Protein AF-0000000078837381 (afdb_homodimer)

Foldseek 3Di:
DPDPVVLPPPQDPLQLLVLLLVLQVVVQPDPVSNLLSLLLSLLSSCLQRPALVPDALCSSQVSSVHHSVSSCVNAPGSLGSLLVNLVLVLCLLQPPDDPLLVDPQSQLLNLLQLLLNCQSRLRNLVNLVVCCVVPVVSSVVSVVSQLVSLLSSQVSRVHDSVCSVVVSVVSNCSSVPHSVVSNPCVSVVRSVVRPDPPRDPDDDDPHDNSVVPSSPD/DDPPVVLPDPQDPLQLLVLLLVLQVVVQPDPVSNLLSLLLSLLSSCLQVPALVPDALCSSQVSSVHHSVSSCVNAPGSLGSLLVSLVLVLCLLQPPDDPLLVDLQSQLLSLLQLLLNCQSRLRNLVNLVVCCVVPVVSSVVSVVSQLVSQLSSQVSRVHDSVCSVVVSVVSNCSSVPHSVVSNPCVSVVRSVVRPDPPRDPDDDPPRDNPVPPSSPD

Solvent-accessible surface area (backbone atoms only — not comparable to full-atom values): 23223 Å² total; per-residue (Å²): 129,82,75,81,64,80,70,63,70,75,70,59,93,71,21,57,34,57,52,48,40,62,42,39,66,74,64,37,77,50,70,67,45,35,54,49,39,35,39,36,32,27,41,34,44,43,21,53,72,62,23,51,79,71,53,50,63,58,57,25,15,50,68,45,73,45,52,58,68,59,42,56,75,76,31,88,48,63,52,54,46,48,47,67,44,44,53,59,48,49,44,66,74,51,40,94,77,50,75,34,44,73,42,78,44,15,57,28,40,42,33,60,53,44,30,40,49,35,19,56,32,24,36,56,62,55,35,46,60,65,26,47,74,67,36,42,69,60,33,51,50,51,51,50,47,48,38,51,42,34,25,50,39,26,48,54,54,74,42,69,43,87,48,13,66,56,53,40,16,30,60,59,10,34,38,77,36,55,42,71,62,24,55,56,61,42,21,59,50,50,29,64,48,67,41,58,89,80,59,72,85,54,77,78,68,78,71,69,77,57,75,70,64,65,59,70,116,128,84,74,85,61,82,72,63,69,75,70,60,91,70,21,57,34,58,52,48,40,62,42,38,66,74,64,37,78,50,70,67,45,36,53,49,39,37,38,36,32,26,40,34,43,44,22,54,74,62,22,51,79,72,53,49,62,57,56,24,16,50,68,46,74,44,50,57,68,58,44,56,75,75,31,89,48,62,53,52,46,48,47,67,43,43,54,59,50,50,44,66,73,52,38,94,76,49,74,32,44,74,42,80,43,16,59,29,41,41,32,60,54,43,30,42,48,37,20,56,30,25,36,57,61,54,35,46,59,66,26,48,74,67,35,42,67,59,33,50,50,51,51,51,47,49,39,49,42,34,24,51,39,27,48,56,54,72,42,67,43,86,47,12,65,55,55,41,14,30,59,56,11,35,40,76,36,54,42,70,61,24,55,55,60,41,21,58,53,49,29,64,49,68,42,58,90,80,59,73,84,53,77,78,71,80,69,68,78,57,76,70,67,64,58,72,116

pLDDT: mean 77.89, std 20.71, range [24.58, 97.62]

Nearest PDB structures (foldseek):
  5gpa-assembly1_A  TM=6.099E-01  e=4.101E-04  Halalkalibacterium halodurans C-125
  5cw8-assembly1_B  TM=5.786E-01  e=1.847E-03  Mycobacterium tuberculosis H37Rv
  2jk3-assembly1_B  TM=7.026E-01  e=8.693E-03  Bacillus cereus
  8fw3-assembly2_B  TM=7.272E-01  e=1.615E-02  Neisseria gonorrhoeae
  3bjb-assembly2_D  TM=6.372E-01  e=1.038E-02  Rhodococcus jostii RHA1

Secondary structure (DSSP, 8-state):
---SGGG-----TT-HHHHHHHHHHHH--SHHHHHHHHHHHHHHHHHHHH-GGG--HHHHHHHTT--HHHHHHH-SSHHHHHHHHHHHHHHHHS-SS-GGGGSSSHHHHHHHHHHHHHHHTHHHHHTHHHHHHHSHHHHHHHHHHHHHHHHHHHHHTTS-GGGHHHHHHHHHHGGGS-HHHHHSSHHHHHHHHTS-TT-----------TTTGGG--/-----TT-----TT-HHHHHHHHHHHH--SHHHHHHHHHHHHHHHHHHHH-GGG--HHHHHHHTT--HHHHHHH-SSHHHHHHHHHHHHHHHHS-SS-GGGGSSSHHHHHHHHHHHHHHHTHHHHHTHHHHHHHSHHHHHHHHHHHHHHHHHHHHHTTS-GGGHHHHHHHHHHGGGS-HHHHHSSHHHHHHHHTS-TT-----------TTTGGG--

Structure (mmCIF, N/CA/C/O backbone):
data_AF-0000000078837381-model_v1
#
loop_
_entity.id
_entity.type
_entity.pdbx_description
1 polymer 'Transcriptional regulator, TetR family'
#
loop_
_atom_site.group_PDB
_atom_site.id
_atom_site.type_symbol
_atom_site.label_atom_id
_atom_site.label_alt_id
_atom_site.label_comp_id
_atom_site.label_asym_id
_atom_site.label_entity_id
_atom_site.label_seq_id
_atom_site.pdbx_PDB_ins_code
_atom_site.Cartn_x
_atom_site.Cartn_y
_atom_site.Cartn_z
_atom_site.occupancy
_atom_site.B_iso_or_equiv
_atom_site.auth_seq_id
_atom_site.auth_comp_id
_atom_site.auth_asym_id
_atom_site.auth_atom_id
_atom_site.pdbx_PDB_model_num
ATOM 1 N N . MET A 1 1 ? -31.219 10.438 -9.891 1 25.27 1 MET A N 1
ATOM 2 C CA . MET A 1 1 ? -30.344 9.375 -9.383 1 25.27 1 MET A CA 1
ATOM 3 C C . MET A 1 1 ? -29.266 9.023 -10.398 1 25.27 1 MET A C 1
ATOM 5 O O . MET A 1 1 ? -29.562 8.586 -11.508 1 25.27 1 MET A O 1
ATOM 9 N N . PRO A 1 2 ? -28.109 9.719 -10.508 1 34.12 2 PRO A N 1
ATOM 10 C CA . PRO A 1 2 ? -27.281 9.578 -11.703 1 34.12 2 PRO A CA 1
ATOM 11 C C . PRO A 1 2 ? -26.766 8.156 -11.891 1 34.12 2 PRO A C 1
ATOM 13 O O . PRO A 1 2 ? -26.609 7.414 -10.914 1 34.12 2 PRO A O 1
ATOM 16 N N . PRO A 1 3 ? -27.047 7.547 -13.039 1 30.39 3 PRO A N 1
ATOM 17 C CA . PRO A 1 3 ? -26.703 6.164 -13.367 1 30.39 3 PRO A CA 1
ATOM 18 C C . PRO A 1 3 ? -25.234 5.848 -13.102 1 30.39 3 PRO A C 1
ATOM 20 O O . PRO A 1 3 ? -24.391 6.742 -13.148 1 30.39 3 PRO A O 1
ATOM 23 N N . ILE A 1 4 ? -24.953 4.84 -12.273 1 32.28 4 ILE A N 1
ATOM 24 C CA . ILE A 1 4 ? -23.719 4.125 -11.953 1 32.28 4 ILE A CA 1
ATOM 25 C C . ILE A 1 4 ? -22.938 3.844 -13.234 1 32.28 4 ILE A C 1
ATOM 27 O O . ILE A 1 4 ? -22.578 2.697 -13.516 1 32.28 4 ILE A O 1
ATOM 31 N N . ALA A 1 5 ? -23.297 4.441 -14.305 1 31.95 5 ALA A N 1
ATOM 32 C CA . ALA A 1 5 ? -22.688 4.188 -15.602 1 31.95 5 ALA A CA 1
ATOM 33 C C . ALA A 1 5 ? -21.172 4.434 -15.562 1 31.95 5 ALA A C 1
ATOM 35 O O . ALA A 1 5 ? -20.5 4.414 -16.594 1 31.95 5 ALA A O 1
ATOM 36 N N . ALA A 1 6 ? -20.75 5.184 -14.594 1 37.47 6 ALA A N 1
ATOM 37 C CA . ALA A 1 6 ? -19.359 5.613 -14.75 1 37.47 6 ALA A CA 1
ATOM 38 C C . ALA A 1 6 ? -18.406 4.43 -14.648 1 37.47 6 ALA A C 1
ATOM 40 O O . ALA A 1 6 ? -17.188 4.609 -14.625 1 37.47 6 ALA A O 1
ATOM 41 N N . ILE A 1 7 ? -18.969 3.232 -14.383 1 34.38 7 ILE A N 1
ATOM 42 C CA . ILE A 1 7 ? -18.203 2.037 -14.07 1 34.38 7 ILE A CA 1
ATOM 43 C C . ILE A 1 7 ? -17.547 1.49 -15.344 1 34.38 7 ILE A C 1
ATOM 45 O O . ILE A 1 7 ? -17.031 0.373 -15.352 1 34.38 7 ILE A O 1
ATOM 49 N N . ARG A 1 8 ? -17.797 2.152 -16.531 1 34.44 8 ARG A N 1
ATOM 50 C CA . ARG A 1 8 ? -17.578 1.336 -17.719 1 34.44 8 ARG A CA 1
ATOM 51 C C . ARG A 1 8 ? -16.109 1.314 -18.109 1 34.44 8 ARG A C 1
ATOM 53 O O . ARG A 1 8 ? -15.781 1.23 -19.297 1 34.44 8 ARG A O 1
ATOM 60 N N . ALA A 1 9 ? -15.305 1.876 -17.406 1 39.5 9 ALA A N 1
ATOM 61 C CA . ALA A 1 9 ? -14.07 1.735 -18.172 1 39.5 9 ALA A CA 1
ATOM 62 C C . ALA A 1 9 ? -13.617 0.28 -18.219 1 39.5 9 ALA A C 1
ATOM 64 O O . ALA A 1 9 ? -13.547 -0.387 -17.172 1 39.5 9 ALA A O 1
ATOM 65 N N . GLU A 1 10 ? -13.664 -0.4 -19.359 1 38.81 10 GLU A N 1
ATOM 66 C CA . GLU A 1 10 ? -13.242 -1.769 -19.625 1 38.81 10 GLU A CA 1
ATOM 67 C C . GLU A 1 10 ? -11.836 -2.029 -19.078 1 38.81 10 GLU A C 1
ATOM 69 O O . GLU A 1 10 ? -10.914 -1.25 -19.328 1 38.81 10 GLU A O 1
ATOM 74 N N . PRO A 1 11 ? -11.789 -2.756 -18.047 1 43.25 11 PRO A N 1
ATOM 75 C CA . PRO A 1 11 ? -10.477 -3.07 -17.469 1 43.25 11 PRO A CA 1
ATOM 76 C C . PRO A 1 11 ? -9.469 -3.547 -18.516 1 43.25 11 PRO A C 1
ATOM 78 O O . PRO A 1 11 ? -9.852 -4.168 -19.5 1 43.25 11 PRO A O 1
ATOM 81 N N . ARG A 1 12 ? -8.398 -3.023 -18.5 1 48.56 12 ARG A N 1
ATOM 82 C CA . ARG A 1 12 ? -7.332 -3.477 -19.391 1 48.56 12 ARG A CA 1
ATOM 83 C C . ARG A 1 12 ? -7.152 -4.988 -19.297 1 48.56 12 ARG A C 1
ATOM 85 O O . ARG A 1 12 ? -7.5 -5.602 -18.297 1 48.56 12 ARG A O 1
ATOM 92 N N . SER A 1 13 ? -6.844 -5.707 -20.484 1 45.62 13 SER A N 1
ATOM 93 C CA . SER A 1 13 ? -6.77 -7.133 -20.766 1 45.62 13 SER A CA 1
ATOM 94 C C . SER A 1 13 ? -6.062 -7.887 -19.641 1 45.62 13 SER A C 1
ATOM 96 O O . SER A 1 13 ? -6.406 -9.031 -19.344 1 45.62 13 SER A O 1
ATOM 98 N N . ALA A 1 14 ? -5.254 -7.23 -18.844 1 50.75 14 ALA A N 1
ATOM 99 C CA . ALA A 1 14 ? -4.449 -7.93 -17.859 1 50.75 14 ALA A CA 1
ATOM 100 C C . ALA A 1 14 ? -5.039 -7.762 -16.453 1 50.75 14 ALA A C 1
ATOM 102 O O . ALA A 1 14 ? -4.418 -8.156 -15.461 1 50.75 14 ALA A O 1
ATOM 103 N N . ALA A 1 15 ? -6.25 -7.395 -16.453 1 59.66 15 ALA A N 1
ATOM 104 C CA . ALA A 1 15 ? -6.898 -7.18 -15.164 1 59.66 15 ALA A CA 1
ATOM 105 C C . ALA A 1 15 ? -7.426 -8.492 -14.594 1 59.66 15 ALA A C 1
ATOM 107 O O . ALA A 1 15 ? -8.07 -9.273 -15.297 1 59.66 15 ALA A O 1
ATOM 108 N N . PHE A 1 16 ? -7.016 -8.906 -13.406 1 51.5 16 PHE A N 1
ATOM 109 C CA . PHE A 1 16 ? -7.316 -10.172 -12.742 1 51.5 16 PHE A CA 1
ATOM 110 C C . PHE A 1 16 ? -8.812 -10.453 -12.773 1 51.5 16 PHE A C 1
ATOM 112 O O . PHE A 1 16 ? -9.234 -11.586 -13 1 51.5 16 PHE A O 1
ATOM 119 N N . PRO A 1 17 ? -9.68 -9.477 -12.648 1 52.28 17 PRO A N 1
ATOM 120 C CA . PRO A 1 17 ? -11.102 -9.828 -12.688 1 52.28 17 PRO A CA 1
ATOM 121 C C . PRO A 1 17 ? -11.516 -10.477 -14.008 1 52.28 17 PRO A C 1
ATOM 123 O O . PRO A 1 17 ? -12.328 -11.398 -14.023 1 52.28 17 PRO A O 1
ATOM 126 N N . ARG A 1 18 ? -10.891 -10.016 -14.969 1 61 18 ARG A N 1
ATOM 127 C CA . ARG A 1 18 ? -11.211 -10.602 -16.266 1 61 18 ARG A CA 1
ATOM 128 C C . ARG A 1 18 ? -10.719 -12.047 -16.344 1 61 18 ARG A C 1
ATOM 130 O O . ARG A 1 18 ? -11.406 -12.906 -16.891 1 61 18 ARG A O 1
ATOM 137 N N . LEU A 1 19 ? -9.602 -12.289 -15.852 1 61.25 19 LEU A N 1
ATOM 138 C CA . LEU A 1 19 ? -9.055 -13.641 -15.828 1 61.25 19 LEU A CA 1
ATOM 139 C C . LEU A 1 19 ? -9.914 -14.562 -14.969 1 61.25 19 LEU A C 1
ATOM 141 O O . LEU A 1 19 ? -10.148 -15.719 -15.328 1 61.25 19 LEU A O 1
ATOM 145 N N . LEU A 1 20 ? -10.312 -14.055 -13.945 1 60.5 20 LEU A N 1
ATOM 146 C CA . LEU A 1 20 ? -11.172 -14.812 -13.055 1 60.5 20 LEU A CA 1
ATOM 147 C C . LEU A 1 20 ? -12.484 -15.18 -13.742 1 60.5 20 LEU A C 1
ATOM 149 O O . LEU A 1 20 ? -12.961 -16.312 -13.609 1 60.5 20 LEU A O 1
ATOM 153 N N . GLU A 1 21 ? -13.039 -14.258 -14.422 1 65.19 21 GLU A N 1
ATOM 154 C CA . GLU A 1 21 ? -14.289 -14.492 -15.141 1 65.19 21 GLU A CA 1
ATOM 155 C C . GLU A 1 21 ? -14.148 -15.625 -16.141 1 65.19 21 GLU A C 1
ATOM 157 O O . GLU A 1 21 ? -15.016 -16.5 -16.234 1 65.19 21 GLU A O 1
ATOM 162 N N . THR A 1 22 ? -13.078 -15.625 -16.875 1 62.47 22 THR A N 1
ATOM 163 C CA . THR A 1 22 ? -12.828 -16.641 -17.906 1 62.47 22 THR A CA 1
ATOM 164 C C . THR A 1 22 ? -12.68 -18.016 -17.266 1 62.47 22 THR A C 1
ATOM 166 O O . THR A 1 22 ? -13.195 -19.016 -17.797 1 62.47 22 THR A O 1
ATOM 169 N N . ARG A 1 23 ? -12.125 -18.094 -16.141 1 61.41 23 ARG A N 1
ATOM 170 C CA . ARG A 1 23 ? -11.875 -19.359 -15.453 1 61.41 23 ARG A CA 1
ATOM 171 C C . ARG A 1 23 ? -13.156 -19.922 -14.852 1 61.41 23 ARG A C 1
ATOM 173 O O . ARG A 1 23 ? -13.398 -21.125 -14.914 1 61.41 23 ARG A O 1
ATOM 180 N N . LEU A 1 24 ? -13.836 -19.094 -14.305 1 68.06 24 LEU A N 1
ATOM 181 C CA . LEU A 1 24 ? -15.023 -19.547 -13.578 1 68.06 24 LEU A CA 1
ATOM 182 C C . LEU A 1 24 ? -16.156 -19.859 -14.539 1 68.06 24 LEU A C 1
ATOM 184 O O . LEU A 1 24 ? -17.031 -20.688 -14.227 1 68.06 24 LEU A O 1
ATOM 188 N N . ALA A 1 25 ? -16.297 -19.141 -15.586 1 64.25 25 ALA A N 1
ATOM 189 C CA . ALA A 1 25 ? -17.328 -19.406 -16.594 1 64.25 25 ALA A CA 1
ATOM 190 C C . ALA A 1 25 ? -17.203 -20.828 -17.141 1 64.25 25 ALA A C 1
ATOM 192 O O . ALA A 1 25 ? -18.219 -21.484 -17.406 1 64.25 25 ALA A O 1
ATOM 193 N N . GLY A 1 26 ? -15.992 -21.312 -17.219 1 61.62 26 GLY A N 1
ATOM 194 C CA . GLY A 1 26 ? -15.797 -22.656 -17.734 1 61.62 26 GLY A CA 1
ATOM 195 C C . GLY A 1 26 ? -16.125 -23.734 -16.734 1 61.62 26 GLY A C 1
ATOM 196 O O . GLY A 1 26 ? -16.5 -24.844 -17.094 1 61.62 26 GLY A O 1
ATOM 197 N N . ARG A 1 27 ? -16.062 -23.5 -15.477 1 59.56 27 ARG A N 1
ATOM 198 C CA . ARG A 1 27 ? -16.188 -24.516 -14.445 1 59.56 27 ARG A CA 1
ATOM 199 C C . ARG A 1 27 ? -17.609 -24.547 -13.883 1 59.56 27 ARG A C 1
ATOM 201 O O . ARG A 1 27 ? -18.016 -25.547 -13.273 1 59.56 27 ARG A O 1
ATOM 208 N N . ALA A 1 28 ? -18.328 -23.5 -13.93 1 58.47 28 ALA A N 1
ATOM 209 C CA . ALA A 1 28 ? -19.594 -23.359 -13.195 1 58.47 28 ALA A CA 1
ATOM 210 C C . ALA A 1 28 ? -20.719 -24.125 -13.891 1 58.47 28 ALA A C 1
ATOM 212 O O . ALA A 1 28 ? -21.344 -23.594 -14.812 1 58.47 28 ALA A O 1
ATOM 213 N N . ARG A 1 29 ? -20.766 -25.484 -13.773 1 59.16 29 ARG A N 1
ATOM 214 C CA . ARG A 1 29 ? -21.828 -26.281 -14.383 1 59.16 29 ARG A CA 1
ATOM 215 C C . ARG A 1 29 ? -23.078 -26.281 -13.516 1 59.16 29 ARG A C 1
ATOM 217 O O . ARG A 1 29 ? -24.203 -26.281 -14.031 1 59.16 29 ARG A O 1
ATOM 224 N N . ARG A 1 30 ? -22.906 -26.438 -12.227 1 62.19 30 ARG A N 1
ATOM 225 C CA . ARG A 1 30 ? -24.094 -26.5 -11.367 1 62.19 30 ARG A CA 1
ATOM 226 C C . ARG A 1 30 ? -24.531 -25.094 -10.953 1 62.19 30 ARG A C 1
ATOM 228 O O . ARG A 1 30 ? -23.703 -24.188 -10.812 1 62.19 30 ARG A O 1
ATOM 235 N N . LYS A 1 31 ? -25.797 -24.844 -10.961 1 64.12 31 LYS A N 1
ATOM 236 C CA . LYS A 1 31 ? -26.422 -23.547 -10.688 1 64.12 31 LYS A CA 1
ATOM 237 C C . LYS A 1 31 ? -25.75 -22.844 -9.516 1 64.12 31 LYS A C 1
ATOM 239 O O . LYS A 1 31 ? -25.422 -21.656 -9.602 1 64.12 31 LYS A O 1
ATOM 244 N N . GLY A 1 32 ? -25.516 -23.562 -8.516 1 72.5 32 GLY A N 1
ATOM 245 C CA . GLY A 1 32 ? -24.875 -23 -7.332 1 72.5 32 GLY A CA 1
ATOM 246 C C . GLY A 1 32 ? -23.469 -22.516 -7.586 1 72.5 32 GLY A C 1
ATOM 247 O O . GLY A 1 32 ? -23.094 -21.422 -7.156 1 72.5 32 GLY A O 1
ATOM 248 N N . ARG A 1 33 ? -22.906 -23.281 -8.367 1 73.56 33 ARG A N 1
ATOM 249 C CA . ARG A 1 33 ? -21.516 -22.938 -8.672 1 73.56 33 ARG A CA 1
ATOM 250 C C . ARG A 1 33 ? -21.453 -21.703 -9.586 1 73.56 33 ARG A C 1
ATOM 252 O O . ARG A 1 33 ? -20.562 -20.859 -9.43 1 73.56 33 ARG A O 1
ATOM 259 N N . ARG A 1 34 ? -22.453 -21.641 -10.359 1 79.44 34 ARG A N 1
ATOM 260 C CA . ARG A 1 34 ? -22.531 -20.5 -11.273 1 79.44 34 ARG A CA 1
ATOM 261 C C . ARG A 1 34 ? -22.781 -19.203 -10.508 1 79.44 34 ARG A C 1
ATOM 263 O O . ARG A 1 34 ? -22.156 -18.172 -10.797 1 79.44 34 ARG A O 1
ATOM 270 N N . THR A 1 35 ? -23.672 -19.328 -9.508 1 85.56 35 THR A N 1
ATOM 271 C CA . THR A 1 35 ? -24.016 -18.156 -8.711 1 85.56 35 THR A CA 1
ATOM 272 C C . THR A 1 35 ? -22.828 -17.719 -7.859 1 85.56 35 THR A C 1
ATOM 274 O O . THR A 1 35 ? -22.531 -16.516 -7.789 1 85.56 35 THR A O 1
ATOM 277 N N . ARG A 1 36 ? -22.203 -18.703 -7.316 1 90 36 ARG A N 1
ATOM 278 C CA . ARG A 1 36 ? -21.016 -18.391 -6.52 1 90 36 ARG A CA 1
ATOM 279 C C . ARG A 1 36 ? -19.938 -17.734 -7.379 1 90 36 ARG A C 1
ATOM 281 O O . ARG A 1 36 ? -19.297 -16.766 -6.953 1 90 36 ARG A O 1
ATOM 288 N N . ALA A 1 37 ? -19.766 -18.25 -8.586 1 88.56 37 ALA A N 1
ATOM 289 C CA . ALA A 1 37 ? -18.781 -17.703 -9.516 1 88.56 37 ALA A CA 1
ATOM 290 C C . ALA A 1 37 ? -19.125 -16.281 -9.922 1 88.56 37 ALA A C 1
ATOM 292 O O . ALA A 1 37 ? -18.25 -15.43 -10.031 1 88.56 37 ALA A O 1
ATOM 293 N N . ALA A 1 38 ? -20.375 -16.047 -10.094 1 90 38 ALA A N 1
ATOM 294 C CA . ALA A 1 38 ? -20.844 -14.711 -10.469 1 90 38 ALA A CA 1
ATOM 295 C C . ALA A 1 38 ? -20.531 -13.703 -9.367 1 90 38 ALA A C 1
ATOM 297 O O . ALA A 1 38 ? -20.125 -12.57 -9.648 1 90 38 ALA A O 1
ATOM 298 N N . LEU A 1 39 ? -20.688 -14.125 -8.172 1 92.56 39 LEU A N 1
ATOM 299 C CA . LEU A 1 39 ? -20.391 -13.266 -7.035 1 92.56 39 LEU A CA 1
ATOM 300 C C . LEU A 1 39 ? -18.906 -12.992 -6.918 1 92.56 39 LEU A C 1
ATOM 302 O O . LEU A 1 39 ? -18.484 -11.859 -6.641 1 92.56 39 LEU A O 1
ATOM 306 N N . ARG A 1 40 ? -18.141 -13.977 -7.219 1 92.31 40 ARG A N 1
ATOM 307 C CA . ARG A 1 40 ? -16.688 -13.828 -7.168 1 92.31 40 ARG A CA 1
ATOM 308 C C . ARG A 1 40 ? -16.203 -12.867 -8.25 1 92.31 40 ARG A C 1
ATOM 310 O O . ARG A 1 40 ? -15.359 -12 -7.984 1 92.31 40 ARG A O 1
ATOM 317 N N . ILE A 1 41 ? -16.734 -12.992 -9.398 1 89.25 41 ILE A N 1
ATOM 318 C CA . ILE A 1 41 ? -16.359 -12.148 -10.516 1 89.25 41 ILE A CA 1
ATOM 319 C C . ILE A 1 41 ? -16.766 -10.703 -10.234 1 89.25 41 ILE A C 1
ATOM 321 O O . ILE A 1 41 ? -15.984 -9.773 -10.438 1 89.25 41 ILE A O 1
ATOM 325 N N . ALA A 1 42 ? -17.938 -10.531 -9.703 1 92.12 42 ALA A N 1
ATOM 326 C CA . ALA A 1 42 ? -18.422 -9.203 -9.336 1 92.12 42 ALA A CA 1
ATOM 327 C C . ALA A 1 42 ? -17.547 -8.57 -8.266 1 92.12 42 ALA A C 1
ATOM 329 O O . ALA A 1 42 ? -17.172 -7.398 -8.367 1 92.12 42 ALA A O 1
ATOM 330 N N . ALA A 1 43 ? -17.219 -9.375 -7.289 1 94.12 43 ALA A N 1
ATOM 331 C CA . ALA A 1 43 ? -16.344 -8.883 -6.215 1 94.12 43 ALA A CA 1
ATOM 332 C C . ALA A 1 43 ? -14.984 -8.477 -6.75 1 94.12 43 ALA A C 1
ATOM 334 O O . ALA A 1 43 ? -14.477 -7.402 -6.414 1 94.12 43 ALA A O 1
ATOM 335 N N . ALA A 1 44 ? -14.445 -9.32 -7.605 1 91.75 44 ALA A N 1
ATOM 336 C CA . ALA A 1 44 ? -13.141 -9.039 -8.203 1 91.75 44 ALA A CA 1
ATOM 337 C C . ALA A 1 44 ? -13.164 -7.727 -8.977 1 91.75 44 ALA A C 1
ATOM 339 O O . ALA A 1 44 ? -12.273 -6.891 -8.836 1 91.75 44 ALA A O 1
ATOM 340 N N . ARG A 1 45 ? -14.203 -7.508 -9.68 1 90.56 45 ARG A N 1
ATOM 341 C CA . ARG A 1 45 ? -14.344 -6.305 -10.492 1 90.56 45 ARG A CA 1
ATOM 342 C C . ARG A 1 45 ? -14.508 -5.07 -9.617 1 90.56 45 ARG A C 1
ATOM 344 O O . ARG A 1 45 ? -13.859 -4.047 -9.852 1 90.56 45 ARG A O 1
ATOM 351 N N . LEU A 1 46 ? -15.312 -5.18 -8.648 1 92.94 46 LEU A N 1
ATOM 352 C CA . LEU A 1 46 ? -15.602 -4.039 -7.785 1 92.94 46 LEU A CA 1
ATOM 353 C C . LEU A 1 46 ? -14.375 -3.674 -6.949 1 92.94 46 LEU A C 1
ATOM 355 O O . LEU A 1 46 ? -14.078 -2.492 -6.762 1 92.94 46 LEU A O 1
ATOM 359 N N . ILE A 1 47 ? -13.648 -4.68 -6.461 1 93.94 47 ILE A N 1
ATOM 360 C CA . ILE A 1 47 ? -12.43 -4.414 -5.691 1 93.94 47 ILE A CA 1
ATOM 361 C C . ILE A 1 47 ? -11.367 -3.799 -6.598 1 93.94 47 ILE A C 1
ATOM 363 O O . ILE A 1 47 ? -10.672 -2.863 -6.199 1 93.94 47 ILE A O 1
ATOM 367 N N . HIS A 1 48 ? -11.305 -4.301 -7.762 1 89.88 48 HIS A N 1
ATOM 368 C CA . HIS A 1 48 ? -10.367 -3.777 -8.742 1 89.88 48 HIS A CA 1
ATOM 369 C C . HIS A 1 48 ? -10.648 -2.311 -9.055 1 89.88 48 HIS A C 1
ATOM 371 O O . HIS A 1 48 ? -9.727 -1.507 -9.188 1 89.88 48 HIS A O 1
ATOM 377 N N . LEU A 1 49 ? -11.883 -1.946 -9.062 1 89.06 49 LEU A N 1
ATOM 378 C CA . LEU A 1 49 ? -12.289 -0.612 -9.484 1 89.06 49 LEU A CA 1
ATOM 379 C C . LEU A 1 49 ? -12.297 0.358 -8.312 1 89.06 49 LEU A C 1
ATOM 381 O O . LEU A 1 49 ? -11.867 1.507 -8.445 1 89.06 49 LEU A O 1
ATOM 385 N N . ASN A 1 50 ? -12.727 -0.157 -7.109 1 91.12 50 ASN A N 1
ATOM 386 C CA . ASN A 1 50 ? -13.047 0.785 -6.043 1 91.12 50 ASN A CA 1
ATOM 387 C C . ASN A 1 50 ? -12.148 0.58 -4.828 1 91.12 50 ASN A C 1
ATOM 389 O O . ASN A 1 50 ? -12.055 1.454 -3.963 1 91.12 50 ASN A O 1
ATOM 393 N N . GLY A 1 51 ? -11.5 -0.548 -4.785 1 93.62 51 GLY A N 1
ATOM 394 C CA . GLY A 1 51 ? -10.789 -0.903 -3.568 1 93.62 51 GLY A CA 1
ATOM 395 C C . GLY A 1 51 ? -11.648 -1.669 -2.578 1 93.62 51 GLY A C 1
ATOM 396 O O . GLY A 1 51 ? -12.859 -1.445 -2.494 1 93.62 51 GLY A O 1
ATOM 397 N N . TYR A 1 52 ? -11.078 -2.508 -1.779 1 95.56 52 TYR A N 1
ATOM 398 C CA . TYR A 1 52 ? -11.734 -3.451 -0.882 1 95.56 52 TYR A CA 1
ATOM 399 C C . TYR A 1 52 ? -12.648 -2.727 0.095 1 95.56 52 TYR A C 1
ATOM 401 O O . TYR A 1 52 ? -13.812 -3.111 0.269 1 95.56 52 TYR A O 1
ATOM 409 N N . ASP A 1 53 ? -12.141 -1.672 0.703 1 95.19 53 ASP A N 1
ATOM 410 C CA . ASP A 1 53 ? -12.891 -1.049 1.791 1 95.19 53 ASP A CA 1
ATOM 411 C C . ASP A 1 53 ? -14.102 -0.283 1.258 1 95.19 53 ASP A C 1
ATOM 413 O O . ASP A 1 53 ? -15.039 -0.003 2.002 1 95.19 53 ASP A O 1
ATOM 417 N N . ARG A 1 54 ? -14.164 -0.064 0.01 1 94.75 54 ARG A N 1
ATOM 418 C CA . ARG A 1 54 ? -15.25 0.724 -0.567 1 94.75 54 ARG A CA 1
ATOM 419 C C . ARG A 1 54 ? -16.297 -0.177 -1.207 1 94.75 54 ARG A C 1
ATOM 421 O O . ARG A 1 54 ? -17.266 0.309 -1.809 1 94.75 54 ARG A O 1
ATOM 428 N N . VAL A 1 55 ? -16.094 -1.404 -1.133 1 95.75 55 VAL A N 1
ATOM 429 C CA . VAL A 1 55 ? -17.016 -2.381 -1.688 1 95.75 55 VAL A CA 1
ATOM 430 C C . VAL A 1 55 ? -17.891 -2.951 -0.575 1 95.75 55 VAL A C 1
ATOM 432 O O . VAL A 1 55 ? -17.406 -3.244 0.519 1 95.75 55 VAL A O 1
ATOM 435 N N . HIS A 1 56 ? -19.172 -3.066 -0.861 1 96.38 56 HIS A N 1
ATOM 436 C CA . HIS A 1 56 ? -20.109 -3.639 0.096 1 96.38 56 HIS A CA 1
ATOM 437 C C . HIS A 1 56 ? -20.797 -4.879 -0.475 1 96.38 56 HIS A C 1
ATOM 439 O O . HIS A 1 56 ? -20.859 -5.051 -1.694 1 96.38 56 HIS A O 1
ATOM 445 N N . THR A 1 57 ? -21.281 -5.68 0.434 1 97.12 57 THR A N 1
ATOM 446 C CA . THR A 1 57 ? -21.891 -6.938 0.024 1 97.12 57 THR A CA 1
ATOM 447 C C . THR A 1 57 ? -23.125 -6.684 -0.848 1 97.12 57 THR A C 1
ATOM 449 O O . THR A 1 57 ? -23.375 -7.422 -1.805 1 97.12 57 THR A O 1
ATOM 452 N N . ALA A 1 58 ? -23.812 -5.637 -0.569 1 96.38 58 ALA A N 1
ATOM 453 C CA . ALA A 1 58 ? -24.984 -5.297 -1.367 1 96.38 58 ALA A CA 1
ATOM 454 C C . ALA A 1 58 ? -24.594 -4.945 -2.799 1 96.38 58 ALA A C 1
ATOM 456 O O . ALA A 1 58 ? -25.266 -5.352 -3.752 1 96.38 58 ALA A O 1
ATOM 457 N N . ASP A 1 59 ? -23.484 -4.23 -2.984 1 95.56 59 ASP A N 1
ATOM 458 C CA . ASP A 1 59 ? -22.984 -3.855 -4.301 1 95.56 59 ASP A CA 1
ATOM 459 C C . ASP A 1 59 ? -22.562 -5.09 -5.098 1 95.56 59 ASP A C 1
ATOM 461 O O . ASP A 1 59 ? -22.797 -5.16 -6.309 1 95.56 59 ASP A O 1
ATOM 465 N N . ILE A 1 60 ? -21.938 -6.012 -4.438 1 96.25 60 ILE A N 1
ATOM 466 C CA . ILE A 1 60 ? -21.469 -7.234 -5.082 1 96.25 60 ILE A CA 1
ATOM 467 C C . ILE A 1 60 ? -22.656 -8.039 -5.598 1 96.25 60 ILE A C 1
ATOM 469 O O . ILE A 1 60 ? -22.672 -8.477 -6.75 1 96.25 60 ILE A O 1
ATOM 473 N N . ALA A 1 61 ? -23.656 -8.18 -4.727 1 96.56 61 ALA A N 1
ATOM 474 C CA . ALA A 1 61 ? -24.875 -8.906 -5.109 1 96.56 61 ALA A CA 1
ATOM 475 C C . ALA A 1 61 ? -25.547 -8.266 -6.316 1 96.56 61 ALA A C 1
ATOM 477 O O . ALA A 1 61 ? -25.859 -8.945 -7.293 1 96.56 61 ALA A O 1
ATOM 478 N N . ASP A 1 62 ? -25.672 -6.996 -6.25 1 96.69 62 ASP A N 1
ATOM 479 C CA . ASP A 1 62 ? -26.312 -6.246 -7.324 1 96.69 62 ASP A CA 1
ATOM 480 C C . ASP A 1 62 ? -25.562 -6.402 -8.641 1 96.69 62 ASP A C 1
ATOM 482 O O . ASP A 1 62 ? -26.156 -6.66 -9.68 1 96.69 62 ASP A O 1
ATOM 486 N N . ALA A 1 63 ? -24.297 -6.312 -8.602 1 93.25 63 ALA A N 1
ATOM 487 C CA . ALA A 1 63 ? -23.453 -6.43 -9.789 1 93.25 63 ALA A CA 1
ATOM 488 C C . ALA A 1 63 ? -23.531 -7.836 -10.383 1 93.25 63 ALA A C 1
ATOM 490 O O . ALA A 1 63 ? -23.328 -8.023 -11.586 1 93.25 63 ALA A O 1
ATOM 491 N N . ALA A 1 64 ? -23.766 -8.789 -9.531 1 93.12 64 ALA A N 1
ATOM 492 C CA . ALA A 1 64 ? -23.891 -10.18 -9.969 1 93.12 64 ALA A CA 1
ATOM 493 C C . ALA A 1 64 ? -25.312 -10.484 -10.43 1 93.12 64 ALA A C 1
ATOM 495 O O . ALA A 1 64 ? -25.594 -11.594 -10.891 1 93.12 64 ALA A O 1
ATOM 496 N N . GLY A 1 65 ? -26.25 -9.5 -10.227 1 94.88 65 GLY A N 1
ATOM 497 C CA . GLY A 1 65 ? -27.641 -9.695 -10.594 1 94.88 65 GLY A CA 1
ATOM 498 C C . GLY A 1 65 ? -28.406 -10.539 -9.594 1 94.88 65 GLY A C 1
ATOM 499 O O . GLY A 1 65 ? -29.297 -11.297 -9.969 1 94.88 65 GLY A O 1
ATOM 500 N N . LEU A 1 66 ? -27.984 -10.484 -8.398 1 94 66 LEU A N 1
ATOM 501 C CA . LEU A 1 66 ? -28.594 -11.297 -7.348 1 94 66 LEU A CA 1
ATOM 502 C C . LEU A 1 66 ? -29.109 -10.422 -6.215 1 94 66 LEU A C 1
ATOM 504 O O . LEU A 1 66 ? -28.781 -9.234 -6.137 1 94 66 LEU A O 1
ATOM 508 N N . SER A 1 67 ? -29.906 -11.055 -5.312 1 92.75 67 SER A N 1
ATOM 509 C CA . SER A 1 67 ? -30.359 -10.375 -4.105 1 92.75 67 SER A CA 1
ATOM 510 C C . SER A 1 67 ? -29.281 -10.383 -3.027 1 92.75 67 SER A C 1
ATO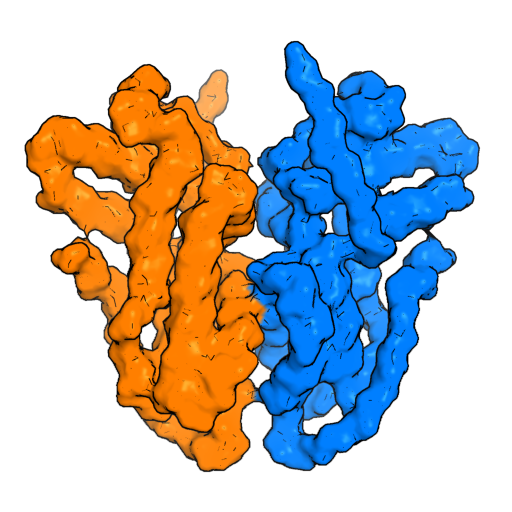M 512 O O . SER A 1 67 ? -28.359 -11.203 -3.066 1 92.75 67 SER A O 1
ATOM 514 N N . LYS A 1 68 ? -29.375 -9.469 -2.086 1 93.56 68 LYS A N 1
ATOM 515 C CA . LYS A 1 68 ? -28.484 -9.445 -0.938 1 93.56 68 LYS A CA 1
ATOM 516 C C . LYS A 1 68 ? -28.547 -10.75 -0.149 1 93.56 68 LYS A C 1
ATOM 518 O O . LYS A 1 68 ? -27.531 -11.242 0.337 1 93.56 68 LYS A O 1
ATOM 523 N N . ALA A 1 69 ? -29.781 -11.242 -0.042 1 93 69 ALA A N 1
ATOM 524 C CA . ALA A 1 69 ? -29.969 -12.5 0.682 1 93 69 ALA A CA 1
ATOM 525 C C . ALA A 1 69 ? -29.234 -13.641 0.003 1 93 69 ALA A C 1
ATOM 527 O O . ALA A 1 69 ? -28.641 -14.492 0.674 1 93 69 ALA A O 1
ATOM 528 N N . ALA A 1 70 ? -29.266 -13.695 -1.26 1 92.88 70 ALA A N 1
ATOM 529 C CA . ALA A 1 70 ? -28.578 -14.727 -2.031 1 92.88 70 ALA A CA 1
ATOM 530 C C . ALA A 1 70 ? -27.062 -14.703 -1.761 1 92.88 70 ALA A C 1
ATOM 532 O O . ALA A 1 70 ? -26.422 -15.75 -1.732 1 92.88 70 ALA A O 1
ATOM 533 N N . PHE A 1 71 ? -26.516 -13.469 -1.594 1 95.88 71 PHE A N 1
ATOM 534 C CA . PHE A 1 71 ? -25.094 -13.344 -1.263 1 95.88 71 PHE A CA 1
ATOM 535 C C . PHE A 1 71 ? -24.75 -14.188 -0.04 1 95.88 71 PHE A C 1
ATOM 537 O O . PHE A 1 71 ? -23.766 -14.914 -0.042 1 95.88 71 PHE A O 1
ATOM 544 N N . TYR A 1 72 ? -25.562 -14.148 0.912 1 95.19 72 TYR A N 1
ATOM 545 C CA . TYR A 1 72 ? -25.234 -14.719 2.215 1 95.19 72 TYR A CA 1
ATOM 546 C C . TYR A 1 72 ? -25.484 -16.219 2.223 1 95.19 72 TYR A C 1
ATOM 548 O O . TYR A 1 7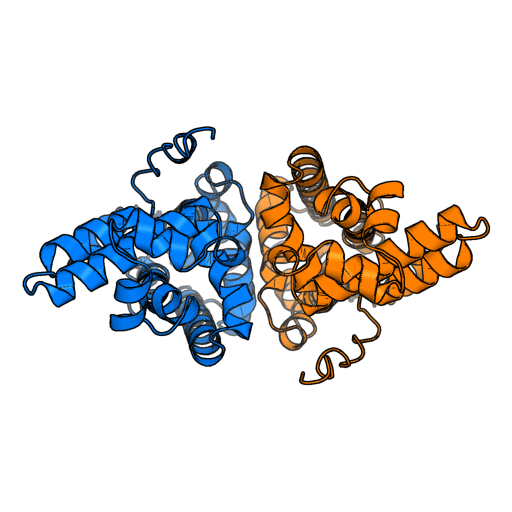2 ? -25.094 -16.922 3.16 1 95.19 72 TYR A O 1
ATOM 556 N N . VAL A 1 73 ? -26.109 -16.719 1.196 1 94.44 73 VAL A N 1
ATOM 557 C CA . VAL A 1 73 ? -26.219 -18.172 1 1 94.44 73 VAL A CA 1
ATOM 558 C C . VAL A 1 73 ? -24.828 -18.734 0.675 1 94.44 73 VAL A C 1
ATOM 560 O O . VAL A 1 73 ? -24.5 -19.844 1.105 1 94.44 73 VAL A O 1
ATOM 563 N N . TYR A 1 74 ? -24.047 -17.953 -0.011 1 94.06 74 TYR A N 1
ATOM 564 C CA . TYR A 1 74 ? -22.812 -18.469 -0.561 1 94.06 74 TYR A CA 1
ATOM 565 C C . TYR A 1 74 ? -21.594 -17.938 0.204 1 94.06 74 TYR A C 1
ATOM 567 O O . TYR A 1 74 ? -20.562 -18.594 0.268 1 94.06 74 TYR A O 1
ATOM 575 N N . PHE A 1 75 ? -21.75 -16.734 0.769 1 96.75 75 PHE A N 1
ATOM 576 C CA . PHE A 1 75 ? -20.641 -16.109 1.49 1 96.75 75 PHE A CA 1
ATOM 577 C C . PHE A 1 75 ? -21.109 -15.531 2.816 1 96.75 75 PHE A C 1
ATOM 579 O O . PHE A 1 75 ? -22.219 -14.984 2.9 1 96.75 75 PHE A O 1
ATOM 586 N N . ARG A 1 76 ? -20.219 -15.547 3.754 1 96.5 76 ARG A N 1
ATOM 587 C CA . ARG A 1 76 ? -20.547 -15.117 5.105 1 96.5 76 ARG A CA 1
ATOM 588 C C . ARG A 1 76 ? -20.484 -13.602 5.23 1 96.5 76 ARG A C 1
ATOM 590 O O . ARG A 1 76 ? -21.234 -12.992 5.988 1 96.5 76 ARG A O 1
ATOM 597 N N . ASP A 1 77 ? -19.453 -13.008 4.578 1 96.25 77 ASP A N 1
ATOM 598 C CA . ASP A 1 77 ? -19.203 -11.57 4.668 1 96.25 77 ASP A CA 1
ATOM 599 C C . ASP A 1 77 ? -18.297 -11.094 3.545 1 96.25 77 ASP A C 1
ATOM 601 O O . ASP A 1 77 ? -17.953 -11.867 2.65 1 96.25 77 ASP A O 1
ATOM 605 N N . LYS A 1 78 ? -17.984 -9.961 3.559 1 96.62 78 LYS A N 1
ATOM 606 C CA . LYS A 1 78 ? -17.141 -9.336 2.541 1 96.62 78 LYS A CA 1
ATOM 607 C C . LYS A 1 78 ? -15.75 -9.969 2.504 1 96.62 78 LYS A C 1
ATOM 609 O O . LYS A 1 78 ? -15.188 -10.172 1.429 1 96.62 78 LYS A O 1
ATOM 614 N N . ALA A 1 79 ? -15.227 -10.273 3.654 1 97.62 79 ALA A N 1
ATOM 615 C CA . ALA A 1 79 ? -13.891 -10.867 3.73 1 97.62 79 ALA A CA 1
ATOM 616 C C . ALA A 1 79 ? -13.875 -12.258 3.092 1 97.62 79 ALA A C 1
ATOM 618 O O . ALA A 1 79 ? -12.922 -12.617 2.395 1 97.62 79 ALA A O 1
ATOM 619 N N . ASP A 1 80 ? -14.906 -12.93 3.289 1 97.44 80 ASP A N 1
ATOM 620 C CA . ASP A 1 80 ? -14.992 -14.297 2.766 1 97.44 80 ASP A CA 1
ATOM 621 C C . ASP A 1 80 ? -14.938 -14.297 1.239 1 97.44 80 ASP A C 1
ATOM 623 O O . ASP A 1 80 ? -14.188 -15.07 0.643 1 97.44 80 ASP A O 1
ATOM 627 N N . VAL A 1 81 ? -15.695 -13.484 0.588 1 96.38 81 VAL A N 1
ATOM 628 C CA . VAL A 1 81 ? -15.688 -13.438 -0.87 1 96.38 81 VAL A CA 1
ATOM 629 C C . VAL A 1 81 ? -14.367 -12.844 -1.358 1 96.38 81 VAL A C 1
ATOM 631 O O . VAL A 1 81 ? -13.828 -13.273 -2.379 1 96.38 81 VAL A O 1
ATOM 634 N N . ALA A 1 82 ? -13.82 -11.875 -0.673 1 97.25 82 ALA A N 1
ATOM 635 C CA . ALA A 1 82 ? -12.531 -11.289 -1.048 1 97.25 82 ALA A CA 1
ATOM 636 C C . ALA A 1 82 ? -11.422 -12.328 -1.005 1 97.25 82 ALA A C 1
ATOM 638 O O . ALA A 1 82 ? -10.586 -12.391 -1.91 1 97.25 82 ALA A O 1
ATOM 639 N N . VAL A 1 83 ? -11.445 -13.102 0.036 1 97.12 83 VAL A N 1
ATOM 640 C CA . VAL A 1 83 ? -10.461 -14.164 0.176 1 97.12 83 VAL A CA 1
ATOM 641 C C . VAL A 1 83 ? -10.57 -15.125 -1.006 1 97.12 83 VAL A C 1
ATOM 643 O O . VAL A 1 83 ? -9.555 -15.539 -1.576 1 97.12 83 VAL A O 1
ATOM 646 N N . SER A 1 84 ? -11.789 -15.414 -1.357 1 94.69 84 SER A N 1
ATOM 647 C CA . SER A 1 84 ? -12.031 -16.328 -2.461 1 94.69 84 SER A CA 1
ATOM 648 C C . SER A 1 84 ? -11.5 -15.773 -3.777 1 94.69 84 SER A C 1
ATOM 650 O O . SER A 1 84 ? -11.102 -16.531 -4.664 1 94.69 84 SER A O 1
ATOM 652 N N . VAL A 1 85 ? -11.43 -14.484 -3.955 1 92.62 85 VAL A N 1
ATOM 653 C CA . VAL A 1 85 ? -10.93 -13.797 -5.141 1 92.62 85 VAL A CA 1
ATOM 654 C C . VAL A 1 85 ? -9.406 -13.703 -5.082 1 92.62 85 VAL A C 1
ATOM 656 O O . VAL A 1 85 ? -8.727 -13.977 -6.07 1 92.62 85 VAL A O 1
ATOM 659 N N . LEU A 1 86 ? -8.898 -13.422 -3.898 1 95.06 86 LEU A N 1
ATOM 660 C CA . LEU A 1 86 ? -7.488 -13.062 -3.775 1 95.06 86 LEU A CA 1
ATOM 661 C C . LEU A 1 86 ? -6.613 -14.305 -3.697 1 95.06 86 LEU A C 1
ATOM 663 O O . LEU A 1 86 ? -5.449 -14.281 -4.102 1 95.06 86 LEU A O 1
ATOM 667 N N . ARG A 1 87 ? -7.164 -15.344 -3.189 1 92.31 87 ARG A N 1
ATOM 668 C CA . ARG A 1 87 ? -6.379 -16.562 -3.041 1 92.31 87 ARG A CA 1
ATOM 669 C C . ARG A 1 87 ? -5.789 -17 -4.375 1 92.31 87 ARG A C 1
ATOM 671 O O . ARG A 1 87 ? -4.57 -17.141 -4.504 1 92.31 87 ARG A O 1
ATOM 678 N N . PRO A 1 88 ? -6.656 -17.125 -5.383 1 88.44 88 PRO A N 1
ATOM 679 C CA . PRO A 1 88 ? -6.074 -17.5 -6.676 1 88.44 88 PRO A CA 1
ATOM 680 C C . PRO A 1 88 ? -5.211 -16.391 -7.277 1 88.44 88 PRO A C 1
ATOM 682 O O . PRO A 1 88 ? -4.238 -16.688 -7.98 1 88.44 88 PRO A O 1
ATOM 685 N N . PHE A 1 89 ? -5.492 -15.164 -7.066 1 88.12 89 PHE A N 1
ATOM 686 C CA . PHE A 1 89 ? -4.707 -14.047 -7.59 1 88.12 89 PHE A CA 1
ATOM 687 C C . PHE A 1 89 ? -3.277 -14.102 -7.066 1 88.12 89 PHE A C 1
ATOM 689 O O . PHE A 1 89 ? -2.324 -13.992 -7.84 1 88.12 89 PHE A O 1
ATOM 696 N N . VAL A 1 90 ? -3.137 -14.305 -5.754 1 91.31 90 VAL A N 1
ATOM 697 C CA . VAL A 1 90 ? -1.821 -14.352 -5.121 1 91.31 90 VAL A CA 1
ATOM 698 C C . VAL A 1 90 ? -1.054 -15.57 -5.625 1 91.31 90 VAL A C 1
ATOM 700 O O . VAL A 1 90 ? 0.158 -15.508 -5.844 1 91.31 90 VAL A O 1
ATOM 703 N N . ALA A 1 91 ? -1.747 -16.625 -5.852 1 88.19 91 ALA A N 1
ATOM 704 C CA . ALA A 1 91 ? -1.117 -17.844 -6.359 1 88.19 91 ALA A CA 1
ATOM 705 C C . ALA A 1 91 ? -0.574 -17.641 -7.77 1 88.19 91 ALA A C 1
ATOM 707 O O . ALA A 1 91 ? 0.459 -18.203 -8.133 1 88.19 91 ALA A O 1
ATOM 708 N N . VAL A 1 92 ? -1.271 -16.781 -8.508 1 83.25 92 VAL A N 1
ATOM 709 C CA . VAL A 1 92 ? -0.842 -16.469 -9.867 1 83.25 92 VAL A CA 1
ATOM 710 C C . VAL A 1 92 ? 0.336 -15.5 -9.828 1 83.25 92 VAL A C 1
ATOM 712 O O . VAL A 1 92 ? 1.296 -15.648 -10.594 1 83.25 92 VAL A O 1
ATOM 715 N N . ALA A 1 93 ? 0.225 -14.57 -9.023 1 87.81 93 ALA A N 1
ATOM 716 C CA . ALA A 1 93 ? 1.271 -13.555 -8.938 1 87.81 93 ALA A CA 1
ATOM 717 C C . ALA A 1 93 ? 2.564 -14.148 -8.383 1 87.81 93 ALA A C 1
ATOM 719 O O . ALA A 1 93 ? 3.656 -13.805 -8.844 1 87.81 93 ALA A O 1
ATOM 720 N N . PHE A 1 94 ? 2.436 -15.055 -7.43 1 91.75 94 PHE A N 1
ATOM 721 C CA . PHE A 1 94 ? 3.578 -15.68 -6.77 1 91.75 94 PHE A CA 1
ATOM 722 C C . PHE A 1 94 ? 3.455 -17.203 -6.793 1 91.75 94 PHE A C 1
ATOM 724 O O . PHE A 1 94 ? 3.248 -17.828 -5.754 1 91.75 94 PHE A O 1
ATOM 731 N N . PRO A 1 95 ? 3.717 -17.734 -7.918 1 87.44 95 PRO A N 1
ATOM 732 C CA . PRO A 1 95 ? 3.543 -19.172 -8.078 1 87.44 95 PRO A CA 1
ATOM 733 C C . PRO A 1 95 ? 4.621 -19.984 -7.355 1 87.44 95 PRO A C 1
ATOM 735 O O . PRO A 1 95 ? 5.754 -19.516 -7.219 1 87.44 95 PRO A O 1
ATOM 738 N N . ALA A 1 96 ? 4.273 -21.109 -6.895 1 81 96 ALA A N 1
ATOM 739 C CA . ALA A 1 96 ? 5.207 -22.016 -6.207 1 81 96 ALA A CA 1
ATOM 740 C C . ALA A 1 96 ? 6.355 -22.406 -7.125 1 81 96 ALA A C 1
ATOM 742 O O . ALA A 1 96 ? 7.504 -22.5 -6.684 1 81 96 ALA A O 1
ATOM 743 N N . ARG A 1 97 ? 6.031 -22.672 -8.344 1 78.06 97 ARG A N 1
ATOM 744 C CA . ARG A 1 97 ? 7.027 -22.969 -9.367 1 78.06 97 ARG A CA 1
ATOM 745 C C . ARG A 1 97 ? 7.074 -21.875 -10.422 1 78.06 97 ARG A C 1
ATOM 747 O O . ARG A 1 97 ? 6.074 -21.609 -11.094 1 78.06 97 ARG A O 1
ATOM 754 N N . SER A 1 98 ? 8.188 -21.219 -10.461 1 81.25 98 SER A N 1
ATOM 755 C CA . SER A 1 98 ? 8.266 -20.062 -11.367 1 81.25 98 SER A CA 1
ATOM 756 C C . SER A 1 98 ? 9.352 -20.281 -12.422 1 81.25 98 SER A C 1
ATOM 758 O O . SER A 1 98 ? 10.531 -20.375 -12.094 1 81.25 98 SER A O 1
ATOM 760 N N . PRO A 1 99 ? 8.891 -20.328 -13.609 1 80.06 99 PRO A N 1
ATOM 761 C CA . PRO A 1 99 ? 9.891 -20.469 -14.672 1 80.06 99 PRO A CA 1
ATOM 762 C C . PRO A 1 99 ? 10.984 -19.391 -14.578 1 80.06 99 PRO A C 1
ATOM 764 O O . PRO A 1 99 ? 12.102 -19.609 -15.055 1 80.06 99 PRO A O 1
ATOM 767 N N . CYS A 1 100 ? 10.617 -18.328 -13.992 1 83.81 100 CYS A N 1
ATOM 768 C CA . CYS A 1 100 ? 11.586 -17.234 -13.891 1 83.81 100 CYS A CA 1
ATOM 769 C C . CYS A 1 100 ? 12.797 -17.656 -13.062 1 83.81 100 CYS A C 1
ATOM 771 O O . CYS A 1 100 ? 13.867 -17.062 -13.172 1 83.81 100 CYS A O 1
ATOM 773 N N . PHE A 1 101 ? 12.664 -18.672 -12.219 1 87.06 101 PHE A N 1
ATOM 774 C CA . PHE A 1 101 ? 13.742 -19.109 -11.352 1 87.06 101 PHE A CA 1
ATOM 775 C C . PHE A 1 101 ? 14.852 -19.766 -12.156 1 87.06 101 PHE A C 1
ATOM 777 O O . PHE A 1 101 ? 15.992 -19.875 -11.695 1 87.06 101 PHE A O 1
ATOM 784 N N . GLU A 1 102 ? 14.492 -20.188 -13.336 1 86.12 102 GLU A N 1
ATOM 785 C CA . GLU A 1 102 ? 15.445 -20.906 -14.172 1 86.12 102 GLU A CA 1
ATOM 786 C C . GLU A 1 102 ? 16.031 -20 -15.25 1 86.12 102 GLU A C 1
ATOM 788 O O . GLU A 1 102 ? 16.906 -20.422 -16.016 1 86.12 102 GLU A O 1
ATOM 793 N N . ALA A 1 103 ? 15.648 -18.766 -15.25 1 85.88 103 ALA A N 1
ATOM 794 C CA . ALA A 1 103 ? 16.141 -17.812 -16.234 1 85.88 103 ALA A CA 1
ATOM 795 C C . ALA A 1 103 ? 17.594 -17.438 -15.969 1 85.88 103 ALA A C 1
ATOM 797 O O . ALA A 1 103 ? 18.094 -17.656 -14.867 1 85.88 103 ALA A O 1
ATOM 798 N N . VAL A 1 104 ? 18.281 -16.906 -16.969 1 84 104 VAL A N 1
ATOM 799 C CA . VAL A 1 104 ? 19.641 -16.422 -16.844 1 84 104 VAL A CA 1
ATOM 800 C C . VAL A 1 104 ? 19.719 -15.344 -15.766 1 84 104 VAL A C 1
ATOM 802 O O . VAL A 1 104 ? 20.641 -15.328 -14.945 1 84 104 VAL A O 1
ATOM 805 N N . ASP A 1 105 ? 18.75 -14.469 -15.781 1 86.94 105 ASP A N 1
ATOM 806 C CA . ASP A 1 105 ? 18.547 -13.445 -14.758 1 86.94 105 ASP A CA 1
ATOM 807 C C . ASP A 1 105 ? 17.172 -13.578 -14.109 1 86.94 105 ASP A C 1
ATOM 809 O O . ASP A 1 105 ? 16.203 -12.945 -14.555 1 86.94 105 ASP A O 1
ATOM 813 N N . PRO A 1 106 ? 17.156 -14.383 -13.047 1 89.19 106 PRO A N 1
ATOM 814 C CA . PRO A 1 106 ? 15.867 -14.672 -12.422 1 89.19 106 PRO A CA 1
ATOM 815 C C . PRO A 1 106 ? 15.156 -13.414 -11.93 1 89.19 106 PRO A C 1
ATOM 817 O O . PRO A 1 106 ? 13.93 -13.305 -12.062 1 89.19 106 PRO A O 1
ATOM 820 N N . VAL A 1 107 ? 15.906 -12.484 -11.438 1 89.12 107 VAL A N 1
ATOM 821 C CA . VAL A 1 107 ? 15.305 -11.273 -10.883 1 89.12 107 VAL A CA 1
ATOM 822 C C . VAL A 1 107 ? 14.688 -10.438 -12 1 89.12 107 VAL A C 1
ATOM 8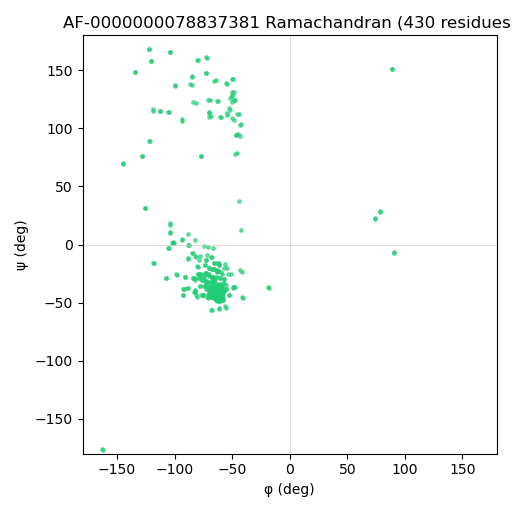24 O O . VAL A 1 107 ? 13.547 -9.992 -11.891 1 89.12 107 VAL A O 1
ATOM 827 N N . ARG A 1 108 ? 15.367 -10.273 -13.086 1 87.12 108 ARG A N 1
ATOM 828 C CA . ARG A 1 108 ? 14.852 -9.523 -14.234 1 87.12 108 ARG A CA 1
ATOM 829 C C . ARG A 1 108 ? 13.586 -10.18 -14.781 1 87.12 108 ARG A C 1
ATOM 831 O O . ARG A 1 108 ? 12.586 -9.508 -15.039 1 87.12 108 ARG A O 1
ATOM 838 N N . SER A 1 109 ? 13.703 -11.453 -14.953 1 87.75 109 SER A N 1
ATOM 839 C CA . SER A 1 109 ? 12.586 -12.203 -15.516 1 87.75 109 SER A CA 1
ATOM 840 C C . SER A 1 109 ? 11.359 -12.125 -14.609 1 87.75 109 SER A C 1
ATOM 842 O O . SER A 1 109 ? 10.242 -11.945 -15.086 1 87.75 109 SER A O 1
ATOM 844 N N . ALA A 1 110 ? 11.586 -12.266 -13.328 1 90.44 110 ALA A N 1
ATOM 845 C CA . ALA A 1 110 ? 10.5 -12.195 -12.359 1 90.44 110 ALA A CA 1
ATOM 846 C C . ALA A 1 110 ? 9.812 -10.836 -12.398 1 90.44 110 ALA A C 1
ATOM 848 O O . ALA A 1 110 ? 8.586 -10.75 -12.445 1 90.44 110 ALA A O 1
ATOM 849 N N . PHE A 1 111 ? 10.539 -9.758 -12.461 1 89.19 111 PHE A N 1
ATOM 850 C CA . PHE A 1 111 ? 9.969 -8.422 -12.375 1 89.19 111 PHE A CA 1
ATOM 851 C C . PHE A 1 111 ? 9.375 -8.008 -13.719 1 89.19 111 PHE A C 1
ATOM 853 O O . PHE A 1 111 ? 8.469 -7.172 -13.773 1 89.19 111 PHE A O 1
ATOM 860 N N . ALA A 1 112 ? 9.859 -8.578 -14.797 1 85.69 112 ALA A N 1
ATOM 861 C CA . ALA A 1 112 ? 9.227 -8.352 -16.094 1 85.69 112 ALA A CA 1
ATOM 862 C C . ALA A 1 112 ? 7.777 -8.828 -16.094 1 85.69 112 ALA A C 1
ATOM 864 O O . ALA A 1 112 ? 6.922 -8.242 -16.766 1 85.69 112 ALA A O 1
ATOM 865 N N . ARG A 1 113 ? 7.543 -9.805 -15.289 1 84.19 113 ARG A N 1
ATOM 866 C CA . ARG A 1 113 ? 6.199 -10.359 -15.172 1 84.19 113 ARG A CA 1
ATOM 867 C C . ARG A 1 113 ? 5.418 -9.688 -14.047 1 84.19 113 ARG A C 1
ATOM 869 O O . ARG A 1 113 ? 4.254 -9.32 -14.227 1 84.19 113 ARG A O 1
ATOM 876 N N . LEU A 1 114 ? 6.059 -9.5 -12.93 1 87.75 114 LEU A N 1
ATOM 877 C CA . LEU A 1 114 ? 5.391 -9.055 -11.711 1 87.75 114 LEU A CA 1
ATOM 878 C C . LEU A 1 114 ? 4.992 -7.586 -11.82 1 87.75 114 LEU A C 1
ATOM 880 O O . LEU A 1 114 ? 3.918 -7.195 -11.352 1 87.75 114 LEU A O 1
ATOM 884 N N . ALA A 1 115 ? 5.836 -6.781 -12.422 1 84.62 115 ALA A N 1
ATOM 885 C CA . ALA A 1 115 ? 5.629 -5.332 -12.414 1 84.62 115 ALA A CA 1
ATOM 886 C C . ALA A 1 115 ? 4.32 -4.965 -13.109 1 84.62 115 ALA A C 1
ATOM 888 O O . ALA A 1 115 ? 3.453 -4.324 -12.516 1 84.62 115 ALA A O 1
ATOM 889 N N . PRO A 1 116 ? 4.086 -5.383 -14.359 1 81.81 116 PRO A N 1
ATOM 890 C CA . PRO A 1 116 ? 2.805 -5.062 -14.984 1 81.81 116 PRO A CA 1
ATOM 891 C C . PRO A 1 116 ? 1.617 -5.707 -14.273 1 81.81 116 PRO A C 1
ATOM 893 O O . PRO A 1 116 ? 0.534 -5.117 -14.219 1 81.81 116 PRO A O 1
ATOM 896 N N . LEU A 1 117 ? 1.777 -6.891 -13.742 1 82.94 117 LEU A N 1
ATOM 897 C CA . LEU A 1 117 ? 0.703 -7.586 -13.039 1 82.94 117 LEU A CA 1
ATOM 898 C C . LEU A 1 117 ? 0.245 -6.789 -11.82 1 82.94 117 LEU A C 1
ATOM 900 O O . LEU A 1 117 ? -0.955 -6.594 -11.617 1 82.94 117 LEU A O 1
ATOM 904 N N . ILE A 1 118 ? 1.237 -6.379 -11.07 1 85.25 118 ILE A N 1
ATOM 905 C CA . ILE A 1 118 ? 0.929 -5.609 -9.875 1 85.25 118 ILE A CA 1
ATOM 906 C C . ILE A 1 118 ? 0.354 -4.25 -10.258 1 85.25 118 ILE A C 1
ATOM 908 O O . ILE A 1 118 ? -0.641 -3.803 -9.688 1 85.25 118 ILE A O 1
ATOM 912 N N . GLY A 1 119 ? 0.958 -3.607 -11.195 1 81.88 119 GLY A N 1
ATOM 913 C CA . GLY A 1 119 ? 0.477 -2.312 -11.648 1 81.88 119 GLY A CA 1
ATOM 914 C C . GLY A 1 119 ? -0.96 -2.346 -12.133 1 81.88 119 GLY A C 1
ATOM 915 O O . GLY A 1 119 ? -1.755 -1.466 -11.797 1 81.88 119 GLY A O 1
ATOM 916 N N . GLU A 1 120 ? -1.356 -3.371 -12.844 1 79.81 120 GLU A N 1
ATOM 917 C CA . GLU A 1 120 ? -2.682 -3.494 -13.445 1 79.81 120 GLU A CA 1
ATOM 918 C C . GLU A 1 120 ? -3.713 -3.953 -12.414 1 79.81 120 GLU A C 1
ATOM 920 O O . GLU A 1 120 ? -4.918 -3.836 -12.641 1 79.81 120 GLU A O 1
ATOM 925 N N . ASN A 1 121 ? -3.242 -4.504 -11.359 1 85.81 121 ASN A N 1
ATOM 926 C CA . ASN A 1 121 ? -4.129 -5.051 -10.336 1 85.81 121 ASN A CA 1
ATOM 927 C C . ASN A 1 121 ? -3.812 -4.477 -8.953 1 85.81 121 ASN A C 1
ATOM 929 O O . ASN A 1 121 ? -3.9 -5.18 -7.949 1 85.81 121 ASN A O 1
ATOM 933 N N . ARG A 1 122 ? -3.369 -3.285 -8.914 1 86.88 122 ARG A N 1
ATOM 934 C CA . ARG A 1 122 ? -2.826 -2.666 -7.707 1 86.88 122 ARG A CA 1
ATOM 935 C C . ARG A 1 122 ? -3.832 -2.727 -6.559 1 86.88 122 ARG A C 1
ATOM 937 O O . ARG A 1 122 ? -3.459 -2.99 -5.414 1 86.88 122 ARG A O 1
ATOM 944 N N . ARG A 1 123 ? -5.102 -2.541 -6.836 1 88.62 123 ARG A N 1
ATOM 945 C CA . ARG A 1 123 ? -6.094 -2.473 -5.77 1 88.62 123 ARG A CA 1
ATOM 946 C C . ARG A 1 123 ? -6.383 -3.857 -5.199 1 88.62 123 ARG A C 1
ATOM 948 O O . ARG A 1 123 ? -6.758 -3.988 -4.031 1 88.62 123 ARG A O 1
ATOM 955 N N . LEU A 1 124 ? -6.188 -4.895 -6.031 1 90.56 124 LEU A N 1
ATOM 956 C CA . LEU A 1 124 ? -6.293 -6.25 -5.508 1 90.56 124 LEU A CA 1
ATOM 957 C C . LEU A 1 124 ? -5.141 -6.559 -4.559 1 90.56 124 LEU A C 1
ATOM 959 O O . LEU A 1 124 ? -5.348 -7.141 -3.492 1 90.56 124 LEU A O 1
ATOM 963 N N . ILE A 1 125 ? -3.984 -6.094 -4.926 1 89.25 125 ILE A N 1
ATOM 964 C CA . ILE A 1 125 ? -2.824 -6.277 -4.059 1 89.25 125 ILE A CA 1
ATOM 965 C C . ILE A 1 125 ? -3.008 -5.473 -2.773 1 89.25 125 ILE A C 1
ATOM 967 O O . ILE A 1 125 ? -2.766 -5.984 -1.677 1 89.25 125 ILE A O 1
ATOM 971 N N . GLN A 1 126 ? -3.486 -4.328 -2.869 1 90 126 GLN A N 1
ATOM 972 C CA . GLN A 1 126 ? -3.668 -3.438 -1.727 1 90 126 GLN A CA 1
ATOM 973 C C . GLN A 1 126 ? -4.738 -3.971 -0.778 1 90 126 GLN A C 1
ATOM 975 O O . GLN A 1 126 ? -4.75 -3.633 0.407 1 90 126 GLN A O 1
ATOM 980 N N . ALA A 1 127 ? -5.586 -4.812 -1.26 1 93.19 127 ALA A N 1
ATOM 981 C CA . ALA A 1 127 ? -6.656 -5.387 -0.446 1 93.19 127 ALA A CA 1
ATOM 982 C C . ALA A 1 127 ? -6.09 -6.273 0.657 1 93.19 127 ALA A C 1
ATOM 984 O O . ALA A 1 127 ? -6.781 -6.578 1.633 1 93.19 127 ALA A O 1
ATOM 985 N N . LEU A 1 128 ? -4.859 -6.637 0.525 1 91.62 128 LEU A N 1
ATOM 986 C CA . LEU A 1 128 ? -4.238 -7.484 1.537 1 91.62 128 LEU A CA 1
ATOM 987 C C . LEU A 1 128 ? -4.086 -6.73 2.855 1 91.62 128 LEU A C 1
ATOM 989 O O . LEU A 1 128 ? -4.105 -7.34 3.928 1 91.62 128 LEU A O 1
ATOM 993 N N . GLU A 1 129 ? -3.973 -5.449 2.775 1 89.5 129 GLU A N 1
ATOM 994 C CA . GLU A 1 129 ? -3.756 -4.668 3.99 1 89.5 129 GLU A CA 1
ATOM 995 C C . GLU A 1 129 ? -4.988 -4.695 4.891 1 89.5 129 GLU A C 1
ATOM 997 O O . GLU A 1 129 ? -4.914 -5.129 6.039 1 89.5 129 GLU A O 1
ATOM 1002 N N . PRO A 1 130 ? -6.191 -4.281 4.41 1 92.94 130 PRO A N 1
ATOM 1003 C CA . PRO A 1 130 ? -7.367 -4.367 5.277 1 92.94 130 PRO A CA 1
ATOM 1004 C C . PRO A 1 130 ? -7.711 -5.801 5.664 1 92.94 130 PRO A C 1
ATOM 1006 O O . PRO A 1 130 ? -8.336 -6.031 6.707 1 92.94 130 PRO A O 1
ATOM 1009 N N . LEU A 1 131 ? -7.297 -6.762 4.918 1 95 131 LEU A N 1
ATOM 1010 C CA . LEU A 1 131 ? -7.586 -8.156 5.223 1 95 131 LEU A CA 1
ATOM 1011 C C . LEU A 1 131 ? -6.738 -8.641 6.398 1 95 131 LEU A C 1
ATOM 1013 O O . LEU A 1 131 ? -7.027 -9.688 6.984 1 95 131 LEU A O 1
ATOM 1017 N N . ARG A 1 132 ? -5.676 -7.891 6.68 1 92.31 132 ARG A N 1
ATOM 1018 C CA . ARG A 1 132 ? -4.945 -8.195 7.906 1 92.31 132 ARG A CA 1
ATOM 1019 C C . ARG A 1 132 ? -5.863 -8.125 9.125 1 92.31 132 ARG A C 1
ATOM 1021 O O . ARG A 1 132 ? -5.668 -8.852 10.102 1 92.31 132 ARG A O 1
ATOM 1028 N N . ASP A 1 133 ? -6.875 -7.277 9.055 1 93.56 133 ASP A N 1
ATOM 1029 C CA . ASP A 1 133 ? -7.844 -7.133 10.133 1 93.56 133 ASP A CA 1
ATOM 1030 C C . ASP A 1 133 ? -9.047 -8.055 9.922 1 93.56 133 ASP A C 1
ATOM 1032 O O . ASP A 1 133 ? -9.508 -8.703 10.859 1 93.56 133 ASP A O 1
ATOM 1036 N N . ASP A 1 134 ? -9.492 -8.211 8.719 1 96.62 134 ASP A N 1
ATOM 1037 C CA . ASP A 1 134 ? -10.773 -8.859 8.445 1 96.62 134 ASP A CA 1
ATOM 1038 C C . ASP A 1 134 ? -10.602 -10.359 8.242 1 96.62 134 ASP A C 1
ATOM 1040 O O . ASP A 1 134 ? -11.547 -11.125 8.398 1 96.62 134 ASP A O 1
ATOM 1044 N N . ALA A 1 135 ? -9.453 -10.742 7.793 1 97.31 135 ALA A N 1
ATOM 1045 C CA . ALA A 1 135 ? -9.094 -12.141 7.574 1 97.31 135 ALA A CA 1
ATOM 1046 C C . ALA A 1 135 ? -7.621 -12.391 7.887 1 97.31 135 ALA A C 1
ATOM 1048 O O . ALA A 1 135 ? -6.844 -12.75 7 1 97.31 135 ALA A O 1
ATOM 1049 N N . PRO A 1 136 ? -7.238 -12.328 9.203 1 95.94 136 PRO A N 1
ATOM 1050 C CA . PRO A 1 136 ? -5.828 -12.305 9.602 1 95.94 136 PRO A CA 1
ATOM 1051 C C . PRO A 1 136 ? -5.09 -13.586 9.211 1 95.94 136 PRO A C 1
ATOM 1053 O O . PRO A 1 136 ? -3.916 -13.539 8.828 1 95.94 136 PRO A O 1
ATOM 1056 N N . ASP A 1 137 ? -5.73 -14.688 9.25 1 96.88 137 ASP A N 1
ATOM 1057 C CA . ASP A 1 137 ? -5.082 -15.945 8.891 1 96.88 137 ASP A CA 1
ATOM 1058 C C . ASP A 1 137 ? -4.73 -15.977 7.41 1 96.88 137 ASP A C 1
ATOM 1060 O O . ASP A 1 137 ? -3.629 -16.391 7.039 1 96.88 137 ASP A O 1
ATOM 1064 N N . PHE A 1 138 ? -5.676 -15.531 6.633 1 96.94 138 PHE A N 1
ATOM 1065 C CA . PHE A 1 138 ? -5.434 -15.492 5.195 1 96.94 138 PHE A CA 1
ATOM 1066 C C . PHE A 1 138 ? -4.312 -14.516 4.859 1 96.94 138 PHE A C 1
ATOM 1068 O O . PHE A 1 138 ? -3.408 -14.844 4.09 1 96.94 138 PHE A O 1
ATOM 1075 N N . ALA A 1 139 ? -4.391 -13.359 5.453 1 94.75 139 ALA A N 1
ATOM 1076 C CA . ALA A 1 139 ? -3.373 -12.336 5.207 1 94.75 139 ALA A CA 1
ATOM 1077 C C . ALA A 1 139 ? -1.986 -12.844 5.594 1 94.75 139 ALA A C 1
ATOM 1079 O O . ALA A 1 139 ? -1.021 -12.656 4.852 1 94.75 139 ALA A O 1
ATOM 1080 N N . ALA A 1 140 ? -1.907 -13.523 6.711 1 93.69 140 ALA A N 1
ATOM 1081 C CA . ALA A 1 140 ? -0.635 -14.07 7.18 1 93.69 140 ALA A CA 1
ATOM 1082 C C . ALA A 1 140 ? -0.098 -15.117 6.211 1 93.69 140 ALA A C 1
ATOM 1084 O O . ALA A 1 140 ? 1.104 -15.164 5.938 1 93.69 140 ALA A O 1
ATOM 1085 N N . ARG A 1 141 ? -0.954 -15.883 5.695 1 95.31 141 ARG A N 1
ATOM 1086 C CA . ARG A 1 141 ? -0.552 -16.906 4.742 1 95.31 141 ARG A CA 1
ATOM 1087 C C . ARG A 1 141 ? -0.06 -16.281 3.441 1 95.31 141 ARG A C 1
ATOM 1089 O O . ARG A 1 141 ? 0.907 -16.766 2.844 1 95.31 141 ARG A O 1
ATOM 1096 N N . CYS A 1 142 ? -0.75 -15.281 2.982 1 94.5 142 CYS A N 1
ATOM 1097 C CA . CYS A 1 142 ? -0.331 -14.586 1.774 1 94.5 142 CYS A CA 1
ATOM 1098 C C . CYS A 1 142 ? 1.043 -13.953 1.961 1 94.5 142 CYS A C 1
ATOM 1100 O O . CYS A 1 142 ? 1.908 -14.07 1.091 1 94.5 142 CYS A O 1
ATOM 1102 N N . GLU A 1 143 ? 1.238 -13.359 3.082 1 91.25 143 GLU A N 1
ATOM 1103 C CA . GLU A 1 143 ? 2.523 -12.734 3.381 1 91.25 143 GLU A CA 1
ATOM 1104 C C . GLU A 1 143 ? 3.646 -13.766 3.402 1 91.25 143 GLU A C 1
ATOM 1106 O O . GLU A 1 143 ? 4.727 -13.523 2.859 1 91.25 143 GL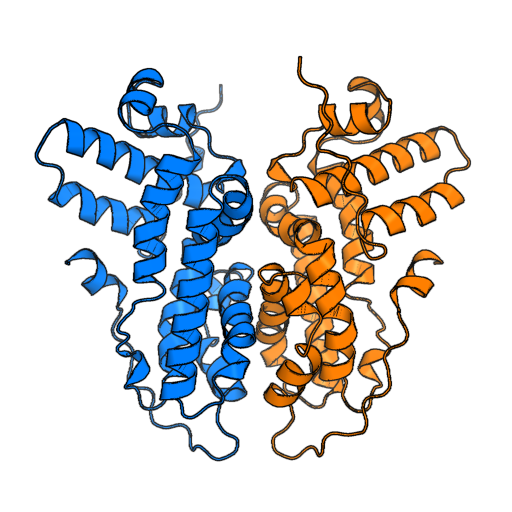U A O 1
ATOM 1111 N N . ALA A 1 144 ? 3.348 -14.875 4.027 1 93.56 144 ALA A N 1
ATOM 1112 C CA . ALA A 1 144 ? 4.332 -15.945 4.086 1 93.56 144 ALA A CA 1
ATOM 1113 C C . ALA A 1 144 ? 4.66 -16.469 2.691 1 93.56 144 ALA A C 1
ATOM 1115 O O . ALA A 1 144 ? 5.824 -16.734 2.377 1 93.56 144 ALA A O 1
ATOM 1116 N N . ARG A 1 145 ? 3.693 -16.594 1.876 1 94.62 145 ARG A N 1
ATOM 1117 C CA . ARG A 1 145 ? 3.887 -17.062 0.508 1 94.62 145 ARG A CA 1
ATOM 1118 C C . ARG A 1 145 ? 4.738 -16.078 -0.294 1 94.62 145 ARG A C 1
ATOM 1120 O O . ARG A 1 145 ? 5.645 -16.484 -1.021 1 94.62 145 ARG A O 1
ATOM 1127 N N . ILE A 1 146 ? 4.414 -14.836 -0.19 1 94 146 ILE A N 1
ATOM 1128 C CA . ILE A 1 146 ? 5.137 -13.789 -0.905 1 94 146 ILE A CA 1
ATOM 1129 C C . ILE A 1 146 ? 6.605 -13.797 -0.477 1 94 146 ILE A C 1
ATOM 1131 O O . ILE A 1 146 ? 7.504 -13.758 -1.319 1 94 146 ILE A O 1
ATOM 1135 N N . LEU A 1 147 ? 6.801 -13.938 0.813 1 92.44 147 LEU A N 1
ATOM 1136 C CA . LEU A 1 147 ? 8.164 -13.953 1.337 1 92.44 147 LEU A CA 1
ATOM 1137 C C . LEU A 1 147 ? 8.922 -15.172 0.833 1 92.44 147 LEU A C 1
ATOM 1139 O O . LEU A 1 147 ? 10.055 -15.047 0.351 1 92.44 147 LEU A O 1
ATOM 1143 N N . ARG A 1 148 ? 8.32 -16.297 0.896 1 94.75 148 ARG A N 1
ATOM 1144 C CA . ARG A 1 148 ? 8.961 -17.531 0.467 1 94.75 148 ARG A CA 1
ATOM 1145 C C . ARG A 1 148 ? 9.281 -17.5 -1.022 1 94.75 148 ARG A C 1
ATOM 1147 O O . ARG A 1 148 ? 10.328 -17.984 -1.446 1 94.75 148 ARG A O 1
ATOM 1154 N N . TRP A 1 149 ? 8.398 -16.953 -1.764 1 95.25 149 TRP A N 1
ATOM 1155 C CA . TRP A 1 149 ? 8.617 -16.844 -3.201 1 95.25 149 TRP A CA 1
ATOM 1156 C C . TRP A 1 149 ? 9.836 -15.977 -3.5 1 95.25 149 TRP A C 1
ATOM 1158 O O . TRP A 1 149 ? 10.672 -16.344 -4.328 1 95.25 149 TRP A O 1
ATOM 1168 N N . HIS A 1 150 ? 9.961 -14.891 -2.836 1 94 150 HIS A N 1
ATOM 1169 C CA . HIS A 1 150 ? 11.094 -14 -3.064 1 94 150 HIS A CA 1
ATOM 1170 C C . HIS A 1 150 ? 12.391 -14.609 -2.535 1 94 150 HIS A C 1
ATOM 1172 O O . HIS A 1 150 ? 13.469 -14.359 -3.08 1 94 150 HIS A O 1
ATOM 1178 N N . GLU A 1 151 ? 12.32 -15.414 -1.421 1 94.06 151 GLU A N 1
ATOM 1179 C CA . GLU A 1 151 ? 13.477 -16.172 -0.962 1 94.06 151 GLU A CA 1
ATOM 1180 C C . GLU A 1 151 ? 13.969 -17.141 -2.039 1 94.06 151 GLU A C 1
ATOM 1182 O O . GLU A 1 151 ? 15.172 -17.219 -2.303 1 94.06 151 GLU A O 1
ATOM 1187 N N . GLY A 1 152 ? 13 -17.844 -2.602 1 94.06 152 GLY A N 1
ATOM 1188 C CA . GLY A 1 152 ? 13.336 -18.734 -3.697 1 94.06 152 GLY A CA 1
ATOM 1189 C C . GLY A 1 152 ? 13.93 -18.016 -4.895 1 94.06 152 GLY A C 1
ATOM 1190 O O . GLY A 1 152 ? 14.883 -18.5 -5.504 1 94.06 152 GLY A O 1
ATOM 1191 N N . LEU A 1 153 ? 13.398 -16.859 -5.227 1 93 153 LEU A N 1
ATOM 1192 C CA . LEU A 1 153 ? 13.883 -16.062 -6.34 1 93 153 LEU A CA 1
ATOM 1193 C C . LEU A 1 153 ? 15.336 -15.641 -6.121 1 93 153 LEU A C 1
ATOM 1195 O O . LEU A 1 153 ? 16.172 -15.812 -7.008 1 93 153 LEU A O 1
ATOM 1199 N N . LEU A 1 154 ? 15.617 -15.164 -4.941 1 90.81 154 LEU A N 1
ATOM 1200 C CA . LEU A 1 154 ? 16.969 -14.711 -4.629 1 90.81 154 LEU A CA 1
ATOM 1201 C C . LEU A 1 154 ? 17.938 -15.883 -4.621 1 90.81 154 LEU A C 1
ATOM 1203 O O . LEU A 1 154 ? 19.047 -15.773 -5.148 1 90.81 154 LEU A O 1
ATOM 1207 N N . SER A 1 155 ? 17.531 -17 -4.055 1 92.12 155 SER A N 1
ATOM 1208 C CA . SER A 1 155 ? 18.375 -18.188 -4.039 1 92.12 155 SER A CA 1
ATOM 1209 C C . SER A 1 155 ? 18.703 -18.641 -5.457 1 92.12 155 SER A C 1
ATOM 1211 O O . SER A 1 155 ? 19.859 -18.984 -5.75 1 92.12 155 SER A O 1
ATOM 1213 N N . SER A 1 156 ? 17.75 -18.594 -6.309 1 89.62 156 SER A N 1
ATOM 1214 C CA . SER A 1 156 ? 17.938 -19.016 -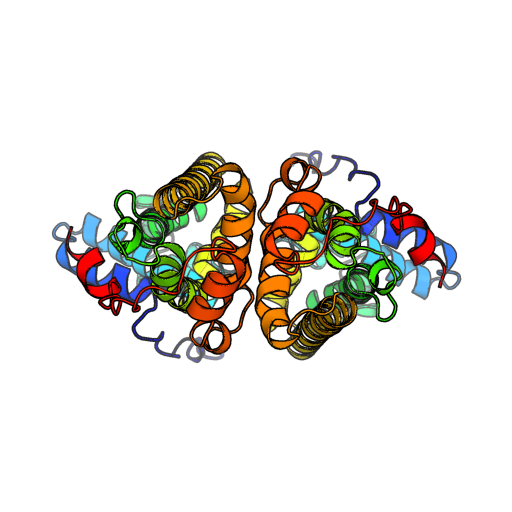7.691 1 89.62 156 SER A CA 1
ATOM 1215 C C . SER A 1 156 ? 18.875 -18.062 -8.43 1 89.62 156 SER A C 1
ATOM 1217 O O . SER A 1 156 ? 19.562 -18.453 -9.375 1 89.62 156 SER A O 1
ATOM 1219 N N . ALA A 1 157 ? 18.875 -16.812 -7.988 1 87.94 157 ALA A N 1
ATOM 1220 C CA . ALA A 1 157 ? 19.719 -15.797 -8.609 1 87.94 157 ALA A CA 1
ATOM 1221 C C . ALA A 1 157 ? 21.109 -15.766 -7.973 1 87.94 157 ALA A C 1
ATOM 1223 O O . ALA A 1 157 ? 21.953 -14.961 -8.359 1 87.94 157 ALA A O 1
ATOM 1224 N N . GLY A 1 158 ? 21.391 -16.609 -6.98 1 88 158 GLY A N 1
ATOM 1225 C CA . GLY A 1 158 ? 22.672 -16.641 -6.281 1 88 158 GLY A CA 1
ATOM 1226 C C . GLY A 1 158 ? 22.859 -15.469 -5.328 1 88 158 GLY A C 1
ATOM 1227 O O . GLY A 1 158 ? 23.984 -15.07 -5.035 1 88 158 GLY A O 1
ATOM 1228 N N . LEU A 1 159 ? 21.75 -14.938 -4.957 1 86.75 159 LEU A N 1
ATOM 1229 C CA . LEU A 1 159 ? 21.781 -13.805 -4.039 1 86.75 159 LEU A CA 1
ATOM 1230 C C . LEU A 1 159 ? 21.391 -14.242 -2.629 1 86.75 159 LEU A C 1
ATOM 1232 O O . LEU A 1 159 ? 20.891 -15.352 -2.436 1 86.75 159 LEU A O 1
ATOM 1236 N N . ASP A 1 160 ? 21.656 -13.375 -1.643 1 87.94 160 ASP A N 1
ATOM 1237 C CA . ASP A 1 160 ? 21.375 -13.672 -0.238 1 87.94 160 ASP A CA 1
ATOM 1238 C C . ASP A 1 160 ? 19.875 -13.703 0.037 1 87.94 160 ASP A C 1
ATOM 1240 O O . ASP A 1 160 ? 19.203 -12.672 -0.057 1 87.94 160 ASP A O 1
ATOM 1244 N N . PRO A 1 161 ? 19.344 -14.859 0.367 1 90.94 161 PRO A N 1
ATOM 1245 C CA . PRO A 1 161 ? 17.906 -14.977 0.606 1 90.94 161 PRO A CA 1
ATOM 1246 C C . PRO A 1 161 ? 17.438 -14.109 1.773 1 90.94 161 PRO A C 1
ATOM 1248 O O . PRO A 1 161 ? 16.234 -13.859 1.917 1 90.94 161 PRO A O 1
ATOM 1251 N N . ARG A 1 162 ? 18.328 -13.633 2.6 1 86.75 162 ARG A N 1
ATOM 1252 C CA . ARG A 1 162 ? 17.969 -12.797 3.734 1 86.75 162 ARG A CA 1
ATOM 1253 C C . ARG A 1 162 ? 17.453 -11.438 3.266 1 86.75 162 ARG A C 1
ATOM 1255 O O . ARG A 1 162 ? 16.844 -10.695 4.043 1 86.75 162 ARG A O 1
ATOM 1262 N N . LEU A 1 163 ? 17.594 -11.141 2.018 1 87.81 163 LEU A N 1
ATOM 1263 C CA . LEU A 1 163 ? 17.156 -9.867 1.457 1 87.81 163 LEU A CA 1
ATOM 1264 C C . LEU A 1 163 ? 15.742 -9.984 0.889 1 87.81 163 LEU A C 1
ATOM 1266 O O . LEU A 1 163 ? 15.195 -9.008 0.37 1 87.81 163 LEU A O 1
ATOM 1270 N N . ALA A 1 164 ? 15.141 -11.133 1.071 1 90.81 164 ALA A N 1
ATOM 1271 C CA . ALA A 1 164 ? 13.836 -11.406 0.481 1 90.81 164 ALA A CA 1
ATOM 1272 C C . ALA A 1 164 ? 12.789 -10.414 0.979 1 90.81 164 ALA A C 1
ATOM 1274 O O . ALA A 1 164 ? 11.961 -9.93 0.201 1 90.81 164 ALA A O 1
ATOM 1275 N N . PRO A 1 165 ? 12.828 -10.047 2.279 1 88.5 165 PRO A N 1
ATOM 1276 C CA . PRO A 1 165 ? 11.836 -9.07 2.729 1 88.5 165 PRO A CA 1
ATOM 1277 C C . PRO A 1 165 ? 11.953 -7.73 2.002 1 88.5 165 PRO A C 1
ATOM 1279 O O . PRO A 1 165 ? 10.938 -7.09 1.712 1 88.5 165 PRO A O 1
ATOM 1282 N N . LEU A 1 166 ? 13.109 -7.363 1.697 1 87.5 166 LEU A N 1
ATOM 1283 C CA . LEU A 1 166 ? 13.32 -6.105 0.991 1 87.5 166 LEU A CA 1
ATOM 1284 C C . LEU A 1 166 ? 12.852 -6.203 -0.455 1 87.5 166 LEU A C 1
ATOM 1286 O O . LEU A 1 166 ? 12.211 -5.277 -0.968 1 87.5 166 LEU A O 1
ATOM 1290 N N . LEU A 1 167 ? 13.203 -7.266 -1.102 1 90.56 167 LEU A N 1
ATOM 1291 C CA . LEU A 1 167 ? 12.758 -7.453 -2.479 1 90.56 167 LEU A CA 1
ATOM 1292 C C . LEU A 1 167 ? 11.234 -7.555 -2.549 1 90.56 167 LEU A C 1
ATOM 1294 O O . LEU A 1 167 ? 10.617 -7.035 -3.48 1 90.56 167 LEU A O 1
ATOM 1298 N N . ALA A 1 168 ? 10.695 -8.242 -1.564 1 91.56 168 ALA A N 1
ATOM 1299 C CA . ALA A 1 168 ? 9.242 -8.32 -1.479 1 91.56 168 ALA A CA 1
ATOM 1300 C C . ALA A 1 168 ? 8.625 -6.934 -1.312 1 91.56 168 ALA A C 1
ATOM 1302 O O . ALA A 1 168 ? 7.633 -6.605 -1.965 1 91.56 168 ALA A O 1
ATOM 1303 N N . ALA A 1 169 ? 9.234 -6.121 -0.465 1 88.38 169 ALA A N 1
ATOM 1304 C CA . ALA A 1 169 ? 8.773 -4.75 -0.278 1 88.38 169 ALA A CA 1
ATOM 1305 C C . ALA A 1 169 ? 8.844 -3.961 -1.583 1 88.38 169 ALA A C 1
ATOM 1307 O O . ALA A 1 169 ? 7.934 -3.189 -1.902 1 88.38 169 ALA A O 1
ATOM 1308 N N . THR A 1 170 ? 9.906 -4.156 -2.299 1 87.94 170 THR A N 1
ATOM 1309 C CA . THR A 1 170 ? 10.047 -3.508 -3.598 1 87.94 170 THR A CA 1
ATOM 1310 C C . THR A 1 170 ? 8.914 -3.916 -4.535 1 87.94 170 THR A C 1
ATOM 1312 O O . THR A 1 170 ? 8.305 -3.064 -5.18 1 87.94 170 THR A O 1
ATOM 1315 N N . SER A 1 171 ? 8.625 -5.199 -4.574 1 89.62 171 SER A N 1
ATOM 1316 C CA . SER A 1 171 ? 7.559 -5.715 -5.426 1 89.62 171 SER A CA 1
ATOM 1317 C C . SER A 1 171 ? 6.211 -5.109 -5.047 1 89.62 171 SER A C 1
ATOM 1319 O O . SER A 1 171 ? 5.473 -4.637 -5.914 1 89.62 171 SER A O 1
ATOM 1321 N N . LEU A 1 172 ? 5.969 -5.098 -3.781 1 89.31 172 LEU A N 1
ATOM 1322 C CA . LEU A 1 172 ? 4.676 -4.621 -3.301 1 89.31 172 LEU A CA 1
ATOM 1323 C C . LEU A 1 172 ? 4.57 -3.105 -3.447 1 89.31 172 LEU A C 1
ATOM 1325 O O . LEU A 1 172 ? 3.479 -2.576 -3.682 1 89.31 172 LEU A O 1
ATOM 1329 N N . GLY A 1 173 ? 5.688 -2.453 -3.299 1 88.69 173 GLY A N 1
ATOM 1330 C CA . GLY A 1 173 ? 5.715 -1.01 -3.473 1 88.69 173 GLY A CA 1
ATOM 1331 C C . GLY A 1 173 ? 5.418 -0.574 -4.895 1 88.69 173 GLY A C 1
ATOM 1332 O O . GLY A 1 173 ? 5.035 0.573 -5.133 1 88.69 173 GLY A O 1
ATOM 1333 N N . LEU A 1 174 ? 5.602 -1.505 -5.832 1 84.19 174 LEU A N 1
ATOM 1334 C CA . LEU A 1 174 ? 5.293 -1.197 -7.223 1 84.19 174 LEU A CA 1
ATOM 1335 C C . LEU A 1 174 ? 3.809 -0.891 -7.395 1 84.19 174 LEU A C 1
ATOM 1337 O O . LEU A 1 174 ? 3.412 -0.249 -8.367 1 84.19 174 LEU A O 1
ATOM 1341 N N . ALA A 1 175 ? 3.004 -1.386 -6.492 1 78.38 175 ALA A N 1
ATOM 1342 C CA . ALA A 1 175 ? 1.568 -1.112 -6.527 1 78.38 175 ALA A CA 1
ATOM 1343 C C . ALA A 1 175 ? 1.292 0.382 -6.387 1 78.38 175 ALA A C 1
ATOM 1345 O O . ALA A 1 175 ? 0.207 0.854 -6.738 1 78.38 175 ALA A O 1
ATOM 1346 N N . TRP A 1 176 ? 2.264 1.125 -5.91 1 79.75 176 TRP A N 1
ATOM 1347 C CA . TRP A 1 176 ? 2.096 2.559 -5.699 1 79.75 176 TRP A CA 1
ATOM 1348 C C . TRP A 1 176 ? 2.463 3.34 -6.957 1 79.75 176 TRP A C 1
ATOM 1350 O O . TRP A 1 176 ? 2.166 4.531 -7.062 1 79.75 176 TRP A O 1
ATOM 1360 N N . ARG A 1 177 ? 3.074 2.609 -7.852 1 73.69 177 ARG A N 1
ATOM 1361 C CA . ARG A 1 177 ? 3.451 3.246 -9.109 1 73.69 177 ARG A CA 1
ATOM 1362 C C . ARG A 1 177 ? 2.289 3.232 -10.102 1 73.69 177 ARG A C 1
ATOM 1364 O O . ARG A 1 177 ? 1.441 2.34 -10.055 1 73.69 177 ARG A O 1
ATOM 1371 N N . SER A 1 178 ? 2.266 4.34 -10.852 1 67 178 SER A N 1
ATOM 1372 C CA . SER A 1 178 ? 1.314 4.289 -11.961 1 67 178 SER A CA 1
ATOM 1373 C C . SER A 1 178 ? 1.561 3.07 -12.844 1 67 178 SER A C 1
ATOM 1375 O O . SER A 1 178 ? 2.705 2.656 -13.031 1 67 178 SER A O 1
ATOM 1377 N N . PRO A 1 179 ? 0.448 2.445 -13.258 1 60.91 179 PRO A N 1
ATOM 1378 C CA . PRO A 1 179 ? 0.6 1.253 -14.094 1 60.91 179 PRO A CA 1
ATOM 1379 C C . PRO A 1 179 ? 1.576 1.462 -15.25 1 60.91 179 PRO A C 1
ATOM 1381 O O . PRO A 1 179 ? 2.361 0.566 -15.562 1 60.91 179 PRO A O 1
ATOM 1384 N N . ASP A 1 180 ? 1.567 2.555 -15.766 1 60.16 180 ASP A N 1
ATOM 1385 C CA . ASP A 1 180 ? 2.451 2.834 -16.891 1 60.16 180 ASP A CA 1
ATOM 1386 C C . ASP A 1 180 ? 3.912 2.879 -16.453 1 60.16 180 ASP A C 1
ATOM 1388 O O . ASP A 1 180 ? 4.797 2.381 -17.156 1 60.16 180 ASP A O 1
ATOM 1392 N N . ALA A 1 181 ? 4.09 3.441 -15.375 1 60.69 181 ALA A N 1
ATOM 1393 C CA . ALA A 1 181 ? 5.441 3.57 -14.844 1 60.69 181 ALA A CA 1
ATOM 1394 C C . ALA A 1 181 ? 5.984 2.219 -14.391 1 60.69 181 ALA A C 1
ATOM 1396 O O . ALA A 1 181 ? 7.195 1.981 -14.438 1 60.69 181 ALA A O 1
ATOM 1397 N N . ALA A 1 182 ? 5.086 1.366 -14.031 1 59.25 182 ALA A N 1
ATOM 1398 C CA . ALA A 1 182 ? 5.504 0.053 -13.547 1 59.25 182 ALA A CA 1
ATOM 1399 C C . ALA A 1 182 ? 5.934 -0.847 -14.703 1 59.25 182 ALA A C 1
ATOM 1401 O O . ALA A 1 182 ? 6.824 -1.683 -14.547 1 59.25 182 ALA A O 1
ATOM 1402 N N . ALA A 1 183 ? 5.336 -0.662 -15.875 1 59.66 183 ALA A N 1
ATOM 1403 C CA . ALA A 1 183 ? 5.551 -1.562 -17 1 59.66 183 ALA A CA 1
ATOM 1404 C C . ALA A 1 183 ? 6.879 -1.267 -17.688 1 59.66 183 ALA A C 1
ATOM 1406 O O . ALA A 1 183 ? 7.574 -2.186 -18.125 1 59.66 183 ALA A O 1
ATOM 1407 N N . GLY A 1 184 ? 7.23 -0.075 -17.594 1 64.81 184 GLY A N 1
ATOM 1408 C CA . GLY A 1 184 ? 8.398 0.214 -18.422 1 64.81 184 GLY A CA 1
ATOM 1409 C C . GLY A 1 184 ? 9.672 0.342 -17.609 1 64.81 184 GLY A C 1
ATOM 1410 O O . GLY A 1 184 ? 9.711 1.06 -16.594 1 64.81 184 GLY A O 1
ATOM 1411 N N . GLY A 1 185 ? 10.594 -0.574 -17.797 1 77.69 185 GLY A N 1
ATOM 1412 C CA . GLY A 1 185 ? 11.969 -0.397 -17.359 1 77.69 185 GLY A CA 1
ATOM 1413 C C . GLY A 1 185 ? 12.219 -0.904 -15.945 1 77.69 185 GLY A C 1
ATOM 1414 O O . GLY A 1 185 ? 13.359 -0.947 -15.484 1 77.69 185 GLY A O 1
ATOM 1415 N N . VAL A 1 186 ? 11.109 -1.31 -15.25 1 82.12 186 VAL A N 1
ATOM 1416 C CA . VAL A 1 186 ? 11.258 -1.706 -13.852 1 82.12 186 VAL A CA 1
ATOM 1417 C C . VAL A 1 186 ? 12.109 -2.971 -13.758 1 82.12 186 VAL A C 1
ATOM 1419 O O . VAL A 1 186 ? 12.969 -3.086 -12.883 1 82.12 186 VAL A O 1
ATOM 1422 N N . ALA A 1 187 ? 11.797 -3.855 -14.703 1 83 187 ALA A N 1
ATOM 1423 C CA . ALA A 1 187 ? 12.539 -5.113 -14.68 1 83 187 ALA A CA 1
ATOM 1424 C C . ALA A 1 187 ? 14.039 -4.871 -14.844 1 83 187 ALA A C 1
ATOM 1426 O O . ALA A 1 187 ? 14.844 -5.469 -14.125 1 83 187 ALA A O 1
ATOM 1427 N N . GLU A 1 188 ? 14.352 -3.998 -15.719 1 81.38 188 GLU A N 1
ATOM 1428 C CA . GLU A 1 188 ? 15.758 -3.664 -15.938 1 81.38 188 GLU A CA 1
ATOM 1429 C C . GLU A 1 188 ? 16.344 -2.943 -14.734 1 81.38 188 GLU A C 1
ATOM 1431 O O . GLU A 1 188 ? 17.5 -3.199 -14.352 1 81.38 188 GLU A O 1
ATOM 1436 N N . GLU A 1 189 ? 15.602 -2.08 -14.172 1 82.25 189 GLU A N 1
ATOM 1437 C CA . GLU A 1 189 ? 16.062 -1.311 -13.016 1 82.25 189 GLU A CA 1
ATOM 1438 C C . GLU A 1 189 ? 16.328 -2.217 -11.82 1 82.25 189 GLU A C 1
ATOM 1440 O O . GLU A 1 189 ? 17.375 -2.107 -11.172 1 82.25 189 GLU A O 1
ATOM 1445 N N . VAL A 1 190 ? 15.453 -3.109 -11.586 1 82.69 190 VAL A N 1
ATOM 1446 C CA . VAL A 1 190 ? 15.602 -4 -10.438 1 82.69 190 VAL A CA 1
ATOM 1447 C C . VAL A 1 190 ? 16.781 -4.945 -10.672 1 82.69 190 VAL A C 1
ATOM 1449 O O . VAL A 1 190 ? 17.562 -5.195 -9.758 1 82.69 190 VAL A O 1
ATOM 1452 N N . SER A 1 191 ? 16.844 -5.418 -11.906 1 79.38 191 SER A N 1
ATOM 1453 C CA . SER A 1 191 ? 17.953 -6.309 -12.234 1 79.38 191 SER A CA 1
ATOM 1454 C C . SER A 1 191 ? 19.297 -5.625 -12.016 1 79.38 191 SER A C 1
ATOM 1456 O O . SER A 1 191 ? 20.234 -6.238 -11.508 1 79.38 191 SER A O 1
ATOM 1458 N N . ARG A 1 192 ? 19.391 -4.43 -12.422 1 75.25 192 ARG A N 1
ATOM 1459 C CA . ARG A 1 192 ? 20.625 -3.676 -12.266 1 75.25 192 ARG A CA 1
ATOM 1460 C C . ARG A 1 192 ? 20.984 -3.521 -10.789 1 75.25 192 ARG A C 1
ATOM 1462 O O . ARG A 1 192 ? 22.156 -3.604 -10.422 1 75.25 192 ARG A O 1
ATOM 1469 N N . LEU A 1 193 ? 20.062 -3.324 -10.008 1 76.31 193 LEU A N 1
ATOM 1470 C CA . LEU A 1 193 ? 20.266 -3.098 -8.578 1 76.31 193 LEU A CA 1
ATOM 1471 C C . LEU A 1 193 ? 20.625 -4.398 -7.871 1 76.31 193 LEU A C 1
ATOM 1473 O O . LEU A 1 193 ? 21.438 -4.398 -6.945 1 76.31 193 LEU A O 1
ATOM 1477 N N . TRP A 1 194 ? 20.016 -5.426 -8.359 1 74.25 194 TRP A N 1
ATOM 1478 C CA . TRP A 1 194 ? 20.156 -6.68 -7.629 1 74.25 194 TRP A CA 1
ATOM 1479 C C . TRP A 1 194 ? 21.141 -7.617 -8.336 1 74.25 194 TRP A C 1
ATOM 1481 O O . TRP A 1 194 ? 21.156 -8.82 -8.07 1 74.25 194 TRP A O 1
ATOM 1491 N N . ARG A 1 195 ? 21.828 -7.043 -9.312 1 63.66 195 ARG A N 1
ATOM 1492 C CA . ARG A 1 195 ? 22.844 -7.855 -9.984 1 63.66 195 ARG A CA 1
ATOM 1493 C C . ARG A 1 195 ? 24.031 -8.102 -9.07 1 63.66 195 ARG A C 1
ATOM 1495 O O . ARG A 1 195 ? 24.5 -7.184 -8.391 1 63.66 195 ARG A O 1
ATOM 1502 N N . PRO A 1 196 ? 24.328 -9.398 -8.898 1 52.34 196 PRO A N 1
ATOM 1503 C CA . PRO A 1 196 ? 25.578 -9.617 -8.164 1 52.34 196 PRO A CA 1
ATOM 1504 C C . PRO A 1 196 ? 26.75 -8.859 -8.766 1 52.34 196 PRO A C 1
ATOM 1506 O O . PRO A 1 196 ? 26.797 -8.625 -9.977 1 52.34 196 PRO A O 1
ATOM 1509 N N . ALA A 1 197 ? 27.484 -7.809 -8.031 1 50.66 197 ALA A N 1
ATOM 1510 C CA . ALA A 1 197 ? 28.625 -6.996 -8.469 1 50.66 197 ALA A CA 1
ATOM 1511 C C . ALA A 1 197 ? 29.328 -7.645 -9.656 1 50.66 197 ALA A C 1
ATOM 1513 O O . ALA A 1 197 ? 29.812 -6.949 -10.555 1 50.66 197 ALA A O 1
ATOM 1514 N N . GLY A 1 198 ? 29.453 -8.922 -9.742 1 47.5 198 GLY A N 1
ATOM 1515 C CA . GLY A 1 198 ? 30.281 -9.594 -10.719 1 47.5 198 GLY A CA 1
ATOM 1516 C C . GLY A 1 198 ? 29.5 -10.25 -11.828 1 47.5 198 GLY A C 1
ATOM 1517 O O . GLY A 1 198 ? 30.062 -10.898 -12.711 1 47.5 198 GLY A O 1
ATOM 1518 N N . ALA A 1 199 ? 28.234 -10.242 -11.828 1 48.41 199 ALA A N 1
ATOM 1519 C CA . ALA A 1 199 ? 27.547 -11.109 -12.781 1 48.41 199 ALA A CA 1
ATOM 1520 C C . ALA A 1 199 ? 27.219 -10.352 -14.07 1 48.41 199 ALA A C 1
ATOM 1522 O O . ALA A 1 199 ? 26.719 -9.219 -14.023 1 48.41 199 ALA A O 1
ATOM 1523 N N . ALA A 1 200 ? 27.859 -10.578 -15.195 1 45.66 200 ALA A N 1
ATOM 1524 C CA . ALA A 1 200 ? 27.594 -10.086 -16.547 1 45.66 200 ALA A CA 1
ATOM 1525 C C . ALA A 1 200 ? 26.125 -10.266 -16.906 1 45.66 200 ALA A C 1
ATOM 1527 O O . ALA A 1 200 ? 25.5 -11.258 -16.531 1 45.66 200 ALA A O 1
ATOM 1528 N N . PRO A 1 201 ? 25.375 -9.211 -17.297 1 43.56 201 PRO A N 1
ATOM 1529 C CA . PRO A 1 201 ? 23.969 -9.328 -17.688 1 43.56 201 PRO A CA 1
ATOM 1530 C C . PRO A 1 201 ? 23.734 -10.484 -18.656 1 43.56 201 PRO A C 1
ATOM 1532 O O . PRO A 1 201 ? 24.438 -10.625 -19.656 1 43.56 201 PRO A O 1
ATOM 1535 N N . ARG A 1 202 ? 23.391 -11.617 -18.266 1 41.59 202 ARG A N 1
ATOM 1536 C CA . ARG A 1 202 ? 23.078 -12.633 -19.25 1 41.59 202 ARG A CA 1
ATOM 1537 C C . ARG A 1 202 ? 21.859 -12.227 -20.078 1 41.59 202 ARG A C 1
ATOM 1539 O O . ARG A 1 202 ? 21.016 -11.469 -19.609 1 41.59 202 ARG A O 1
ATOM 1546 N N . GLN A 1 203 ? 21.781 -12.477 -21.375 1 37.12 203 GLN A N 1
ATOM 1547 C CA . GLN A 1 203 ? 20.781 -12.195 -22.391 1 37.12 203 GLN A CA 1
ATOM 1548 C C . GLN A 1 203 ? 19.375 -12.531 -21.891 1 37.12 203 GLN A C 1
ATOM 1550 O O . GLN A 1 203 ? 19.156 -13.594 -21.312 1 37.12 203 GLN A O 1
ATOM 1555 N N . ALA A 1 204 ? 18.531 -11.578 -21.688 1 38.41 204 ALA A N 1
ATOM 1556 C CA . ALA A 1 204 ? 17.141 -11.57 -21.266 1 38.41 204 ALA A CA 1
ATOM 1557 C C . ALA A 1 204 ? 16.328 -12.625 -22.016 1 38.41 204 ALA A C 1
ATOM 1559 O O . ALA A 1 204 ? 16.312 -12.656 -23.25 1 38.41 204 ALA A O 1
ATOM 1560 N N . VAL A 1 205 ? 16.094 -13.781 -21.578 1 33.44 205 VAL A N 1
ATOM 1561 C CA . VAL A 1 205 ? 15.078 -14.617 -22.188 1 33.44 205 VAL A CA 1
ATOM 1562 C C . VAL A 1 205 ? 13.711 -13.938 -22.078 1 33.44 205 VAL A C 1
ATOM 1564 O O . VAL A 1 205 ? 13.344 -13.438 -21.016 1 33.44 205 VAL A O 1
ATOM 1567 N N . ARG A 1 206 ? 13.109 -13.453 -23.109 1 36.78 206 ARG A N 1
ATOM 1568 C CA . ARG A 1 206 ? 11.773 -12.875 -23.219 1 36.78 206 ARG A CA 1
ATOM 1569 C C . ARG A 1 206 ? 10.75 -13.703 -22.453 1 36.78 206 ARG A C 1
ATOM 1571 O O . ARG A 1 206 ? 10.672 -14.922 -22.625 1 36.78 206 ARG A O 1
ATOM 1578 N N . ALA A 1 207 ? 10.367 -13.273 -21.344 1 38.22 207 ALA A N 1
ATOM 1579 C CA . ALA A 1 207 ? 9.305 -13.922 -20.578 1 38.22 207 ALA A CA 1
ATOM 1580 C C . ALA A 1 207 ? 8.039 -14.07 -21.422 1 38.22 207 ALA A C 1
ATOM 1582 O O . ALA A 1 207 ? 7.613 -13.125 -22.094 1 38.22 207 ALA A O 1
ATOM 1583 N N . ALA A 1 208 ? 7.59 -15.18 -21.781 1 36.94 208 ALA A N 1
ATOM 1584 C CA . ALA A 1 208 ? 6.289 -15.453 -22.375 1 36.94 208 ALA A CA 1
ATOM 1585 C C . ALA A 1 208 ? 5.164 -14.836 -21.562 1 36.94 208 ALA A C 1
ATOM 1587 O O . ALA A 1 208 ? 5.246 -14.781 -20.328 1 36.94 208 ALA A O 1
ATOM 1588 N N . PRO A 1 209 ? 4.324 -14.109 -22.156 1 36.5 209 PRO A N 1
ATOM 1589 C CA . PRO A 1 209 ? 3.18 -13.523 -21.453 1 36.5 209 PRO A CA 1
ATOM 1590 C C . PRO A 1 209 ? 2.457 -14.531 -20.562 1 36.5 209 PRO A C 1
ATOM 1592 O O . PRO A 1 209 ? 1.982 -15.562 -21.062 1 36.5 209 PRO A O 1
ATOM 1595 N N . VAL A 1 210 ? 2.93 -14.82 -19.469 1 36.81 210 VAL A N 1
ATOM 1596 C CA . VAL A 1 210 ? 2.496 -15.852 -18.531 1 36.81 210 VAL A CA 1
ATOM 1597 C C . VAL A 1 210 ? 1.018 -15.664 -18.203 1 36.81 210 VAL A C 1
ATOM 1599 O O . VAL A 1 210 ? 0.401 -16.531 -17.578 1 36.81 210 VAL A O 1
ATOM 1602 N N . LEU A 1 211 ? 0.474 -14.555 -18.406 1 36.03 211 LEU A N 1
ATOM 1603 C CA . LEU A 1 211 ? -0.901 -14.5 -17.922 1 36.03 211 LEU A CA 1
ATOM 1604 C C . LEU A 1 211 ? -1.757 -15.57 -18.594 1 36.03 211 LEU A C 1
ATOM 1606 O O . LEU A 1 211 ? -2.76 -16.016 -18.031 1 36.03 211 LEU A O 1
ATOM 1610 N N . VAL A 1 212 ? -1.341 -16.016 -19.828 1 32.75 212 VAL A N 1
ATOM 1611 C CA . VAL A 1 212 ? -2.232 -16.891 -20.578 1 32.75 212 VAL A CA 1
ATOM 1612 C C . VAL A 1 212 ? -2.293 -18.266 -19.891 1 32.75 212 VAL A C 1
ATOM 1614 O O . VAL A 1 212 ? -3.34 -18.906 -19.875 1 32.75 212 VAL A O 1
ATOM 1617 N N . SER A 1 213 ? -1.197 -18.812 -19.438 1 35.16 213 SER A N 1
ATOM 1618 C CA . SER A 1 213 ? -1.223 -20.203 -18.984 1 35.16 213 SER A CA 1
ATOM 1619 C C . SER A 1 213 ? -1.956 -20.344 -17.656 1 35.16 213 SER A C 1
ATOM 1621 O O . SER A 1 213 ? -2.166 -21.453 -17.172 1 35.16 213 SER A O 1
ATOM 1623 N N . LEU A 1 214 ? -2.027 -19.438 -16.938 1 35.5 214 LEU A N 1
ATOM 1624 C CA . LEU A 1 214 ? -2.393 -19.547 -15.523 1 35.5 214 LEU A CA 1
ATOM 1625 C C . LEU A 1 214 ? -3.865 -19.906 -15.375 1 35.5 214 LEU A C 1
ATOM 1627 O O . LEU A 1 214 ? -4.301 -20.312 -14.289 1 35.5 214 LEU A O 1
ATOM 1631 N N . VAL A 1 215 ? -4.711 -19.594 -16.328 1 31.84 215 VAL A N 1
ATOM 1632 C CA . VAL A 1 215 ? -6.133 -19.875 -16.156 1 31.84 215 VAL A CA 1
ATOM 1633 C C . VAL A 1 215 ? -6.402 -21.359 -16.422 1 31.84 215 VAL A C 1
ATOM 1635 O O . VAL A 1 215 ? -7.539 -21.828 -16.312 1 31.84 215 VAL A O 1
ATOM 1638 N N . GLY A 1 216 ? -5.492 -22.109 -17 1 27.59 216 GLY A N 1
ATOM 1639 C CA . GLY A 1 216 ? -5.91 -23.453 -17.375 1 27.59 216 GLY A CA 1
ATOM 1640 C C . GLY A 1 216 ? -5.848 -24.438 -16.219 1 27.59 216 GLY A C 1
ATOM 1641 O O . GLY A 1 216 ? -6.398 -25.547 -16.312 1 27.59 216 GLY A O 1
ATOM 1642 N N . ALA A 1 217 ? -4.984 -24.359 -15.227 1 30.53 217 ALA A N 1
ATOM 1643 C CA . ALA A 1 217 ? -5.016 -25.531 -14.359 1 30.53 217 ALA A CA 1
ATOM 1644 C C . ALA A 1 217 ? -6.047 -25.359 -13.25 1 30.53 217 ALA A C 1
ATOM 1646 O O . ALA A 1 217 ? -6.285 -24.234 -12.773 1 30.53 217 ALA A O 1
ATOM 1647 N N . MET B 1 1 ? -24.828 -2.455 24.031 1 24.58 1 MET B N 1
ATOM 1648 C CA . MET B 1 1 ? -24.016 -1.684 23.078 1 24.58 1 MET B CA 1
ATOM 1649 C C . MET B 1 1 ? -22.547 -1.753 23.453 1 24.58 1 MET B C 1
ATOM 1651 O O . MET B 1 1 ? -22.156 -1.333 24.547 1 24.58 1 MET B O 1
ATOM 1655 N N . PRO B 1 2 ? -21.719 -2.746 23 1 31.55 2 PRO B N 1
ATOM 1656 C CA . PRO B 1 2 ? -20.422 -2.973 23.625 1 31.55 2 PRO B CA 1
ATOM 1657 C C . PRO B 1 2 ? -19.484 -1.777 23.484 1 31.55 2 PRO B C 1
ATOM 1659 O O . PRO B 1 2 ? -19.594 -1.008 22.531 1 31.55 2 PRO B O 1
ATOM 1662 N N . PRO B 1 3 ? -19 -1.272 24.578 1 30.88 3 PRO B N 1
ATOM 1663 C CA . PRO B 1 3 ? -18.125 -0.095 24.641 1 30.88 3 PRO B CA 1
ATOM 1664 C C . PRO B 1 3 ? -16.922 -0.213 23.703 1 30.88 3 PRO B C 1
ATOM 1666 O O . PRO B 1 3 ? -16.484 -1.323 23.391 1 30.88 3 PRO B O 1
ATOM 1669 N N . ILE B 1 4 ? -16.766 0.788 22.859 1 33.5 4 ILE B N 1
ATOM 1670 C CA . ILE B 1 4 ? -15.648 1.049 21.953 1 33.5 4 ILE B CA 1
ATOM 1671 C C . ILE B 1 4 ? -14.328 0.826 22.688 1 33.5 4 ILE B C 1
ATOM 1673 O O . ILE B 1 4 ? -13.734 1.77 23.234 1 33.5 4 ILE B O 1
ATOM 1677 N N . ALA B 1 5 ? -14.195 -0.079 23.516 1 32.31 5 ALA B N 1
ATOM 1678 C CA . ALA B 1 5 ? -13.023 -0.361 24.344 1 32.31 5 ALA B CA 1
ATOM 1679 C C . ALA B 1 5 ? -11.773 -0.539 23.484 1 32.31 5 ALA B C 1
ATOM 1681 O O . ALA B 1 5 ? -10.656 -0.512 24 1 32.31 5 ALA B O 1
ATOM 1682 N N . ALA B 1 6 ? -11.992 -1.108 22.328 1 35 6 ALA B N 1
ATOM 1683 C CA . ALA B 1 6 ? -10.805 -1.675 21.688 1 35 6 ALA B CA 1
ATOM 1684 C C . ALA B 1 6 ? -9.875 -0.576 21.188 1 35 6 ALA B C 1
ATOM 1686 O O . ALA B 1 6 ? -8.883 -0.855 20.5 1 35 6 ALA B O 1
ATOM 1687 N N . ILE B 1 7 ? -10.266 0.645 21.359 1 34.81 7 ILE B N 1
ATOM 1688 C CA . ILE B 1 7 ? -9.523 1.773 20.812 1 34.81 7 ILE B CA 1
ATOM 1689 C C . ILE B 1 7 ? -8.227 1.972 21.594 1 34.81 7 ILE B C 1
ATOM 1691 O O . ILE B 1 7 ? -7.477 2.912 21.328 1 34.81 7 ILE B O 1
ATOM 1695 N N . ARG B 1 8 ? -8.047 1.273 22.719 1 34.16 8 ARG B N 1
ATOM 1696 C CA . ARG B 1 8 ? -7.094 1.914 23.609 1 34.16 8 ARG B CA 1
ATOM 1697 C C . ARG B 1 8 ? -5.668 1.469 23.312 1 34.16 8 ARG B C 1
ATOM 1699 O O . ARG B 1 8 ? -4.84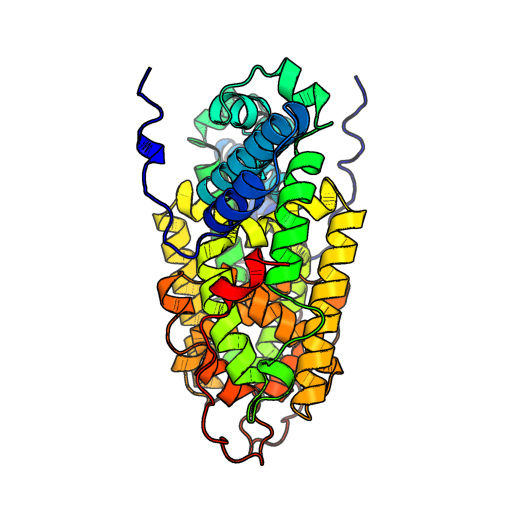8 1.32 24.219 1 34.16 8 ARG B O 1
ATOM 1706 N N . ALA B 1 9 ? -5.441 0.814 22.328 1 38.03 9 ALA B N 1
ATOM 1707 C CA . ALA B 1 9 ? -4.008 0.55 22.406 1 38.03 9 ALA B CA 1
ATOM 1708 C C . ALA B 1 9 ? -3.199 1.819 22.156 1 38.03 9 ALA B C 1
ATOM 1710 O O . ALA B 1 9 ? -3.434 2.525 21.172 1 38.03 9 ALA B O 1
ATOM 1711 N N . GLU B 1 10 ? -2.537 2.395 23.156 1 37.25 10 GLU B N 1
ATOM 1712 C CA . GLU B 1 10 ? -1.695 3.588 23.109 1 37.25 10 GLU B CA 1
ATOM 1713 C C . GLU B 1 10 ? -0.665 3.496 21.984 1 37.25 10 GLU B C 1
ATOM 1715 O O . GLU B 1 10 ? 0.041 2.492 21.859 1 37.25 10 GLU B O 1
ATOM 1720 N N . PRO B 1 11 ? -0.871 4.281 20.984 1 42.62 11 PRO B N 1
ATOM 1721 C CA . PRO B 1 11 ? 0.081 4.246 19.875 1 42.62 11 PRO B CA 1
ATOM 1722 C C . PRO B 1 11 ? 1.532 4.371 20.344 1 42.62 11 PRO B C 1
ATOM 1724 O O . PRO B 1 11 ? 1.809 5.012 21.359 1 42.62 11 PRO B O 1
ATOM 1727 N N . ARG B 1 12 ? 2.303 3.562 19.906 1 48.44 12 ARG B N 1
ATOM 1728 C CA . ARG B 1 12 ? 3.734 3.646 20.172 1 48.44 12 ARG B CA 1
ATOM 1729 C C . ARG B 1 12 ? 4.262 5.047 19.891 1 48.44 12 ARG B C 1
ATOM 1731 O O . ARG B 1 12 ? 3.666 5.801 19.125 1 48.44 12 ARG B O 1
ATOM 1738 N N . SER B 1 13 ? 5.242 5.598 20.719 1 45.06 13 SER B N 1
ATOM 1739 C CA . SER B 1 13 ? 5.832 6.93 20.844 1 45.06 13 SER B CA 1
ATOM 1740 C C . SER B 1 13 ? 6.094 7.539 19.469 1 45.06 13 SER B C 1
ATOM 1742 O O . SER B 1 13 ? 5.969 8.75 19.281 1 45.06 13 SER B O 1
ATOM 1744 N N . ALA B 1 14 ? 6.238 6.809 18.438 1 50.66 14 ALA B N 1
ATOM 1745 C CA . ALA B 1 14 ? 6.641 7.336 17.125 1 50.66 14 ALA B CA 1
ATOM 1746 C C . ALA B 1 14 ? 5.453 7.414 16.172 1 50.66 14 ALA B C 1
ATOM 1748 O O . ALA B 1 14 ? 5.621 7.672 14.984 1 50.66 14 ALA B O 1
ATOM 1749 N N . ALA B 1 15 ? 4.312 7.352 16.766 1 58.16 15 ALA B N 1
ATOM 1750 C CA . ALA B 1 15 ? 3.102 7.402 15.961 1 58.16 15 ALA B CA 1
ATOM 1751 C C . ALA B 1 15 ? 2.74 8.836 15.602 1 58.16 15 ALA B C 1
ATOM 1753 O O . ALA B 1 15 ? 2.746 9.719 16.469 1 58.16 15 ALA B O 1
ATOM 1754 N N . PHE B 1 16 ? 2.631 9.188 14.367 1 49.56 16 PHE B N 1
ATOM 1755 C CA . PHE B 1 16 ? 2.395 10.523 13.836 1 49.56 16 PHE B CA 1
ATOM 1756 C C . PHE B 1 16 ? 1.223 11.195 14.547 1 49.56 16 PHE B C 1
ATOM 1758 O O . PHE B 1 16 ? 1.28 12.383 14.867 1 49.56 16 PHE B O 1
ATOM 1765 N N . PRO B 1 17 ? 0.178 10.492 14.898 1 50.84 17 PRO B N 1
ATOM 1766 C CA . PRO B 1 17 ? -0.905 11.211 15.578 1 50.84 17 PRO B CA 1
ATOM 1767 C C . PRO B 1 17 ? -0.457 11.852 16.891 1 50.84 17 PRO B C 1
ATOM 1769 O O . PRO B 1 17 ? -0.894 12.961 17.219 1 50.84 17 PRO B O 1
ATOM 1772 N N . ARG B 1 18 ? 0.379 11.172 17.484 1 60.53 18 ARG B N 1
ATOM 1773 C CA . ARG B 1 18 ? 0.872 11.734 18.734 1 60.53 18 ARG B CA 1
ATOM 1774 C C . ARG B 1 18 ? 1.712 12.984 18.484 1 60.53 18 ARG B C 1
ATOM 1776 O O . ARG B 1 18 ? 1.618 13.961 19.234 1 60.53 18 ARG B O 1
ATOM 1783 N N . LEU B 1 19 ? 2.488 12.961 17.5 1 60.5 19 LEU B N 1
ATOM 1784 C CA . LEU B 1 19 ? 3.297 14.117 17.141 1 60.5 19 LEU B CA 1
ATOM 1785 C C . LEU B 1 19 ? 2.412 15.289 16.719 1 60.5 19 LEU B C 1
ATOM 1787 O O . LEU B 1 19 ? 2.688 16.438 17.078 1 60.5 19 LEU B O 1
ATOM 1791 N N . LEU B 1 20 ? 1.469 14.977 16.031 1 59.69 20 LEU B N 1
ATOM 1792 C CA . LEU B 1 20 ? 0.526 16 15.602 1 59.69 20 LEU B CA 1
ATOM 1793 C C . LEU B 1 20 ? -0.16 16.656 16.797 1 59.69 20 LEU B C 1
ATOM 1795 O O . LEU B 1 20 ? -0.325 17.875 16.828 1 59.69 20 LEU B O 1
ATOM 1799 N N . GLU B 1 21 ? -0.568 15.867 17.719 1 64.12 21 GLU B N 1
ATOM 1800 C CA . GLU B 1 21 ? -1.232 16.375 18.906 1 64.12 21 GLU B CA 1
ATOM 1801 C C . GLU B 1 21 ? -0.343 17.359 19.656 1 64.12 21 GLU B C 1
ATOM 1803 O O . GLU B 1 21 ? -0.804 18.422 20.078 1 64.12 21 GLU B O 1
ATOM 1808 N N . THR B 1 22 ? 0.899 17.016 19.828 1 61.31 22 THR B N 1
ATOM 1809 C CA . THR B 1 22 ? 1.85 17.859 20.547 1 61.31 22 THR B CA 1
ATOM 1810 C C . THR B 1 22 ? 2.049 19.188 19.812 1 61.31 22 THR B C 1
ATOM 1812 O O . THR B 1 22 ? 2.123 20.234 20.453 1 61.31 22 THR B O 1
ATOM 1815 N N . ARG B 1 23 ? 2.014 19.203 18.562 1 60.62 23 ARG B N 1
ATOM 1816 C CA . ARG B 1 23 ? 2.244 20.391 17.75 1 60.62 23 ARG B CA 1
ATOM 1817 C C . ARG B 1 23 ? 1.029 21.312 17.781 1 60.62 23 ARG B C 1
ATOM 1819 O O . ARG B 1 23 ? 1.171 22.531 17.859 1 60.62 23 ARG B O 1
ATOM 1826 N N . LEU B 1 24 ? -0.018 20.734 17.672 1 66.75 24 LEU B N 1
ATOM 1827 C CA . LEU B 1 24 ? -1.239 21.516 17.547 1 66.75 24 LEU B CA 1
ATOM 1828 C C . LEU B 1 24 ? -1.67 22.062 18.906 1 66.75 24 LEU B C 1
ATOM 1830 O O . LEU B 1 24 ? -2.32 23.109 18.984 1 66.75 24 LEU B O 1
ATOM 1834 N N . ALA B 1 25 ? -1.473 21.328 19.953 1 63.59 25 ALA B N 1
ATOM 1835 C CA . ALA B 1 25 ? -1.806 21.781 21.297 1 63.59 25 ALA B CA 1
ATOM 1836 C C . ALA B 1 25 ? -1.069 23.078 21.625 1 63.59 25 ALA B C 1
ATOM 1838 O O . ALA B 1 25 ? -1.621 23.969 22.297 1 63.59 25 ALA B O 1
ATOM 1839 N N . GLY B 1 26 ? 0.113 23.219 21.109 1 60.72 26 GLY B N 1
ATOM 1840 C CA . GLY B 1 26 ? 0.878 24.422 21.375 1 60.72 26 GLY B CA 1
ATOM 1841 C C . GLY B 1 26 ? 0.417 25.609 20.562 1 60.72 26 GLY B C 1
ATOM 1842 O O . GLY B 1 26 ? 0.576 26.766 20.984 1 60.72 26 GLY B O 1
ATOM 1843 N N . ARG B 1 27 ? -0.182 25.453 19.453 1 58.81 27 ARG B N 1
ATOM 1844 C CA . ARG B 1 27 ? -0.501 26.547 18.547 1 58.81 27 ARG B CA 1
ATOM 1845 C C . ARG B 1 27 ? -1.952 26.984 18.703 1 58.81 27 ARG B C 1
ATOM 1847 O O . ARG B 1 27 ? -2.316 28.094 18.312 1 58.81 27 ARG B O 1
ATOM 1854 N N . ALA B 1 28 ? -2.83 26.172 19.141 1 58.44 28 ALA B N 1
ATOM 1855 C CA . ALA B 1 28 ? -4.27 26.438 19.094 1 58.44 28 ALA B CA 1
ATOM 1856 C C . ALA B 1 28 ? -4.691 27.406 20.188 1 58.44 28 ALA B C 1
ATOM 1858 O O . ALA B 1 28 ? -4.926 27 21.328 1 58.44 28 ALA B O 1
ATOM 1859 N N . ARG B 1 29 ? -4.418 28.734 20.047 1 58.56 29 ARG B N 1
ATOM 1860 C CA . ARG B 1 29 ? -4.82 29.734 21.031 1 58.56 29 ARG B CA 1
ATOM 1861 C C . ARG B 1 29 ? -6.285 30.109 20.844 1 58.56 29 ARG B C 1
ATOM 1863 O O . ARG B 1 29 ? -6.988 30.375 21.828 1 58.56 29 ARG B O 1
ATOM 1870 N N . ARG B 1 30 ? -6.715 30.328 19.625 1 61.94 30 ARG B N 1
ATOM 1871 C CA . ARG B 1 30 ? -8.094 30.75 19.406 1 61.94 30 ARG B CA 1
ATOM 1872 C C . ARG B 1 30 ? -9.031 29.547 19.344 1 61.94 30 ARG B C 1
ATOM 1874 O O . ARG B 1 30 ? -8.633 28.484 18.875 1 61.94 30 ARG B O 1
ATOM 1881 N N . LYS B 1 31 ? -10.148 29.641 19.953 1 63.62 31 LYS B N 1
ATOM 1882 C CA . LYS B 1 31 ? -11.148 28.578 20.078 1 63.62 31 LYS B CA 1
ATOM 1883 C C . LYS B 1 31 ? -11.305 27.797 18.781 1 63.62 31 LYS B C 1
ATOM 1885 O O . LYS B 1 31 ? -11.297 26.562 18.781 1 63.62 31 LYS B O 1
ATOM 1890 N N . GLY B 1 32 ? -11.398 28.5 17.734 1 72.56 32 GLY B N 1
ATOM 1891 C CA . GLY B 1 32 ? -11.562 27.875 16.438 1 72.56 32 GLY B CA 1
ATOM 1892 C C . GLY B 1 32 ? -10.375 27.016 16.031 1 72.56 32 GLY B C 1
ATOM 1893 O O . GLY B 1 32 ? -10.547 25.906 15.547 1 72.56 32 GLY B O 1
ATOM 1894 N N . ARG B 1 33 ? -9.328 27.547 16.406 1 74.5 33 ARG B N 1
ATOM 1895 C CA . ARG B 1 33 ? -8.109 26.828 16.047 1 74.5 33 ARG B CA 1
ATOM 1896 C C . ARG B 1 33 ? -7.945 25.578 16.906 1 74.5 33 ARG B C 1
ATOM 1898 O O . ARG B 1 33 ? -7.492 24.547 16.422 1 74.5 33 ARG B O 1
ATOM 1905 N N . ARG B 1 34 ? -8.445 25.719 18.062 1 80 34 ARG B N 1
ATOM 1906 C CA . ARG B 1 34 ? -8.375 24.578 18.969 1 80 34 ARG B CA 1
ATOM 1907 C C . ARG B 1 34 ? -9.289 23.453 18.516 1 80 34 ARG B C 1
ATOM 1909 O O . ARG B 1 34 ? -8.906 22.281 18.531 1 80 34 ARG B O 1
ATOM 1916 N N . THR B 1 35 ? -10.469 23.891 18.031 1 85.75 35 THR B N 1
ATOM 1917 C CA . THR B 1 35 ? -11.445 22.906 17.578 1 85.75 35 THR B CA 1
ATOM 1918 C C . THR B 1 35 ? -10.961 22.219 16.297 1 85.75 35 THR B C 1
ATOM 1920 O O . THR B 1 35 ? -11.047 21 16.188 1 85.75 35 THR B O 1
ATOM 1923 N N . ARG B 1 36 ? -10.422 23.016 15.453 1 90.12 36 ARG B N 1
ATOM 1924 C CA . ARG B 1 36 ? -9.883 22.453 14.219 1 90.12 36 ARG B CA 1
ATOM 1925 C C . ARG B 1 36 ? -8.742 21.484 14.508 1 90.12 36 ARG B C 1
ATOM 1927 O O . ARG B 1 36 ? -8.648 20.422 13.898 1 90.12 36 ARG B O 1
ATOM 1934 N N . ALA B 1 37 ? -7.902 21.875 15.469 1 88.69 37 ALA B N 1
ATOM 1935 C CA . ALA B 1 37 ? -6.773 21.031 15.859 1 88.69 37 ALA B CA 1
ATOM 1936 C C . ALA B 1 37 ? -7.254 19.719 16.484 1 88.69 37 ALA B C 1
ATOM 1938 O O . ALA B 1 37 ? -6.688 18.656 16.219 1 88.69 37 ALA B O 1
ATOM 1939 N N . ALA B 1 38 ? -8.289 19.812 17.234 1 90 38 ALA B N 1
ATOM 1940 C CA . ALA B 1 38 ? -8.852 18.625 17.875 1 90 38 ALA B CA 1
ATOM 1941 C C . ALA B 1 38 ? -9.383 17.641 16.828 1 90 38 ALA B C 1
ATOM 1943 O O . ALA B 1 38 ? -9.195 16.438 16.953 1 90 38 ALA B O 1
ATOM 1944 N N . LEU B 1 39 ? -9.945 18.188 15.82 1 92.62 39 LEU B N 1
ATOM 1945 C CA . LEU B 1 39 ? -10.469 17.344 14.734 1 92.62 39 LEU B CA 1
ATOM 1946 C C . LEU B 1 39 ? -9.328 16.703 13.953 1 92.62 39 LEU B C 1
ATOM 1948 O O . LEU B 1 39 ? -9.414 15.523 13.594 1 92.62 39 LEU B O 1
ATOM 1952 N N . ARG B 1 40 ? -8.297 17.422 13.789 1 92.38 40 ARG B N 1
ATOM 1953 C CA . ARG B 1 40 ? -7.133 16.906 13.078 1 92.38 40 ARG B CA 1
ATOM 1954 C C . ARG B 1 40 ? -6.477 15.773 13.867 1 92.38 40 ARG B C 1
ATOM 1956 O O . ARG B 1 40 ? -6.121 14.734 13.305 1 92.38 40 ARG B O 1
ATOM 1963 N N . ILE B 1 41 ? -6.355 15.961 15.125 1 89.25 41 ILE B N 1
ATOM 1964 C CA . ILE B 1 41 ? -5.734 14.969 15.992 1 89.25 41 ILE B CA 1
ATOM 1965 C C . ILE B 1 41 ? -6.598 13.711 16.031 1 89.25 41 ILE B C 1
ATOM 1967 O O . ILE B 1 41 ? -6.086 12.594 15.906 1 89.25 41 ILE B O 1
ATOM 1971 N N . ALA B 1 42 ? -7.871 13.898 16.125 1 92.31 42 ALA B N 1
ATOM 1972 C CA . ALA B 1 42 ? -8.805 12.773 16.125 1 92.31 42 ALA B CA 1
ATOM 1973 C C . ALA B 1 42 ? -8.727 12 14.805 1 92.31 42 ALA B C 1
ATOM 1975 O O . ALA B 1 42 ? -8.68 10.773 14.805 1 92.31 42 ALA B O 1
ATOM 1976 N N . ALA B 1 43 ? -8.695 12.75 13.734 1 94.19 43 ALA B N 1
ATOM 1977 C CA . ALA B 1 43 ? -8.602 12.125 12.414 1 94.19 43 ALA B CA 1
ATOM 1978 C C . ALA B 1 43 ? -7.305 11.328 12.281 1 94.19 43 ALA B C 1
ATOM 1980 O O . ALA B 1 43 ? -7.316 10.188 11.82 1 94.19 43 ALA B O 1
ATOM 1981 N N . ALA B 1 44 ? -6.23 11.938 12.727 1 91.94 44 ALA B N 1
ATOM 1982 C CA . ALA B 1 44 ? -4.926 11.281 12.664 1 91.94 44 ALA B CA 1
ATOM 1983 C C . ALA B 1 44 ? -4.934 9.969 13.445 1 91.94 44 ALA B C 1
ATOM 1985 O O . ALA B 1 44 ? -4.469 8.938 12.953 1 91.94 44 ALA B O 1
ATOM 1986 N N . ARG B 1 45 ? -5.523 10 14.57 1 90.62 45 ARG B N 1
ATOM 1987 C CA . ARG B 1 45 ? -5.586 8.82 15.43 1 90.62 45 ARG B CA 1
ATOM 1988 C C . ARG B 1 45 ? -6.457 7.734 14.812 1 90.62 45 ARG B C 1
ATOM 1990 O O . ARG B 1 45 ? -6.07 6.566 14.789 1 90.62 45 ARG B O 1
ATOM 1997 N N . LEU B 1 46 ? -7.566 8.133 14.336 1 93.06 46 LEU B N 1
ATOM 1998 C CA . LEU B 1 46 ? -8.508 7.164 13.789 1 93.06 46 LEU B CA 1
ATOM 1999 C C . LEU B 1 46 ? -7.969 6.547 12.5 1 93.06 46 LEU B C 1
ATOM 2001 O O . LEU B 1 46 ? -8.117 5.34 12.281 1 93.06 46 LEU B O 1
ATOM 2005 N N . ILE B 1 47 ? -7.316 7.34 11.664 1 94 47 ILE B N 1
ATOM 2006 C CA . ILE B 1 47 ? -6.723 6.816 10.438 1 94 47 ILE B CA 1
ATOM 2007 C C . ILE B 1 47 ? -5.566 5.879 10.781 1 94 47 ILE B C 1
ATOM 2009 O O . ILE B 1 47 ? -5.414 4.82 10.164 1 94 47 ILE B O 1
ATOM 2013 N N . HIS B 1 48 ? -4.836 6.27 11.742 1 90.06 48 HIS B N 1
ATOM 2014 C CA . HIS B 1 48 ? -3.723 5.449 12.195 1 90.06 48 HIS B CA 1
ATOM 2015 C C . HIS B 1 48 ? -4.207 4.094 12.703 1 90.06 48 HIS B C 1
ATOM 2017 O O . HIS B 1 48 ? -3.578 3.066 12.438 1 90.06 48 HIS B O 1
ATOM 2023 N N . LEU B 1 49 ? -5.332 4.082 13.32 1 89.12 49 LEU B N 1
ATOM 2024 C CA . LEU B 1 49 ? -5.824 2.875 13.977 1 89.12 49 LEU B CA 1
ATOM 2025 C C . LEU B 1 49 ? -6.633 2.02 13.008 1 89.12 49 LEU B C 1
ATOM 2027 O O . LEU B 1 49 ? -6.508 0.793 13.008 1 89.12 49 LEU B O 1
ATOM 2031 N N . ASN B 1 50 ? -7.422 2.709 12.117 1 91.25 50 ASN B N 1
ATOM 2032 C CA . ASN B 1 50 ? -8.438 1.958 11.391 1 91.25 50 ASN B CA 1
ATOM 2033 C C . ASN B 1 50 ? -8.195 1.999 9.883 1 91.25 50 ASN B C 1
ATOM 2035 O O . ASN B 1 50 ? -8.75 1.191 9.141 1 91.25 50 ASN B O 1
ATOM 2039 N N . GLY B 1 51 ? -7.375 2.904 9.477 1 93.69 51 GLY B N 1
ATOM 2040 C CA . GLY B 1 51 ? -7.25 3.139 8.047 1 93.69 51 GLY B CA 1
ATOM 2041 C C . GLY B 1 51 ? -8.234 4.168 7.523 1 93.69 51 GLY B C 1
ATOM 2042 O O . GLY B 1 51 ? -9.359 4.27 8.023 1 93.69 51 GLY B O 1
ATOM 2043 N N . TYR B 1 52 ? -7.91 4.883 6.488 1 95.69 52 TYR B N 1
ATOM 2044 C CA . TYR B 1 52 ? -8.633 6.023 5.941 1 95.69 52 TYR B CA 1
ATOM 2045 C C . TYR B 1 52 ? -10.055 5.633 5.559 1 95.69 52 TYR B C 1
ATOM 2047 O O . TYR B 1 52 ? -11.016 6.32 5.918 1 95.69 52 TYR B O 1
ATOM 2055 N N . ASP B 1 53 ? -10.195 4.523 4.855 1 95.25 53 ASP B N 1
ATOM 2056 C CA . ASP B 1 53 ? -11.5 4.191 4.285 1 95.25 53 ASP B CA 1
ATOM 2057 C C . ASP B 1 53 ? -12.477 3.736 5.371 1 95.25 53 ASP B C 1
ATOM 2059 O O . ASP B 1 53 ? -13.688 3.768 5.172 1 95.25 53 ASP B O 1
ATOM 2063 N N . ARG B 1 54 ? -12 3.461 6.52 1 94.81 54 ARG B N 1
ATOM 2064 C CA . ARG B 1 54 ? -12.859 2.951 7.586 1 94.81 54 ARG B CA 1
ATOM 2065 C C . ARG B 1 54 ? -13.203 4.055 8.586 1 94.81 54 ARG B C 1
ATOM 2067 O O . ARG B 1 54 ? -13.859 3.797 9.594 1 94.81 54 ARG B O 1
ATOM 2074 N N . VAL B 1 55 ? -12.727 5.18 8.328 1 95.88 55 VAL B N 1
ATOM 2075 C CA . VAL B 1 55 ? -13 6.328 9.188 1 95.88 55 VAL B CA 1
ATOM 2076 C C . VAL B 1 55 ? -14.102 7.184 8.578 1 95.88 55 VAL B C 1
ATOM 2078 O O . VAL B 1 55 ? -14.125 7.406 7.363 1 95.88 55 VAL B O 1
ATOM 2081 N N . HIS B 1 56 ? -15.023 7.633 9.414 1 96.38 56 HIS B N 1
ATOM 2082 C CA . HIS B 1 56 ? -16.109 8.5 8.969 1 96.38 56 HIS B CA 1
ATOM 2083 C C . HIS B 1 56 ? -16.094 9.836 9.711 1 96.38 56 HIS B C 1
ATOM 2085 O O . HIS B 1 56 ? -15.531 9.93 10.805 1 96.38 56 HIS B O 1
ATOM 2091 N N . THR B 1 57 ? -16.703 10.781 9.078 1 97.19 57 THR B N 1
ATOM 2092 C CA . THR B 1 57 ? -16.703 12.125 9.641 1 97.19 57 THR B CA 1
ATOM 2093 C C . THR B 1 57 ? -17.391 12.148 11 1 97.19 57 THR B C 1
ATOM 2095 O O . THR B 1 57 ? -16.969 12.867 11.906 1 97.19 57 THR B O 1
ATOM 2098 N N . ALA B 1 58 ? -18.391 11.344 11.148 1 96.44 58 ALA B N 1
ATOM 2099 C CA . ALA B 1 58 ? -19.109 11.281 12.422 1 96.44 58 ALA B CA 1
ATOM 2100 C C . ALA B 1 58 ? -18.203 10.742 13.523 1 96.44 58 ALA B C 1
ATOM 2102 O O . ALA B 1 58 ? -18.203 11.25 14.648 1 96.44 58 ALA B O 1
ATOM 2103 N N . ASP B 1 59 ? -17.359 9.742 13.211 1 95.5 59 ASP B N 1
ATOM 2104 C CA . ASP B 1 59 ? -16.422 9.164 14.164 1 95.5 59 ASP B CA 1
ATOM 2105 C C . ASP B 1 59 ? -15.375 10.18 14.594 1 95.5 59 ASP B C 1
ATOM 2107 O O . ASP B 1 59 ? -14.984 10.234 15.758 1 95.5 59 ASP B O 1
ATOM 2111 N N . ILE B 1 60 ? -14.906 10.945 13.656 1 96.31 60 ILE B N 1
ATOM 2112 C CA . ILE B 1 60 ? -13.891 11.953 13.922 1 96.31 60 ILE B CA 1
ATOM 2113 C C . ILE B 1 60 ? -14.445 13.008 14.883 1 96.31 60 ILE B C 1
ATOM 2115 O O . ILE B 1 60 ? -13.797 13.359 15.867 1 96.31 60 ILE B O 1
ATOM 2119 N N . ALA B 1 61 ? -15.656 13.477 14.562 1 96.56 61 ALA B N 1
ATOM 2120 C CA . ALA B 1 61 ? -16.297 14.477 15.414 1 96.56 61 ALA B CA 1
ATOM 2121 C C . ALA B 1 61 ? -16.484 13.953 16.828 1 96.56 61 ALA B C 1
ATOM 2123 O O . ALA B 1 61 ? -16.109 14.625 17.797 1 96.56 61 ALA B O 1
ATOM 2124 N N . ASP B 1 62 ? -16.953 12.758 16.922 1 96.75 62 ASP B N 1
ATOM 2125 C CA . ASP B 1 62 ? -17.188 12.141 18.219 1 96.75 62 ASP B CA 1
ATOM 2126 C C . ASP B 1 62 ? -15.898 12.008 19.016 1 96.75 62 ASP B C 1
ATOM 2128 O O . ASP B 1 62 ? -15.852 12.344 20.203 1 96.75 62 ASP B O 1
ATOM 2132 N N . ALA B 1 63 ? -14.875 11.586 18.406 1 93.38 63 ALA B N 1
ATOM 2133 C CA . ALA B 1 63 ? -13.578 11.391 19.047 1 93.38 63 ALA B CA 1
ATOM 2134 C C . ALA B 1 63 ? -13 12.727 19.516 1 93.38 63 ALA B C 1
ATOM 2136 O O . ALA B 1 63 ? -12.227 12.773 20.469 1 93.38 63 ALA B O 1
ATOM 2137 N N . ALA B 1 64 ? -13.328 13.758 18.812 1 93.31 64 ALA B N 1
ATOM 2138 C CA . ALA B 1 64 ? -12.867 15.102 19.156 1 93.31 64 ALA B CA 1
ATOM 2139 C C . ALA B 1 64 ? -13.773 15.734 20.203 1 93.31 64 ALA B C 1
ATOM 2141 O O . ALA B 1 64 ? -13.516 16.859 20.656 1 93.31 64 ALA B O 1
ATOM 2142 N N . GLY B 1 65 ? -14.922 15.047 20.531 1 94.94 65 GLY B N 1
ATOM 2143 C CA . GLY B 1 65 ? -15.867 15.586 21.484 1 94.94 65 GLY B CA 1
ATOM 2144 C C . GLY B 1 65 ? -16.766 16.672 20.906 1 94.94 65 GLY B C 1
ATOM 2145 O O . GLY B 1 65 ? -17.156 17.609 21.609 1 94.94 65 GLY B O 1
ATOM 2146 N N . LEU B 1 66 ? -16.969 16.578 19.672 1 94 66 LEU B N 1
ATOM 2147 C CA . LEU B 1 66 ? -17.766 17.594 18.969 1 94 66 LEU B CA 1
ATOM 2148 C C . LEU B 1 66 ? -18.969 16.953 18.266 1 94 66 LEU B C 1
ATOM 2150 O O . LEU B 1 66 ? -19.031 15.734 18.125 1 94 66 LEU B O 1
ATOM 2154 N N . SER B 1 67 ? -19.891 17.844 17.812 1 92.69 67 SER B N 1
ATOM 2155 C CA . SER B 1 67 ? -21.016 17.391 17 1 92.69 67 SER B CA 1
ATOM 2156 C C . SER B 1 67 ? -20.594 17.172 15.555 1 92.69 67 SER B C 1
ATOM 2158 O O . SER B 1 67 ? -19.594 17.719 15.109 1 92.69 67 SER B O 1
ATOM 2160 N N . LYS B 1 68 ? -21.359 16.375 14.805 1 93.56 68 LYS B N 1
ATOM 2161 C CA . LYS B 1 68 ? -21.141 16.188 13.375 1 93.56 68 LYS B CA 1
ATOM 2162 C C . LYS B 1 68 ? -21.234 17.516 12.625 1 93.56 68 LYS B C 1
ATOM 2164 O O . LYS B 1 68 ? -20.469 17.766 11.688 1 93.56 68 LYS B O 1
ATOM 2169 N N . ALA B 1 69 ? -22.188 18.328 13.078 1 93 69 ALA B N 1
ATOM 2170 C CA . ALA B 1 69 ? -22.359 19.641 12.445 1 93 69 ALA B CA 1
ATOM 2171 C C . ALA B 1 69 ? -21.109 20.5 12.625 1 93 69 ALA B C 1
ATOM 2173 O O . ALA B 1 69 ? -20.703 21.203 11.695 1 93 69 ALA B O 1
ATOM 2174 N N . ALA B 1 70 ? -20.531 20.484 13.742 1 92.75 70 ALA B N 1
ATOM 2175 C CA . ALA B 1 70 ? -19.328 21.25 14.039 1 92.75 70 ALA B CA 1
ATOM 2176 C C . ALA B 1 70 ? -18.188 20.844 13.102 1 92.75 70 ALA B C 1
ATOM 2178 O O . ALA B 1 70 ? -17.375 21.688 12.711 1 92.75 70 ALA B O 1
ATOM 2179 N N . PHE B 1 71 ? -18.125 19.516 12.789 1 96.06 71 PHE B N 1
ATOM 2180 C CA . PHE B 1 71 ? -17.109 19.047 11.844 1 96.06 71 PHE B CA 1
ATOM 2181 C C . PHE B 1 71 ? -17.172 19.859 10.555 1 96.06 71 PHE B C 1
ATOM 2183 O O . PHE B 1 71 ? -16.125 20.297 10.047 1 96.06 71 PHE B O 1
ATOM 2190 N N . TYR B 1 72 ? -18.297 20.094 10.086 1 95.12 72 TYR B N 1
ATOM 2191 C CA . TYR B 1 72 ? -18.484 20.656 8.75 1 95.12 72 TYR B CA 1
ATOM 2192 C C . TYR B 1 72 ? -18.297 22.156 8.766 1 95.12 72 TYR B C 1
ATOM 2194 O O . TYR B 1 72 ? -18.234 22.797 7.703 1 95.12 72 TYR B O 1
ATOM 2202 N N . VAL B 1 73 ? -18.219 22.75 9.922 1 94.44 73 VAL B N 1
ATOM 2203 C CA . VAL B 1 73 ? -17.828 24.141 10.047 1 94.44 73 VAL B CA 1
ATOM 2204 C C . VAL B 1 73 ? -16.375 24.312 9.656 1 94.44 73 VAL B C 1
ATOM 2206 O O . VAL B 1 73 ? -15.992 25.328 9.055 1 94.44 73 VAL B O 1
ATOM 2209 N N . TYR B 1 74 ? -15.594 23.297 9.945 1 94 74 TYR B N 1
ATOM 2210 C CA . TYR B 1 74 ? -14.148 23.438 9.812 1 94 74 TYR B CA 1
ATOM 2211 C C . TYR B 1 74 ? -13.633 22.656 8.617 1 94 74 TYR B C 1
ATOM 2213 O O . TYR B 1 74 ? -12.609 23.016 8.023 1 94 74 TYR B O 1
ATOM 2221 N N . PHE B 1 75 ? -14.344 21.562 8.266 1 96.75 75 PHE B N 1
ATOM 2222 C CA . PHE B 1 75 ? -13.906 20.719 7.152 1 96.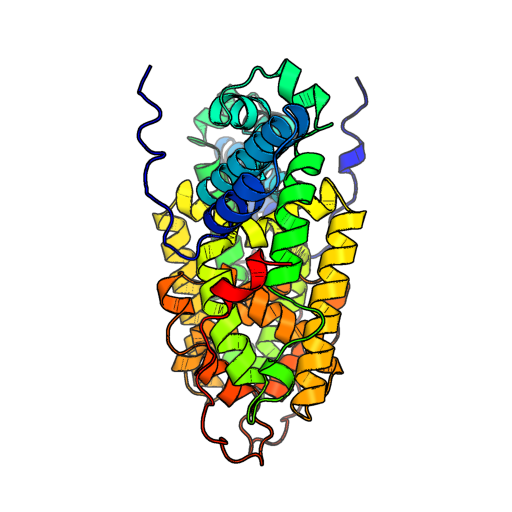75 75 PHE B CA 1
ATOM 2223 C C . PHE B 1 75 ? -15.078 20.375 6.242 1 96.75 75 PHE B C 1
ATOM 2225 O O . PHE B 1 75 ? -16.203 20.156 6.715 1 96.75 75 PHE B O 1
ATOM 2232 N N . ARG B 1 76 ? -14.758 20.219 4.988 1 96.44 76 ARG B N 1
ATOM 2233 C CA . ARG B 1 76 ? -15.781 19.984 3.979 1 96.44 76 ARG B CA 1
ATOM 2234 C C . ARG B 1 76 ? -16.172 18.516 3.934 1 96.44 76 ARG B C 1
ATOM 2236 O O . ARG B 1 76 ? -17.328 18.188 3.656 1 96.44 76 ARG B O 1
ATOM 2243 N N . ASP B 1 77 ? -15.172 17.625 4.078 1 96.19 77 ASP B N 1
ATOM 2244 C CA . ASP B 1 77 ? -15.391 16.188 3.984 1 96.19 77 ASP B CA 1
ATOM 2245 C C . ASP B 1 77 ? -14.219 15.414 4.582 1 96.19 77 ASP B C 1
ATOM 2247 O O . ASP B 1 77 ? -13.305 16.016 5.156 1 96.19 77 ASP B O 1
ATOM 2251 N N . LYS B 1 78 ? -14.25 14.242 4.496 1 96.75 78 LYS B N 1
ATOM 2252 C CA . LYS B 1 78 ? -13.227 13.352 5.047 1 96.75 78 LYS B CA 1
ATOM 2253 C C . LYS B 1 78 ? -11.875 13.594 4.387 1 96.75 78 LYS B C 1
ATOM 2255 O O . LYS B 1 78 ? -10.844 13.57 5.055 1 96.75 78 LYS B O 1
ATOM 2260 N N . ALA B 1 79 ? -11.891 13.82 3.104 1 97.62 79 ALA B N 1
ATOM 2261 C CA . ALA B 1 79 ? -10.648 14.047 2.373 1 97.62 79 ALA B CA 1
ATOM 2262 C C . ALA B 1 79 ? -9.969 15.328 2.836 1 97.62 79 ALA B C 1
ATOM 2264 O O . ALA B 1 79 ? -8.742 15.375 2.982 1 97.62 79 ALA B O 1
ATOM 2265 N N . ASP B 1 80 ? -10.75 16.266 3.104 1 97.44 80 ASP B N 1
ATOM 2266 C CA . ASP B 1 80 ? -10.219 17.562 3.512 1 97.44 80 ASP B CA 1
ATOM 2267 C C . ASP B 1 80 ? -9.461 17.453 4.832 1 97.44 80 ASP B C 1
ATOM 2269 O O . ASP B 1 80 ? -8.344 17.953 4.957 1 97.44 80 ASP B O 1
ATOM 2273 N N . VAL B 1 81 ? -10 16.828 5.82 1 96.44 81 VAL B N 1
ATOM 2274 C CA . VAL B 1 81 ? -9.328 16.688 7.105 1 96.44 81 VAL B CA 1
ATOM 2275 C C . VAL B 1 81 ? -8.148 15.727 6.961 1 96.44 81 VAL B C 1
ATOM 2277 O O . VAL B 1 81 ? -7.094 15.93 7.574 1 96.44 81 VAL B O 1
ATOM 2280 N N . ALA B 1 82 ? -8.258 14.688 6.16 1 97.38 82 ALA B N 1
ATOM 2281 C CA . ALA B 1 82 ? -7.152 13.758 5.93 1 97.38 82 ALA B CA 1
ATOM 2282 C C . ALA B 1 82 ? -5.957 14.469 5.305 1 97.38 82 ALA B C 1
ATOM 2284 O O . ALA B 1 82 ? -4.812 14.242 5.707 1 97.38 82 ALA B O 1
ATOM 2285 N N . VAL B 1 83 ? -6.277 15.289 4.344 1 97.12 83 VAL B N 1
ATOM 2286 C CA . VAL B 1 83 ? -5.23 16.062 3.688 1 97.12 83 VAL B CA 1
ATOM 2287 C C . VAL B 1 83 ? -4.516 16.938 4.715 1 97.12 83 VAL B C 1
ATOM 2289 O O . VAL B 1 83 ? -3.283 17.031 4.715 1 97.12 83 VAL B O 1
ATOM 2292 N N . SER B 1 84 ? -5.301 17.5 5.578 1 94.81 84 SER B N 1
ATOM 2293 C CA . SER B 1 84 ? -4.742 18.391 6.598 1 94.81 84 SER B CA 1
ATOM 2294 C C . SER B 1 84 ? -3.828 17.609 7.547 1 94.81 84 SER B C 1
ATOM 2296 O O . SER B 1 84 ? -2.875 18.172 8.094 1 94.81 84 SER B O 1
ATOM 2298 N N . VAL B 1 85 ? -4.023 16.344 7.766 1 92.88 85 VAL B N 1
ATOM 2299 C CA . VAL B 1 85 ? -3.227 15.469 8.617 1 92.88 85 VAL B CA 1
ATOM 2300 C C . VAL B 1 85 ? -1.996 14.984 7.859 1 92.88 85 VAL B C 1
ATOM 2302 O O . VAL B 1 85 ? -0.883 15 8.391 1 92.88 85 VAL B O 1
ATOM 2305 N N . LEU B 1 86 ? -2.193 14.664 6.594 1 95.12 86 LEU B N 1
ATOM 2306 C CA . LEU B 1 86 ? -1.159 13.953 5.852 1 95.12 86 LEU B CA 1
ATOM 2307 C C . LEU B 1 86 ? -0.127 14.93 5.289 1 95.12 86 LEU B C 1
ATOM 2309 O O . LEU B 1 86 ? 1.035 14.562 5.098 1 95.12 86 LEU B O 1
ATOM 2313 N N . ARG B 1 87 ? -0.557 16.109 5.035 1 92.25 87 ARG B N 1
ATOM 2314 C CA . ARG B 1 87 ? 0.357 17.094 4.457 1 92.25 87 ARG B CA 1
ATOM 2315 C C . ARG B 1 87 ? 1.599 17.25 5.324 1 92.25 87 ARG B C 1
ATOM 2317 O O . ARG B 1 87 ? 2.723 17.062 4.855 1 92.25 87 ARG B O 1
ATOM 2324 N N . PRO B 1 88 ? 1.387 17.547 6.613 1 88.56 88 PRO B N 1
ATOM 2325 C CA . PRO B 1 88 ? 2.58 17.656 7.453 1 88.56 88 PRO B CA 1
ATOM 2326 C C . PRO B 1 88 ? 3.295 16.328 7.652 1 88.56 88 PRO B C 1
ATOM 2328 O O . PRO B 1 88 ? 4.52 16.297 7.793 1 88.56 88 PRO B O 1
ATOM 2331 N N . PHE B 1 89 ? 2.637 15.227 7.676 1 88.31 89 PHE B N 1
ATOM 2332 C CA . PHE B 1 89 ? 3.246 13.914 7.84 1 88.31 89 PHE B CA 1
ATOM 2333 C C . PHE B 1 89 ? 4.219 13.617 6.707 1 88.31 89 PHE B C 1
ATOM 2335 O O . PHE B 1 89 ? 5.359 13.211 6.945 1 88.31 89 PHE B O 1
ATOM 2342 N N . VAL B 1 90 ? 3.762 13.859 5.473 1 91.5 90 VAL B N 1
ATOM 2343 C CA . VAL B 1 90 ? 4.59 13.602 4.297 1 91.5 90 VAL B CA 1
ATOM 2344 C C . VAL B 1 90 ? 5.793 14.539 4.297 1 91.5 90 VAL B C 1
ATOM 2346 O O . VAL B 1 90 ? 6.898 14.141 3.928 1 91.5 90 VAL B O 1
ATOM 2349 N N . ALA B 1 91 ? 5.594 15.719 4.754 1 88.44 91 ALA B N 1
ATOM 2350 C CA . ALA B 1 91 ? 6.688 16.688 4.828 1 88.44 91 ALA B CA 1
ATOM 2351 C C . ALA B 1 91 ? 7.75 16.234 5.828 1 88.44 91 ALA B C 1
ATOM 2353 O O . ALA B 1 91 ? 8.938 16.484 5.629 1 88.44 91 ALA B O 1
ATOM 2354 N N . VAL B 1 92 ? 7.289 15.578 6.867 1 83.75 92 VAL B N 1
ATOM 2355 C CA . VAL B 1 92 ? 8.203 15.07 7.887 1 83.75 92 VAL B CA 1
ATOM 2356 C C . VAL B 1 92 ? 8.922 13.828 7.363 1 83.75 92 VAL B C 1
ATOM 2358 O O . VAL B 1 92 ? 10.133 13.664 7.574 1 83.75 92 VAL B O 1
ATOM 2361 N N . ALA B 1 93 ? 8.211 13.008 6.766 1 88.12 93 ALA B N 1
ATOM 2362 C CA . ALA B 1 93 ? 8.781 11.758 6.266 1 88.12 93 ALA B CA 1
ATOM 2363 C C . ALA B 1 93 ? 9.773 12.023 5.137 1 88.12 93 ALA B C 1
ATOM 2365 O O . ALA B 1 93 ? 10.812 11.367 5.051 1 88.12 93 ALA B O 1
ATOM 2366 N N . PHE B 1 94 ? 9.438 13 4.297 1 92 94 PHE B N 1
ATOM 2367 C CA . PHE B 1 94 ? 10.258 13.336 3.139 1 92 94 PHE B CA 1
ATOM 2368 C C . PHE B 1 94 ? 10.57 14.828 3.113 1 92 94 PHE B C 1
ATOM 2370 O O . PHE B 1 94 ? 10.078 15.555 2.244 1 92 94 PHE B O 1
ATOM 2377 N N . PRO B 1 95 ? 11.461 15.211 3.943 1 88.06 95 PRO B N 1
ATOM 2378 C CA . PRO B 1 95 ? 11.773 16.641 4.062 1 88.06 95 PRO B CA 1
ATOM 2379 C C . PRO B 1 95 ? 12.562 17.172 2.867 1 88.06 95 PRO B C 1
ATOM 2381 O O . PRO B 1 95 ? 13.336 16.422 2.256 1 88.06 95 PRO B O 1
ATOM 2384 N N . ALA B 1 96 ? 12.344 18.375 2.543 1 81.5 96 ALA B N 1
ATOM 2385 C CA . ALA B 1 96 ? 13.047 19.031 1.439 1 81.5 96 ALA B CA 1
ATOM 2386 C C . ALA B 1 96 ? 14.555 19.047 1.681 1 81.5 96 ALA B C 1
ATOM 2388 O O . ALA B 1 96 ? 15.336 18.844 0.752 1 81.5 96 ALA B O 1
ATOM 2389 N N . ARG B 1 97 ? 14.922 19.312 2.877 1 78.38 97 ARG B N 1
ATOM 2390 C CA . ARG B 1 97 ? 16.328 19.266 3.293 1 78.38 97 ARG B CA 1
ATOM 2391 C C . ARG B 1 97 ? 16.562 18.125 4.277 1 78.38 97 ARG B C 1
ATOM 2393 O O . ARG B 1 97 ? 15.969 18.094 5.355 1 78.38 97 ARG B O 1
ATOM 2400 N N . SER B 1 98 ? 17.344 17.188 3.838 1 81.69 98 SER B N 1
ATOM 2401 C CA . SER B 1 98 ? 17.531 16 4.68 1 81.69 98 SER B CA 1
ATOM 2402 C C . SER B 1 98 ? 18.984 15.844 5.086 1 81.69 98 SER B C 1
ATOM 2404 O O . SER B 1 98 ? 19.859 15.656 4.234 1 81.69 98 SER B O 1
ATOM 2406 N N . PRO B 1 99 ? 19.188 15.961 6.348 1 80.69 99 PRO B N 1
ATOM 2407 C CA . PRO B 1 99 ? 20.562 15.742 6.801 1 80.69 99 PRO B CA 1
ATOM 2408 C C . PRO B 1 99 ? 21.156 14.438 6.289 1 80.69 99 PRO B C 1
ATOM 2410 O O . PRO B 1 99 ? 22.375 14.312 6.164 1 80.69 99 PRO B O 1
ATOM 2413 N N . CYS B 1 100 ? 20.297 13.531 6.012 1 84.19 100 CYS B N 1
ATOM 2414 C CA . CYS B 1 100 ? 20.766 12.242 5.543 1 84.19 100 CYS B CA 1
ATOM 2415 C C . CYS B 1 100 ? 21.516 12.375 4.219 1 84.19 100 CYS B C 1
ATOM 2417 O O . CYS B 1 100 ? 22.312 11.508 3.857 1 84.19 100 CYS B O 1
ATOM 2419 N N . PHE B 1 101 ? 21.266 13.438 3.479 1 87.31 101 PHE B N 1
ATOM 2420 C CA . PHE B 1 101 ? 21.875 13.625 2.172 1 87.31 101 PHE B CA 1
ATOM 2421 C C . PHE B 1 101 ? 23.359 13.922 2.318 1 87.31 101 PHE B C 1
ATOM 2423 O O . PHE B 1 101 ? 24.141 13.75 1.367 1 87.31 101 PHE B O 1
ATOM 2430 N N . GLU B 1 102 ? 23.734 14.352 3.486 1 86.44 102 GLU B N 1
ATOM 2431 C CA . GLU B 1 102 ? 25.109 14.742 3.727 1 86.44 102 GLU B CA 1
ATOM 2432 C C . GLU B 1 102 ? 25.875 13.633 4.461 1 86.44 102 GLU B C 1
ATOM 2434 O O . GLU B 1 102 ? 27.078 13.758 4.699 1 86.44 102 GLU B O 1
ATOM 2439 N N . ALA B 1 103 ? 25.219 12.547 4.73 1 86.44 103 ALA B N 1
ATOM 2440 C CA . ALA B 1 103 ? 25.844 11.438 5.441 1 86.44 103 ALA B CA 1
ATOM 2441 C C . ALA B 1 103 ? 26.844 10.703 4.543 1 86.44 103 ALA B C 1
ATOM 2443 O O . ALA B 1 103 ? 26.812 10.852 3.32 1 86.44 103 ALA B O 1
ATOM 2444 N N . VAL B 1 104 ? 27.75 9.945 5.125 1 84.5 104 VAL B N 1
ATOM 2445 C CA . VAL B 1 104 ? 28.719 9.125 4.395 1 84.5 104 VAL B CA 1
ATOM 2446 C C . VAL B 1 104 ? 27.984 8.133 3.498 1 84.5 104 VAL B C 1
ATOM 2448 O O . VAL B 1 104 ? 28.359 7.93 2.346 1 84.5 104 VAL B O 1
ATOM 2451 N N . ASP B 1 105 ? 26.953 7.555 4.016 1 87.06 105 ASP B N 1
ATOM 2452 C CA . ASP B 1 105 ? 26.031 6.691 3.283 1 87.06 105 ASP B CA 1
ATOM 2453 C C . ASP B 1 105 ? 24.609 7.223 3.357 1 87.06 105 ASP B C 1
ATOM 2455 O O . ASP B 1 105 ? 23.844 6.848 4.25 1 87.06 105 ASP B O 1
ATOM 2459 N N . PRO B 1 106 ? 24.312 8.078 2.383 1 89.44 106 PRO B N 1
ATOM 2460 C CA . PRO B 1 106 ? 23.016 8.742 2.422 1 89.44 106 PRO B CA 1
ATOM 2461 C C . PRO B 1 106 ? 21.844 7.762 2.414 1 89.44 106 PRO B C 1
ATOM 2463 O O . PRO B 1 106 ? 20.844 7.973 3.109 1 89.44 106 PRO B O 1
ATOM 2466 N N . VAL B 1 107 ? 21.984 6.691 1.68 1 89.19 107 VAL B N 1
ATOM 2467 C CA . VAL B 1 107 ? 20.891 5.73 1.554 1 89.19 107 VAL B CA 1
ATOM 2468 C C . VAL B 1 107 ? 20.688 5.016 2.887 1 89.19 107 VAL B C 1
ATOM 2470 O O . VAL B 1 107 ? 19.547 4.902 3.361 1 89.19 107 VAL B O 1
ATOM 2473 N N . ARG B 1 108 ? 21.719 4.594 3.541 1 87.38 108 ARG B N 1
ATOM 2474 C CA . ARG B 1 108 ? 21.625 3.943 4.844 1 87.38 108 ARG B CA 1
ATOM 2475 C C . ARG B 1 108 ? 21 4.875 5.875 1 87.38 108 ARG B C 1
ATOM 2477 O O . ARG B 1 108 ? 20.094 4.473 6.613 1 87.38 108 ARG B O 1
ATOM 2484 N N . SER B 1 109 ? 21.516 6.062 5.891 1 88.06 109 SER B N 1
ATOM 2485 C CA . SER B 1 109 ? 21.031 7.047 6.855 1 88.06 109 SER B CA 1
ATOM 2486 C C . SER B 1 109 ? 19.562 7.355 6.637 1 88.06 109 SER B C 1
ATOM 2488 O O . SER B 1 109 ? 18.797 7.445 7.598 1 88.06 109 SER B O 1
ATOM 2490 N N . ALA B 1 110 ? 19.188 7.508 5.398 1 90.5 110 ALA B N 1
ATOM 2491 C CA . ALA B 1 110 ? 17.797 7.797 5.059 1 90.5 110 ALA B CA 1
ATOM 2492 C C . ALA B 1 110 ? 16.875 6.668 5.508 1 90.5 110 ALA B C 1
ATOM 2494 O O . ALA B 1 110 ? 15.836 6.914 6.129 1 90.5 110 ALA B O 1
ATOM 2495 N N . PHE B 1 111 ? 17.234 5.441 5.293 1 89.31 111 PHE B N 1
ATOM 2496 C CA . PHE B 1 111 ? 16.359 4.312 5.582 1 89.31 111 PHE B CA 1
ATOM 2497 C C . PHE B 1 111 ? 16.375 3.979 7.07 1 89.31 111 PHE B C 1
ATOM 2499 O O . PHE B 1 111 ? 15.422 3.404 7.594 1 89.31 111 PHE B O 1
ATOM 2506 N N . ALA B 1 112 ? 17.438 4.324 7.758 1 85.81 112 ALA B N 1
ATOM 2507 C CA . ALA B 1 112 ? 17.453 4.184 9.211 1 85.81 112 ALA B CA 1
ATOM 2508 C C . ALA B 1 112 ? 16.359 5.027 9.852 1 85.81 112 ALA B C 1
ATOM 2510 O O . ALA B 1 112 ? 15.797 4.645 10.883 1 85.81 112 ALA B O 1
ATOM 2511 N N . ARG B 1 113 ? 16.047 6.082 9.18 1 84.25 113 ARG B N 1
ATOM 2512 C CA . ARG B 1 113 ? 15.008 6.984 9.672 1 84.25 113 ARG B CA 1
ATOM 2513 C C . ARG B 1 113 ? 13.648 6.617 9.094 1 84.25 113 ARG B C 1
ATOM 2515 O O . ARG B 1 113 ? 12.656 6.562 9.82 1 84.25 113 ARG B O 1
ATOM 2522 N N . LEU B 1 114 ? 13.617 6.332 7.824 1 87.94 114 LEU B N 1
ATOM 2523 C CA . LEU B 1 114 ? 12.359 6.164 7.09 1 87.94 114 LEU B CA 1
ATOM 2524 C C . LEU B 1 114 ? 11.688 4.852 7.465 1 87.94 114 LEU B C 1
ATOM 2526 O O . LEU B 1 114 ? 10.461 4.789 7.586 1 87.94 114 LEU B O 1
ATOM 2530 N N . ALA B 1 115 ? 12.469 3.818 7.648 1 84.62 115 ALA B N 1
ATOM 2531 C CA . ALA B 1 115 ? 11.906 2.482 7.844 1 84.62 115 ALA B CA 1
ATOM 2532 C C . ALA B 1 115 ? 11.031 2.432 9.094 1 84.62 115 ALA B C 1
ATOM 2534 O O . ALA B 1 115 ? 9.852 2.088 9.023 1 84.62 115 ALA B O 1
ATOM 2535 N N . PRO B 1 116 ? 11.523 2.803 10.273 1 81.88 116 PRO B N 1
ATOM 2536 C CA . PRO B 1 116 ? 10.656 2.791 11.453 1 81.88 116 PRO B CA 1
ATOM 2537 C C . PRO B 1 116 ? 9.484 3.77 11.336 1 81.88 116 PRO B C 1
ATOM 2539 O O . PRO B 1 116 ? 8.391 3.494 11.836 1 81.88 116 PRO B O 1
ATOM 2542 N N . LEU B 1 117 ? 9.695 4.902 10.719 1 83.12 117 LEU B N 1
ATOM 2543 C CA . LEU B 1 117 ? 8.641 5.902 10.555 1 83.12 117 LEU B CA 1
ATOM 2544 C C . LEU B 1 117 ? 7.477 5.34 9.75 1 83.12 117 LEU B C 1
ATOM 2546 O O . LEU B 1 117 ? 6.32 5.48 10.148 1 83.12 117 LEU B O 1
ATOM 2550 N N . ILE B 1 118 ? 7.848 4.719 8.656 1 85.31 118 ILE B N 1
ATOM 2551 C CA . ILE B 1 118 ? 6.824 4.145 7.789 1 85.31 118 ILE B CA 1
ATOM 2552 C C . ILE B 1 118 ? 6.16 2.961 8.492 1 85.31 118 ILE B C 1
ATOM 2554 O O . ILE B 1 118 ? 4.934 2.83 8.477 1 85.31 118 ILE B O 1
ATOM 2558 N N . GLY B 1 119 ? 6.938 2.121 9.078 1 81.88 119 GLY B N 1
ATOM 2559 C CA . GLY B 1 119 ? 6.398 0.973 9.789 1 81.88 119 GLY B CA 1
ATOM 2560 C C . GLY B 1 119 ? 5.426 1.354 10.883 1 81.88 119 GLY B C 1
ATOM 2561 O O . GLY B 1 119 ? 4.363 0.743 11.016 1 81.88 119 GLY B O 1
ATOM 2562 N N . GLU B 1 120 ? 5.691 2.402 11.641 1 80 120 GLU B N 1
ATOM 2563 C CA . GLU B 1 120 ? 4.887 2.832 12.773 1 80 120 GLU B CA 1
ATOM 2564 C C . GLU B 1 120 ? 3.658 3.613 12.32 1 80 120 GLU B C 1
ATOM 2566 O O . GLU B 1 120 ? 2.713 3.799 13.086 1 80 120 GLU B O 1
ATOM 2571 N N . ASN B 1 121 ? 3.715 4.086 11.133 1 86 121 ASN B N 1
ATOM 2572 C CA . ASN B 1 121 ? 2.635 4.914 10.609 1 86 121 ASN B CA 1
ATOM 2573 C C . ASN B 1 121 ? 2.105 4.375 9.289 1 86 121 ASN B C 1
ATOM 2575 O O . ASN B 1 121 ? 1.751 5.145 8.391 1 86 121 ASN B O 1
ATOM 2579 N N . ARG B 1 122 ? 2.145 3.121 9.117 1 86.94 122 ARG B N 1
ATOM 2580 C CA . ARG B 1 122 ? 1.874 2.465 7.84 1 86.94 122 ARG B CA 1
ATOM 2581 C C . ARG B 1 122 ? 0.507 2.867 7.297 1 86.94 122 ARG B C 1
ATOM 2583 O O . ARG B 1 122 ? 0.354 3.102 6.098 1 86.94 122 ARG B O 1
ATOM 2590 N N . ARG B 1 123 ? -0.485 3 8.156 1 88.69 123 ARG B N 1
ATOM 2591 C CA . ARG B 1 123 ? -1.841 3.27 7.688 1 88.69 123 ARG B CA 1
ATOM 2592 C C . ARG B 1 123 ? -1.982 4.715 7.219 1 88.69 123 ARG B C 1
ATOM 2594 O O . ARG B 1 123 ? -2.809 5.012 6.355 1 88.69 123 ARG B O 1
ATOM 2601 N N . LEU B 1 124 ? -1.158 5.613 7.793 1 90.69 124 LEU B N 1
ATOM 2602 C CA . LEU B 1 124 ? -1.133 6.98 7.285 1 90.69 124 LEU B CA 1
ATOM 2603 C C . LEU B 1 124 ? -0.526 7.031 5.887 1 90.69 124 LEU B C 1
ATOM 2605 O O . LEU B 1 124 ? -1.044 7.719 5.004 1 90.69 124 LEU B O 1
ATOM 2609 N N . ILE B 1 125 ? 0.506 6.246 5.695 1 89.38 125 ILE B N 1
ATOM 2610 C CA . ILE B 1 125 ? 1.127 6.168 4.379 1 89.38 125 ILE B CA 1
ATOM 2611 C C . ILE B 1 125 ? 0.156 5.531 3.387 1 89.38 125 ILE B C 1
ATOM 2613 O O . ILE B 1 125 ? -0.017 6.023 2.271 1 89.38 125 ILE B O 1
ATOM 2617 N N . GLN B 1 126 ? -0.508 4.555 3.777 1 90 126 GLN B N 1
ATOM 2618 C CA . GLN B 1 126 ? -1.435 3.822 2.92 1 90 126 GLN B CA 1
ATOM 2619 C C . GLN B 1 126 ? -2.639 4.684 2.549 1 90 126 GLN B C 1
ATOM 2621 O O . GLN B 1 126 ? -3.293 4.441 1.533 1 90 126 GLN B O 1
ATOM 2626 N N . ALA B 1 127 ? -2.91 5.688 3.309 1 93.25 127 ALA B N 1
ATOM 2627 C CA . ALA B 1 127 ? -4.039 6.578 3.057 1 93.25 127 ALA B CA 1
ATOM 2628 C C . ALA B 1 127 ? -3.844 7.359 1.76 1 93.25 127 ALA B C 1
ATOM 2630 O O . ALA B 1 127 ? -4.801 7.902 1.204 1 93.25 127 ALA B O 1
ATOM 2631 N N . LEU B 1 128 ? -2.646 7.371 1.266 1 91.69 128 LEU B N 1
ATOM 2632 C CA . LEU B 1 128 ? -2.369 8.086 0.026 1 91.69 128 LEU B CA 1
ATOM 2633 C C . LEU B 1 128 ? -3.059 7.414 -1.156 1 91.69 128 LEU B C 1
ATOM 2635 O O . LEU B 1 128 ? -3.416 8.078 -2.133 1 91.69 128 LEU B O 1
ATOM 2639 N N . GLU B 1 129 ? -3.258 6.137 -1.04 1 89.5 129 GLU B N 1
ATOM 2640 C CA . GLU B 1 129 ? -3.85 5.41 -2.16 1 89.5 129 GLU B CA 1
ATOM 2641 C C . GLU B 1 129 ? -5.305 5.82 -2.379 1 89.5 129 GLU B C 1
ATOM 2643 O O . GLU B 1 129 ? -5.664 6.293 -3.459 1 89.5 129 GLU B O 1
ATOM 2648 N N . PRO B 1 130 ? -6.207 5.715 -1.367 1 93 130 PRO B N 1
ATOM 2649 C CA . PRO B 1 130 ? -7.582 6.168 -1.589 1 93 130 PRO B CA 1
ATOM 2650 C C . PRO B 1 130 ? -7.676 7.664 -1.868 1 93 130 PRO B C 1
ATOM 2652 O O . PRO B 1 130 ? -8.625 8.117 -2.512 1 93 130 PRO B O 1
ATOM 2655 N N . LEU B 1 131 ? -6.719 8.43 -1.465 1 95 131 LEU B N 1
ATOM 2656 C CA . LEU B 1 131 ? -6.738 9.875 -1.692 1 95 131 LEU B CA 1
ATOM 2657 C C . LEU B 1 131 ? -6.449 10.195 -3.154 1 95 131 LEU B C 1
ATOM 2659 O O . LEU B 1 131 ? -6.688 11.312 -3.607 1 95 131 LEU B O 1
ATOM 2663 N N . ARG B 1 132 ? -5.887 9.203 -3.852 1 92.44 132 ARG B N 1
ATOM 2664 C CA . ARG B 1 132 ? -5.766 9.383 -5.293 1 92.44 132 ARG B CA 1
ATOM 2665 C C . ARG B 1 132 ? -7.125 9.641 -5.93 1 92.44 132 ARG B C 1
ATOM 2667 O O . ARG B 1 132 ? -7.227 10.359 -6.93 1 92.44 132 ARG B O 1
ATOM 2674 N N . ASP B 1 133 ? -8.172 9.094 -5.34 1 93.62 133 ASP B N 1
ATOM 2675 C CA . ASP B 1 133 ? -9.531 9.281 -5.828 1 93.62 133 ASP B CA 1
ATOM 2676 C C . ASP B 1 133 ? -10.203 10.469 -5.141 1 93.62 133 ASP B C 1
ATOM 2678 O O . ASP B 1 133 ? -10.867 11.273 -5.793 1 93.62 133 ASP B O 1
ATOM 2682 N N . ASP B 1 134 ? -9.977 10.664 -3.885 1 96.56 134 ASP B N 1
ATOM 2683 C CA . ASP B 1 134 ? -10.75 11.602 -3.082 1 96.56 134 ASP B CA 1
ATOM 2684 C C . ASP B 1 134 ? -10.117 12.992 -3.088 1 96.56 134 ASP B C 1
ATOM 2686 O O . ASP B 1 134 ? -10.789 13.992 -2.83 1 96.56 134 ASP B O 1
ATOM 2690 N N . ALA B 1 135 ? -8.836 13.016 -3.258 1 97.38 135 ALA B N 1
ATOM 2691 C CA . ALA B 1 135 ? -8.062 14.258 -3.32 1 97.38 135 ALA B CA 1
ATOM 2692 C C . ALA B 1 135 ? -6.902 14.133 -4.301 1 97.38 135 ALA B C 1
ATOM 2694 O O . ALA B 1 135 ? -5.738 14.211 -3.908 1 97.38 135 ALA B O 1
ATOM 2695 N N . PRO B 1 136 ? -7.215 14.055 -5.641 1 95.88 136 PRO B N 1
ATOM 2696 C CA . PRO B 1 136 ? -6.215 13.695 -6.648 1 95.88 136 PRO B CA 1
ATOM 2697 C C . PRO B 1 136 ? -5.074 14.703 -6.734 1 95.88 136 PRO B C 1
ATOM 2699 O O . PRO B 1 136 ? -3.92 14.32 -6.945 1 95.88 136 PRO B O 1
ATOM 2702 N N . ASP B 1 137 ? -5.348 15.938 -6.551 1 96.88 137 ASP B N 1
ATOM 2703 C CA . ASP B 1 137 ? -4.301 16.953 -6.625 1 96.88 137 ASP B CA 1
ATOM 2704 C C . ASP B 1 137 ? -3.297 16.797 -5.484 1 96.88 137 ASP B C 1
ATOM 2706 O O . ASP B 1 137 ? -2.086 16.875 -5.699 1 96.88 137 ASP B O 1
ATOM 2710 N N . PHE B 1 138 ? -3.842 16.562 -4.32 1 97 138 PHE B N 1
ATOM 2711 C CA . PHE B 1 138 ? -2.973 16.359 -3.166 1 97 138 PHE B CA 1
ATOM 2712 C C . PHE B 1 138 ? -2.133 15.102 -3.332 1 97 138 PHE B C 1
ATOM 2714 O O . PHE B 1 138 ? -0.924 15.117 -3.094 1 97 138 PHE B O 1
ATOM 2721 N N . ALA B 1 139 ? -2.789 14.047 -3.734 1 94.88 139 ALA B N 1
ATOM 2722 C CA . ALA B 1 139 ? -2.088 12.781 -3.926 1 94.88 139 ALA B CA 1
ATOM 2723 C C . ALA B 1 139 ? -0.964 12.93 -4.949 1 94.88 139 ALA B C 1
ATOM 2725 O O . ALA B 1 139 ? 0.146 12.438 -4.734 1 94.88 139 ALA B O 1
ATOM 2726 N N . ALA B 1 140 ? -1.24 13.633 -6.02 1 93.81 140 ALA B N 1
ATOM 2727 C CA . ALA B 1 140 ? -0.244 13.844 -7.066 1 93.81 140 ALA B CA 1
ATOM 2728 C C . ALA B 1 140 ? 0.94 14.656 -6.543 1 93.81 140 ALA B C 1
ATOM 2730 O O . ALA B 1 140 ? 2.094 14.359 -6.863 1 93.81 140 ALA B O 1
ATOM 2731 N N . ARG B 1 141 ? 0.656 15.578 -5.734 1 95.44 141 ARG B N 1
ATOM 2732 C CA . ARG B 1 141 ? 1.714 16.391 -5.148 1 95.44 141 ARG B CA 1
ATOM 2733 C C . ARG B 1 141 ? 2.574 15.578 -4.191 1 95.44 141 ARG B C 1
ATOM 2735 O O . ARG B 1 141 ? 3.795 15.742 -4.152 1 95.44 141 ARG B O 1
ATOM 2742 N N . CYS B 1 142 ? 1.943 14.766 -3.393 1 94.62 142 CYS B N 1
ATOM 2743 C CA . CYS B 1 142 ? 2.676 13.898 -2.479 1 94.62 142 CYS B CA 1
ATOM 2744 C C . CYS B 1 142 ? 3.58 12.938 -3.242 1 94.62 142 CYS B C 1
ATOM 2746 O O . CYS B 1 142 ? 4.746 12.766 -2.891 1 94.62 142 CYS B O 1
ATOM 2748 N N . GLU B 1 143 ? 3.059 12.391 -4.285 1 91.38 143 GLU B N 1
ATOM 2749 C CA . GLU B 1 143 ? 3.836 11.469 -5.109 1 91.38 143 GLU B CA 1
ATOM 2750 C C . GLU B 1 143 ? 5.047 12.164 -5.727 1 91.38 143 GLU B C 1
ATOM 2752 O O . GLU B 1 143 ? 6.148 11.609 -5.738 1 91.38 143 GLU B O 1
ATOM 2757 N N . ALA B 1 144 ? 4.789 13.359 -6.211 1 93.62 144 ALA B N 1
ATOM 2758 C CA . ALA B 1 144 ? 5.879 14.133 -6.797 1 93.62 144 ALA B CA 1
ATOM 2759 C C . ALA B 1 144 ? 6.945 14.453 -5.754 1 93.62 144 ALA B C 1
ATOM 2761 O O . ALA B 1 144 ? 8.141 14.375 -6.043 1 93.62 144 ALA B O 1
ATOM 2762 N N . ARG B 1 145 ? 6.547 14.766 -4.59 1 94.69 145 ARG B N 1
ATOM 2763 C CA . ARG B 1 145 ? 7.473 15.078 -3.508 1 94.69 145 ARG B CA 1
ATOM 2764 C C . ARG B 1 145 ? 8.305 13.852 -3.133 1 94.69 145 ARG B C 1
ATOM 2766 O O . ARG B 1 145 ? 9.516 13.961 -2.938 1 94.69 145 ARG B O 1
ATOM 2773 N N . ILE B 1 146 ? 7.664 12.75 -2.99 1 94.12 146 ILE B N 1
ATOM 2774 C CA . ILE B 1 146 ? 8.336 11.5 -2.631 1 94.12 146 ILE B CA 1
ATOM 2775 C C . ILE B 1 146 ? 9.367 11.148 -3.695 1 94.12 146 ILE B C 1
ATOM 2777 O O . ILE B 1 146 ? 10.508 10.812 -3.373 1 94.12 146 ILE B O 1
ATOM 2781 N N . LEU B 1 147 ? 8.961 11.32 -4.93 1 92.5 147 LEU B N 1
ATOM 2782 C CA . LEU B 1 147 ? 9.859 11.008 -6.031 1 92.5 147 LEU B CA 1
ATOM 2783 C C . LEU B 1 147 ? 11.062 11.945 -6.027 1 92.5 147 LEU B C 1
ATOM 2785 O O . LEU B 1 147 ? 12.211 11.5 -6.121 1 92.5 147 LEU B O 1
ATOM 2789 N N . ARG B 1 148 ? 10.82 13.188 -5.871 1 94.88 148 ARG B N 1
ATOM 2790 C CA . ARG B 1 148 ? 11.883 14.188 -5.879 1 94.88 148 ARG B CA 1
ATOM 2791 C C . ARG B 1 148 ? 12.852 13.961 -4.719 1 94.88 148 ARG B C 1
ATOM 2793 O O . ARG B 1 148 ? 14.062 14.125 -4.871 1 94.88 148 ARG B O 1
ATOM 2800 N N . TRP B 1 149 ? 12.312 13.641 -3.607 1 95.38 149 TRP B N 1
ATOM 2801 C CA . TRP B 1 149 ? 13.141 13.375 -2.438 1 95.38 149 TRP B CA 1
ATOM 2802 C C . TRP B 1 149 ? 14.086 12.203 -2.691 1 95.38 149 TRP B C 1
ATOM 2804 O O . TRP B 1 149 ? 15.273 12.273 -2.381 1 95.38 149 TRP B O 1
ATOM 2814 N N . HIS B 1 150 ? 13.602 11.164 -3.275 1 94.12 150 HIS B N 1
ATOM 2815 C CA . HIS B 1 150 ? 14.422 9.992 -3.547 1 94.12 150 HIS B CA 1
ATOM 2816 C C . HIS B 1 150 ? 15.43 10.266 -4.66 1 94.12 150 HIS B C 1
ATOM 2818 O O . HIS B 1 150 ? 16.516 9.703 -4.668 1 94.12 150 HIS B O 1
ATOM 2824 N N . GLU B 1 151 ? 15.055 11.148 -5.652 1 94.06 151 GLU B N 1
ATOM 2825 C CA . GLU B 1 151 ? 16.016 11.594 -6.652 1 94.06 151 GLU B CA 1
ATOM 2826 C C . GLU B 1 151 ? 17.188 12.32 -6.004 1 94.06 151 GLU B C 1
ATOM 2828 O O . GLU B 1 151 ? 18.344 12.062 -6.34 1 94.06 151 GLU B O 1
ATOM 2833 N N . GLY B 1 152 ? 16.812 13.219 -5.098 1 94.12 152 GLY B N 1
ATOM 2834 C CA . GLY B 1 152 ? 17.859 13.922 -4.352 1 94.12 152 GLY B CA 1
ATOM 2835 C C . GLY B 1 152 ? 18.719 12.992 -3.525 1 94.12 152 GLY B C 1
ATOM 2836 O O . GLY B 1 152 ? 19.938 13.164 -3.471 1 94.12 152 GLY B O 1
ATOM 2837 N N . LEU B 1 153 ? 18.141 11.992 -2.91 1 93.06 153 LEU B N 1
ATOM 2838 C CA . LEU B 1 153 ? 18.859 11.016 -2.1 1 93.06 153 LEU B CA 1
ATOM 2839 C C . LEU B 1 153 ? 19.859 10.242 -2.945 1 93.06 153 LEU B C 1
ATOM 2841 O O . LEU B 1 153 ? 21.031 10.125 -2.572 1 93.06 153 LEU B O 1
ATOM 2845 N N . LEU B 1 154 ? 19.422 9.781 -4.078 1 90.81 154 LEU B N 1
ATOM 2846 C CA . LEU B 1 154 ? 20.297 9.016 -4.957 1 90.81 154 LEU B CA 1
ATOM 2847 C C . LEU B 1 154 ? 21.422 9.883 -5.5 1 90.81 154 LEU B C 1
ATOM 2849 O O . LEU B 1 154 ? 22.578 9.445 -5.551 1 90.81 154 LEU B O 1
ATOM 2853 N N . SER B 1 155 ? 21.094 11.102 -5.875 1 92.19 155 SER B N 1
ATOM 2854 C CA . SER B 1 155 ? 22.109 12.016 -6.363 1 92.19 155 SER B CA 1
ATOM 2855 C C . SER B 1 155 ? 23.172 12.273 -5.305 1 92.19 155 SER B C 1
ATOM 2857 O O . SER B 1 155 ? 24.375 12.273 -5.605 1 92.19 155 SER B O 1
ATOM 2859 N N . SER B 1 156 ? 22.766 12.43 -4.102 1 89.81 156 SER B N 1
ATOM 2860 C CA . SER B 1 156 ? 23.688 12.688 -3.004 1 89.81 156 SER B CA 1
ATOM 2861 C C . SER B 1 156 ? 24.562 11.469 -2.729 1 89.81 156 SER B C 1
ATOM 2863 O O . SER B 1 156 ? 25.688 11.609 -2.242 1 89.81 156 SER B O 1
ATOM 2865 N N . ALA B 1 157 ? 24.031 10.312 -3.033 1 88.06 157 ALA B N 1
ATOM 2866 C CA . ALA B 1 157 ? 24.766 9.062 -2.811 1 88.06 157 ALA B CA 1
ATOM 2867 C C . ALA B 1 157 ? 25.625 8.719 -4.02 1 88.06 157 ALA B C 1
ATOM 2869 O O . ALA B 1 157 ? 26.312 7.691 -4.027 1 88.06 157 ALA B O 1
ATOM 2870 N N . GLY B 1 158 ? 25.625 9.523 -5.09 1 88.12 158 GLY B N 1
ATOM 2871 C CA . GLY B 1 158 ? 26.391 9.258 -6.301 1 88.12 158 GLY B CA 1
ATOM 2872 C C . GLY B 1 158 ? 25.781 8.148 -7.148 1 88.12 158 GLY B C 1
ATOM 2873 O O . GLY B 1 158 ? 26.484 7.484 -7.906 1 88.12 158 GLY B O 1
ATOM 2874 N N . LEU B 1 159 ? 24.531 7.945 -6.926 1 86.69 159 LEU B N 1
ATOM 2875 C CA . LEU B 1 159 ? 23.828 6.914 -7.668 1 86.69 159 LEU B CA 1
ATOM 2876 C C . LEU B 1 159 ? 22.953 7.531 -8.758 1 86.69 159 LEU B C 1
ATOM 2878 O O . LEU B 1 159 ? 22.734 8.742 -8.766 1 86.69 159 LEU B O 1
ATOM 2882 N N . ASP B 1 160 ? 22.484 6.699 -9.695 1 87.94 160 ASP B N 1
ATOM 2883 C CA . ASP B 1 160 ? 21.672 7.148 -10.82 1 87.94 160 ASP B CA 1
ATOM 2884 C C . ASP B 1 160 ? 20.281 7.594 -10.359 1 87.94 160 ASP B C 1
ATOM 2886 O O . ASP B 1 160 ? 19.484 6.777 -9.898 1 87.94 160 ASP B O 1
ATOM 2890 N N . PRO B 1 161 ? 19.984 8.867 -10.492 1 90.94 161 PRO B N 1
ATOM 2891 C CA . PRO B 1 161 ? 18.703 9.375 -10.031 1 90.94 161 PRO B CA 1
ATOM 2892 C C . PRO B 1 161 ? 17.516 8.75 -10.781 1 90.94 161 PRO B C 1
ATOM 2894 O O . PRO B 1 161 ? 16.375 8.844 -10.32 1 90.94 161 PRO B O 1
ATOM 2897 N N . ARG B 1 162 ? 17.766 8.125 -11.906 1 86.88 162 ARG B N 1
ATOM 2898 C CA . ARG B 1 162 ? 16.703 7.496 -12.68 1 86.88 162 ARG B CA 1
ATOM 2899 C C . ARG B 1 162 ? 16.125 6.293 -11.938 1 86.88 162 ARG B C 1
ATOM 2901 O O . ARG B 1 162 ? 15.055 5.801 -12.281 1 86.88 162 ARG B O 1
ATOM 2908 N N . LEU B 1 163 ? 16.75 5.871 -10.883 1 87.75 163 LEU B N 1
ATOM 2909 C CA . LEU B 1 163 ? 16.312 4.723 -10.102 1 87.75 163 LEU B CA 1
ATOM 2910 C C . LEU B 1 163 ? 15.422 5.168 -8.945 1 87.75 163 LEU B C 1
ATOM 2912 O O . LEU B 1 163 ? 14.945 4.336 -8.164 1 87.75 163 LEU B O 1
ATOM 2916 N N . ALA B 1 164 ? 15.133 6.453 -8.891 1 90.94 164 ALA B N 1
ATOM 2917 C CA . ALA B 1 164 ? 14.383 7.02 -7.773 1 90.94 164 ALA B CA 1
ATOM 2918 C C . ALA B 1 164 ? 13.008 6.371 -7.652 1 90.94 164 ALA B C 1
ATOM 2920 O O . ALA B 1 164 ? 12.547 6.07 -6.547 1 90.94 164 ALA B O 1
ATOM 2921 N N . PRO B 1 165 ? 12.336 6.098 -8.789 1 88.62 165 PRO B N 1
ATOM 2922 C CA . PRO B 1 165 ? 11.023 5.453 -8.656 1 88.62 165 PRO B CA 1
ATOM 2923 C C . PRO B 1 165 ? 11.109 4.086 -7.98 1 88.62 165 PRO B C 1
ATOM 2925 O O . PRO B 1 165 ? 10.219 3.719 -7.207 1 88.62 165 PRO B O 1
ATOM 2928 N N . LEU B 1 166 ? 12.125 3.396 -8.234 1 87.56 166 LEU B N 1
ATOM 2929 C CA . LEU B 1 166 ? 12.297 2.08 -7.629 1 87.56 166 LEU B CA 1
ATOM 2930 C C . LEU B 1 166 ? 12.602 2.201 -6.137 1 87.56 166 LEU B C 1
ATOM 2932 O O . LEU B 1 166 ? 12.062 1.448 -5.324 1 87.56 166 LEU B O 1
ATOM 2936 N N . LEU B 1 167 ? 13.492 3.084 -5.793 1 90.56 167 LEU B N 1
ATOM 2937 C CA . LEU B 1 167 ? 13.805 3.289 -4.387 1 90.56 167 LEU B CA 1
ATOM 2938 C C . LEU B 1 167 ? 12.586 3.787 -3.619 1 90.56 167 LEU B C 1
ATOM 2940 O O . LEU B 1 167 ? 12.359 3.389 -2.475 1 90.56 167 LEU B O 1
ATOM 2944 N N . ALA B 1 168 ? 11.852 4.656 -4.281 1 91.62 168 ALA B N 1
ATOM 2945 C CA . ALA B 1 168 ? 10.602 5.121 -3.68 1 91.62 168 ALA B CA 1
ATOM 2946 C C . ALA B 1 168 ? 9.641 3.961 -3.447 1 91.62 168 ALA B C 1
ATOM 2948 O O . ALA B 1 168 ? 9.023 3.863 -2.387 1 91.62 168 ALA B O 1
ATOM 2949 N N . ALA B 1 169 ? 9.547 3.088 -4.426 1 88.31 169 ALA B N 1
ATOM 2950 C CA . ALA B 1 169 ? 8.703 1.904 -4.285 1 88.31 169 ALA B CA 1
ATOM 2951 C C . ALA B 1 169 ? 9.164 1.037 -3.117 1 88.31 169 ALA B C 1
ATOM 2953 O O . ALA B 1 169 ? 8.344 0.518 -2.359 1 88.31 169 ALA B O 1
ATOM 2954 N N . THR B 1 170 ? 10.438 0.89 -2.992 1 88.06 170 THR B N 1
ATOM 2955 C CA . THR B 1 170 ? 10.992 0.136 -1.873 1 88.06 170 THR B CA 1
ATOM 2956 C C . THR B 1 170 ? 10.586 0.765 -0.544 1 88.06 170 THR B C 1
ATOM 2958 O O . THR B 1 170 ? 10.141 0.067 0.368 1 88.06 170 THR B O 1
ATOM 2961 N N . SER B 1 171 ? 10.703 2.076 -0.458 1 89.75 171 SER B N 1
ATOM 2962 C CA . SER B 1 171 ? 10.336 2.799 0.756 1 89.75 171 SER B CA 1
ATOM 2963 C C . SER B 1 171 ? 8.859 2.598 1.097 1 89.75 171 SER B C 1
ATOM 2965 O O . SER B 1 171 ? 8.523 2.281 2.238 1 89.75 171 SER B O 1
ATOM 2967 N N . LEU B 1 172 ? 8.07 2.732 0.086 1 89.31 172 LEU B N 1
ATOM 2968 C CA . LEU B 1 172 ? 6.629 2.646 0.299 1 89.31 172 LEU B CA 1
ATOM 2969 C C . LEU B 1 172 ? 6.203 1.208 0.582 1 89.31 172 LEU B C 1
ATOM 2971 O O . LEU B 1 172 ? 5.258 0.973 1.336 1 89.31 172 LEU B O 1
ATOM 2975 N N . GLY B 1 173 ? 6.91 0.292 -0.024 1 88.62 173 GLY B N 1
ATOM 2976 C CA . GLY B 1 173 ? 6.633 -1.115 0.216 1 88.62 173 GLY B CA 1
ATOM 2977 C C . GLY B 1 173 ? 6.938 -1.549 1.638 1 88.62 173 GLY B C 1
ATOM 2978 O O . GLY B 1 173 ? 6.422 -2.566 2.105 1 88.62 173 GLY B O 1
ATOM 2979 N N . LEU B 1 174 ? 7.777 -0.774 2.316 1 84.12 174 LEU B N 1
ATOM 2980 C CA . LEU B 1 174 ? 8.086 -1.08 3.709 1 84.12 174 LEU B CA 1
ATOM 2981 C C . LEU B 1 174 ? 6.836 -0.99 4.578 1 84.12 174 LEU B C 1
ATOM 2983 O O . LEU B 1 174 ? 6.789 -1.562 5.668 1 84.12 174 LEU B O 1
ATOM 2987 N N . ALA B 1 175 ? 5.867 -0.244 4.121 1 78.56 175 ALA B N 1
ATOM 2988 C CA . ALA B 1 175 ? 4.602 -0.131 4.844 1 78.56 175 ALA B CA 1
ATOM 2989 C C . ALA B 1 175 ? 3.908 -1.485 4.949 1 78.56 175 ALA B C 1
ATOM 2991 O O . ALA B 1 175 ? 3.033 -1.677 5.797 1 78.56 175 ALA B O 1
ATOM 2992 N N . TRP B 1 176 ? 4.305 -2.418 4.121 1 79.69 176 TRP B N 1
ATOM 2993 C CA . TRP B 1 176 ? 3.688 -3.738 4.113 1 79.69 176 TRP B CA 1
ATOM 2994 C C . TRP B 1 176 ? 4.379 -4.672 5.102 1 79.69 176 TRP B C 1
ATOM 2996 O O . TRP B 1 176 ? 3.867 -5.75 5.41 1 79.69 176 TRP B O 1
ATOM 3006 N N . ARG B 1 177 ? 5.512 -4.199 5.559 1 73.62 177 ARG B N 1
ATOM 3007 C CA . ARG B 1 177 ? 6.25 -4.996 6.535 1 73.62 177 ARG B CA 1
ATOM 3008 C C . ARG B 1 177 ? 5.738 -4.738 7.949 1 73.62 177 ARG B C 1
ATOM 3010 O O . ARG B 1 177 ? 5.238 -3.65 8.25 1 73.62 177 ARG B O 1
ATOM 3017 N N . SER B 1 178 ? 5.77 -5.84 8.695 1 66.94 178 SER B N 1
ATOM 3018 C CA . SER B 1 178 ? 5.496 -5.613 10.117 1 66.94 178 SER B CA 1
ATOM 3019 C C . SER B 1 178 ? 6.438 -4.566 10.695 1 66.94 178 SER B C 1
ATOM 3021 O O . SER B 1 178 ? 7.602 -4.48 10.305 1 66.94 178 SER B O 1
ATOM 3023 N N . PRO B 1 179 ? 5.848 -3.699 11.516 1 61.06 179 PRO B N 1
ATOM 3024 C CA . PRO B 1 179 ? 6.684 -2.65 12.109 1 61.06 179 PRO B CA 1
ATOM 3025 C C . PRO B 1 179 ? 7.988 -3.195 12.695 1 61.06 179 PRO B C 1
ATOM 3027 O O . PRO B 1 179 ? 9.039 -2.564 12.555 1 61.06 179 PRO B O 1
ATOM 3030 N N . ASP B 1 180 ? 7.934 -4.273 13.234 1 60.03 180 ASP B N 1
ATOM 3031 C CA . ASP B 1 180 ? 9.125 -4.859 13.844 1 60.03 180 ASP B CA 1
ATOM 3032 C C . ASP B 1 180 ? 10.141 -5.258 12.773 1 60.03 180 ASP B C 1
ATOM 3034 O O . ASP B 1 180 ? 11.344 -5.066 12.953 1 60.03 180 ASP B O 1
ATOM 3038 N N . ALA B 1 181 ? 9.641 -5.766 11.773 1 60.47 181 ALA B N 1
ATOM 3039 C CA . ALA B 1 181 ? 10.508 -6.215 10.688 1 60.47 181 ALA B CA 1
ATOM 3040 C C . ALA B 1 181 ? 11.117 -5.027 9.945 1 60.47 181 ALA B C 1
ATOM 3042 O O . ALA B 1 181 ? 12.219 -5.125 9.406 1 60.47 181 ALA B O 1
ATOM 3043 N N . ALA B 1 182 ? 10.422 -3.93 9.984 1 59.22 182 ALA B N 1
ATOM 3044 C CA . ALA B 1 182 ? 10.898 -2.746 9.273 1 59.22 182 ALA B CA 1
ATOM 3045 C C . ALA B 1 182 ? 12.039 -2.074 10.039 1 59.22 182 ALA B C 1
ATOM 3047 O O . ALA B 1 182 ? 12.938 -1.491 9.43 1 59.22 182 ALA B O 1
ATOM 3048 N N . ALA B 1 183 ? 12.039 -2.184 11.367 1 59.69 183 ALA B N 1
ATOM 3049 C CA . ALA B 1 183 ? 12.984 -1.448 12.203 1 59.69 183 ALA B CA 1
ATOM 3050 C C . ALA B 1 183 ? 14.352 -2.125 12.203 1 59.69 183 ALA B C 1
ATOM 3052 O O . ALA B 1 183 ? 15.391 -1.451 12.219 1 59.69 183 ALA B O 1
ATOM 3053 N N . GLY B 1 184 ? 14.305 -3.354 12.023 1 64.88 184 GLY B N 1
ATOM 3054 C CA . GLY B 1 184 ? 15.602 -3.986 12.203 1 64.88 184 GLY B CA 1
ATOM 3055 C C . GLY B 1 184 ? 16.25 -4.398 10.898 1 64.88 184 GLY B C 1
ATOM 3056 O O . GLY B 1 184 ? 15.625 -5.035 10.055 1 64.88 184 GLY B O 1
ATOM 3057 N N . GLY B 1 185 ? 17.359 -3.773 10.562 1 77.69 185 GLY B N 1
ATOM 3058 C CA . GLY B 1 185 ? 18.266 -4.277 9.547 1 77.69 185 GLY B CA 1
ATOM 3059 C C . GLY B 1 185 ? 17.953 -3.762 8.156 1 77.69 185 GLY B C 1
ATOM 3060 O O . GLY B 1 185 ? 18.703 -3.988 7.211 1 77.69 185 GLY B O 1
ATOM 3061 N N . VAL B 1 186 ? 16.781 -3.039 8.031 1 82.25 186 VAL B N 1
ATOM 3062 C CA . VAL B 1 186 ? 16.359 -2.602 6.707 1 82.25 186 VAL B CA 1
ATOM 3063 C C . VAL B 1 186 ? 17.375 -1.606 6.141 1 82.25 186 VAL B C 1
ATOM 3065 O O . VAL B 1 186 ? 17.703 -1.66 4.957 1 82.25 186 VAL B O 1
ATOM 3068 N N . ALA B 1 187 ? 17.781 -0.736 7.066 1 83.25 187 ALA B N 1
ATOM 3069 C CA . ALA B 1 187 ? 18.734 0.279 6.617 1 83.25 187 ALA B CA 1
ATOM 3070 C C . ALA B 1 187 ? 20 -0.363 6.07 1 83.25 187 ALA B C 1
ATOM 3072 O O . ALA B 1 187 ? 20.516 0.044 5.023 1 83.25 187 ALA B O 1
ATOM 3073 N N . GLU B 1 188 ? 20.453 -1.34 6.742 1 81.81 188 GLU B N 1
ATOM 3074 C CA . GLU B 1 188 ? 21.656 -2.047 6.301 1 81.81 188 GLU B CA 1
ATOM 3075 C C . GLU B 1 188 ? 21.391 -2.816 5.008 1 81.81 188 GLU B C 1
ATOM 3077 O O . GLU B 1 188 ? 22.25 -2.844 4.117 1 81.81 188 GLU B O 1
ATOM 3082 N N . GLU B 1 189 ? 20.266 -3.41 4.926 1 82.31 189 GLU B N 1
ATOM 3083 C CA . GLU B 1 189 ? 19.906 -4.195 3.75 1 82.31 189 GLU B CA 1
ATOM 3084 C C . GLU B 1 189 ? 19.812 -3.316 2.508 1 82.31 189 GLU B C 1
ATOM 3086 O O . GLU B 1 189 ? 20.359 -3.654 1.457 1 82.31 189 GLU B O 1
ATOM 3091 N N . VAL B 1 190 ? 19.203 -2.207 2.656 1 83.38 190 VAL B N 1
ATOM 3092 C CA . VAL B 1 190 ? 19.031 -1.311 1.52 1 83.38 190 VAL B CA 1
ATOM 3093 C C . VAL B 1 190 ? 20.375 -0.729 1.105 1 83.38 190 VAL B C 1
ATOM 3095 O O . VAL B 1 190 ? 20.688 -0.642 -0.086 1 83.38 190 VAL B O 1
ATOM 3098 N N . SER B 1 191 ? 21.141 -0.378 2.125 1 79.94 191 SER B N 1
ATOM 3099 C CA . SER B 1 191 ? 22.453 0.165 1.841 1 79.94 191 SER B CA 1
ATOM 3100 C C . SER B 1 191 ? 23.312 -0.836 1.07 1 79.94 191 SER B C 1
ATOM 3102 O O . SER B 1 191 ? 24.016 -0.464 0.133 1 79.94 191 SER B O 1
ATOM 3104 N N . ARG B 1 192 ? 23.266 -2.029 1.474 1 75.44 192 ARG B N 1
ATOM 3105 C CA . ARG B 1 192 ? 24.031 -3.072 0.805 1 75.44 192 ARG B CA 1
ATOM 3106 C C . ARG B 1 192 ? 23.609 -3.221 -0.652 1 75.44 192 ARG B C 1
ATOM 3108 O O . ARG B 1 192 ? 24.453 -3.43 -1.531 1 75.44 192 ARG B O 1
ATOM 3115 N N . LEU B 1 193 ? 22.406 -3.123 -0.901 1 76.38 193 LEU B N 1
ATOM 3116 C CA . LEU B 1 193 ? 21.859 -3.303 -2.242 1 76.38 193 LEU B CA 1
ATOM 3117 C C . LEU B 1 193 ? 22.188 -2.102 -3.125 1 76.38 193 LEU B C 1
ATOM 3119 O O . LEU B 1 193 ? 22.453 -2.258 -4.32 1 76.38 193 LEU B O 1
ATOM 3123 N N . TRP B 1 194 ? 22.172 -0.97 -2.467 1 74.44 194 TRP B N 1
ATOM 3124 C CA . TRP B 1 194 ? 22.281 0.246 -3.266 1 74.44 194 TRP B CA 1
ATOM 3125 C C . TRP B 1 194 ? 23.688 0.838 -3.16 1 74.44 194 TRP B C 1
ATOM 3127 O O . TRP B 1 194 ? 23.906 1.999 -3.516 1 74.44 194 TRP B O 1
ATOM 3137 N N . ARG B 1 195 ? 24.578 0.048 -2.557 1 64 195 ARG B N 1
ATOM 3138 C CA . ARG B 1 195 ? 25.953 0.516 -2.482 1 64 195 ARG B CA 1
ATOM 3139 C C . ARG B 1 195 ? 26.609 0.52 -3.859 1 64 195 ARG B C 1
ATOM 3141 O O . ARG B 1 195 ? 26.453 -0.433 -4.629 1 64 195 ARG B O 1
ATOM 3148 N N . PRO B 1 196 ? 27.109 1.713 -4.207 1 52.5 196 PRO B N 1
ATOM 3149 C CA . PRO B 1 196 ? 27.891 1.668 -5.449 1 52.5 196 PRO B CA 1
ATOM 315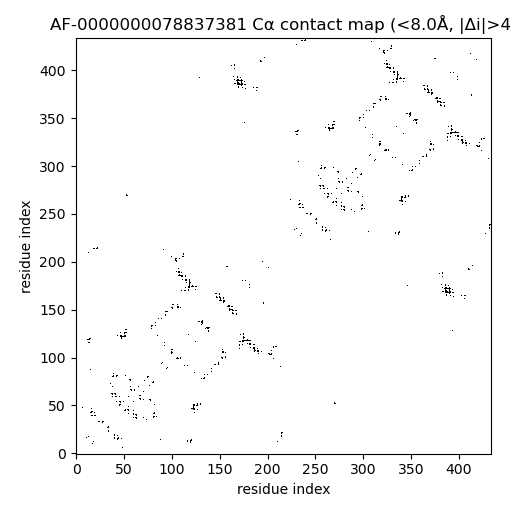0 C C . PRO B 1 196 ? 28.969 0.592 -5.426 1 52.5 196 PRO B C 1
ATOM 3152 O O . PRO B 1 196 ? 29.5 0.265 -4.363 1 52.5 196 PRO B O 1
ATOM 3155 N N . ALA B 1 197 ? 28.953 -0.559 -6.352 1 50.94 197 ALA B N 1
ATOM 3156 C CA . ALA B 1 197 ? 29.922 -1.654 -6.449 1 50.94 197 ALA B CA 1
ATOM 3157 C C . ALA B 1 197 ? 31.234 -1.289 -5.77 1 50.94 197 ALA B C 1
ATOM 3159 O O . ALA B 1 197 ? 31.906 -2.146 -5.176 1 50.94 197 ALA B O 1
ATOM 3160 N N . GLY B 1 198 ? 31.719 -0.108 -5.828 1 47.97 198 GLY B N 1
ATOM 3161 C CA . GLY B 1 198 ? 33.062 0.262 -5.395 1 47.97 198 GLY B CA 1
ATOM 3162 C C . GLY B 1 198 ? 33.062 1.014 -4.078 1 47.97 198 GLY B C 1
ATOM 3163 O O . GLY B 1 198 ? 34.125 1.44 -3.611 1 47.97 198 GLY B O 1
ATOM 3164 N N . ALA B 1 199 ? 32 1.325 -3.484 1 48.28 199 ALA B N 1
ATOM 3165 C CA . ALA B 1 199 ? 32.062 2.258 -2.363 1 48.28 199 ALA B CA 1
ATOM 3166 C C . ALA B 1 199 ? 32.188 1.514 -1.037 1 48.28 199 ALA B C 1
ATOM 3168 O O . ALA B 1 199 ? 31.484 0.548 -0.787 1 48.28 199 ALA B O 1
ATOM 3169 N N . ALA B 1 200 ? 33.312 1.482 -0.373 1 45.53 200 ALA B N 1
ATOM 3170 C CA . ALA B 1 200 ? 33.594 0.981 0.972 1 45.53 200 ALA B CA 1
ATOM 3171 C C . ALA B 1 200 ? 32.562 1.509 1.973 1 45.53 200 ALA B C 1
ATOM 3173 O O . ALA B 1 200 ? 32.125 2.654 1.869 1 45.53 200 ALA B O 1
ATOM 3174 N N . PRO B 1 201 ? 31.844 0.658 2.729 1 43.22 201 PRO B N 1
ATOM 3175 C CA . PRO B 1 201 ? 30.875 1.106 3.73 1 43.22 201 PRO B CA 1
ATOM 3176 C C . PRO B 1 201 ? 31.422 2.221 4.621 1 43.22 201 PRO B C 1
ATOM 3178 O O . PRO B 1 201 ? 32.531 2.105 5.152 1 43.22 201 PRO B O 1
ATOM 3181 N N . ARG B 1 202 ? 31.219 3.422 4.352 1 41.25 202 ARG B N 1
ATOM 3182 C CA . ARG B 1 202 ? 31.688 4.414 5.32 1 41.25 202 ARG B CA 1
ATOM 3183 C C . ARG B 1 202 ? 30.922 4.285 6.637 1 41.25 202 ARG B C 1
ATOM 3185 O O . ARG B 1 202 ? 29.797 3.811 6.66 1 41.25 202 ARG B O 1
ATOM 3192 N N . GLN B 1 203 ? 31.5 4.426 7.801 1 37.34 203 GLN B N 1
ATOM 3193 C CA . GLN B 1 203 ? 31.047 4.332 9.18 1 37.34 203 GLN B CA 1
ATOM 3194 C C . GLN B 1 203 ? 29.703 5.039 9.367 1 37.34 203 GLN B C 1
ATOM 3196 O O . GLN B 1 203 ? 29.516 6.164 8.898 1 37.34 203 GLN B O 1
ATOM 3201 N N . ALA B 1 204 ? 28.641 4.371 9.641 1 38.09 204 ALA B N 1
ATOM 3202 C CA . ALA B 1 204 ? 27.25 4.738 9.922 1 38.09 204 ALA B CA 1
ATOM 3203 C C . ALA B 1 204 ? 27.188 5.934 10.867 1 38.09 204 ALA B C 1
ATOM 3205 O O . ALA B 1 204 ? 27.766 5.902 11.953 1 38.09 204 ALA B O 1
ATOM 3206 N N . VAL B 1 205 ? 27.109 7.129 10.484 1 32.62 205 VAL B N 1
ATOM 3207 C CA . VAL B 1 205 ? 26.766 8.188 11.43 1 32.62 205 VAL B CA 1
ATOM 3208 C C . VAL B 1 205 ? 25.391 7.906 12.039 1 32.62 205 VAL B C 1
ATOM 3210 O O . VAL B 1 205 ? 24.438 7.598 11.312 1 32.62 205 VAL B O 1
ATOM 3213 N N . ARG B 1 206 ? 25.219 7.555 13.25 1 37.09 206 ARG B N 1
ATOM 3214 C CA . ARG B 1 206 ? 24 7.352 14.031 1 37.09 206 ARG B CA 1
ATOM 3215 C C . ARG B 1 206 ? 22.984 8.461 13.758 1 37.09 206 ARG B C 1
ATOM 3217 O O . ARG B 1 206 ? 23.328 9.641 13.844 1 37.09 206 ARG B O 1
ATOM 3224 N N . ALA B 1 207 ? 22.016 8.195 13.016 1 38.88 207 ALA B N 1
ATOM 3225 C CA . ALA B 1 207 ? 20.922 9.133 12.781 1 38.88 207 ALA B CA 1
ATOM 3226 C C . ALA B 1 207 ? 20.312 9.594 14.094 1 38.88 207 ALA B C 1
ATOM 3228 O O . ALA B 1 207 ? 20 8.773 14.969 1 38.88 207 ALA B O 1
ATOM 3229 N N . ALA B 1 208 ? 20.422 10.758 14.516 1 36.75 208 ALA B N 1
ATOM 3230 C CA . ALA B 1 208 ? 19.688 11.352 15.625 1 36.75 208 ALA B CA 1
ATOM 3231 C C . ALA B 1 208 ? 18.172 11.117 15.477 1 36.75 208 ALA B C 1
ATOM 3233 O O . ALA B 1 208 ? 17.656 11.109 14.359 1 36.75 208 ALA B O 1
ATOM 3234 N N . PRO B 1 209 ? 17.547 10.625 16.453 1 36.53 209 PRO B N 1
ATOM 3235 C CA . PRO B 1 209 ? 16.109 10.422 16.422 1 36.53 209 PRO B CA 1
ATOM 3236 C C . PRO B 1 209 ? 15.352 11.656 15.906 1 36.53 209 PRO B C 1
ATOM 3238 O O . PRO B 1 209 ? 15.461 12.734 16.484 1 36.53 209 PRO B O 1
ATOM 3241 N N . VAL B 1 210 ? 15.336 11.875 14.695 1 37.06 210 VAL B N 1
ATOM 3242 C CA . VAL B 1 210 ? 14.828 13.062 14.016 1 37.06 210 VAL B CA 1
ATOM 3243 C C . VAL B 1 210 ? 13.367 13.297 14.398 1 37.06 210 VAL B C 1
ATOM 3245 O O . VAL B 1 210 ? 12.781 14.32 14.039 1 37.06 210 VAL B O 1
ATOM 3248 N N . LEU B 1 211 ? 12.703 12.375 14.914 1 36.25 211 LEU B N 1
ATOM 3249 C CA . LEU B 1 211 ? 11.297 12.727 15.094 1 36.25 211 LEU B CA 1
ATOM 3250 C C . LEU B 1 211 ? 11.156 13.945 16 1 36.25 211 LEU B C 1
ATOM 3252 O O . LEU B 1 211 ? 10.148 14.656 15.93 1 36.25 211 LEU B O 1
ATOM 3256 N N . VAL B 1 212 ? 12.188 14.211 16.875 1 32.78 212 VAL B N 1
ATOM 3257 C CA . VAL B 1 212 ? 11.984 15.25 17.875 1 32.78 212 VAL B CA 1
ATOM 3258 C C . VAL B 1 212 ? 11.984 16.625 17.203 1 32.78 212 VAL B C 1
ATOM 3260 O O . VAL B 1 212 ? 11.273 17.531 17.641 1 32.78 212 VAL B O 1
ATOM 3263 N N . SER B 1 213 ? 12.867 16.875 16.281 1 35.31 213 SER B N 1
ATOM 3264 C CA . SER B 1 213 ? 13.031 18.25 15.844 1 35.31 213 SER B CA 1
ATOM 3265 C C . SER B 1 213 ? 11.852 18.703 14.984 1 35.31 213 SER B C 1
ATOM 3267 O O . SER B 1 213 ? 11.766 19.875 14.594 1 35.31 213 SER B O 1
ATOM 3269 N N . LEU B 1 214 ? 11.219 17.938 14.422 1 35.59 214 LEU B N 1
ATOM 3270 C CA . LEU B 1 214 ? 10.344 18.234 13.289 1 35.59 214 LEU B CA 1
ATOM 3271 C C . LEU B 1 214 ? 9.086 18.969 13.758 1 35.59 214 LEU B C 1
ATOM 3273 O O . LEU B 1 214 ? 8.352 19.531 12.938 1 35.59 214 LEU B O 1
ATOM 3277 N N . VAL B 1 215 ? 8.672 18.828 15 1 31.66 215 VAL B N 1
ATOM 3278 C CA . VAL B 1 215 ? 7.426 19.453 15.438 1 31.66 215 VAL B CA 1
ATOM 3279 C C . VAL B 1 215 ? 7.656 20.938 15.695 1 31.66 215 VAL B C 1
ATOM 3281 O O . VAL B 1 215 ? 6.73 21.656 16.094 1 31.66 215 VAL B O 1
ATOM 3284 N N . GLY B 1 216 ? 8.875 21.453 15.711 1 27.91 216 GLY B N 1
ATOM 3285 C CA . GLY B 1 216 ? 8.992 22.828 16.125 1 27.91 216 GLY B CA 1
ATOM 3286 C C . GLY B 1 216 ? 8.711 23.828 15.016 1 27.91 216 GLY B C 1
ATOM 3287 O O . GLY B 1 216 ? 8.531 25.016 15.266 1 27.91 216 GLY B O 1
ATOM 3288 N N . ALA B 1 217 ? 8.93 23.562 13.75 1 30.83 217 ALA B N 1
ATOM 3289 C CA . ALA B 1 217 ? 8.742 24.75 12.914 1 30.83 217 ALA B CA 1
ATOM 3290 C C . ALA B 1 217 ? 7.293 24.875 12.445 1 30.83 217 ALA B C 1
ATOM 3292 O O . ALA B 1 217 ? 6.625 23.859 12.211 1 30.83 217 ALA B O 1
#

Organism: Phenylobacterium zucineum (strain HLK1) (NCBI:txid450851)

InterPro domains:
  IPR001647 DNA-binding HTH domain, TetR-type [PF00440] (42-82)
  IPR001647 DNA-binding HTH domain, TetR-type [PR00455] (39-52)
  IPR001647 DNA-binding HTH domain, TetR-type [PR00455] (60-83)
  IPR001647 DNA-binding HTH domain, TetR-type [PS50977] (33-93)
  IPR009057 Homedomain-like superfamily [SSF46689] (27-107)
  IPR050109 HTH-type, TetR-like transcriptional regulator [PTHR30055] (25-207)

Radius of gyration: 22.63 Å; Cα contacts (8 Å, |Δi|>4): 577; chains: 2; bounding box: 64×57×48 Å

Sequence (434 aa):
MPPIAAIRAEPRSAAFPRLLETRLAGRARRKGRRTRAALRIAAARLIHLNGYDRVHTADIADAAGLSKAAFYVYFRDKADVAVSVLRPFVAVAFPARSPCFEAVDPVRSAFARLAPLIGENRRLIQALEPLRDDAPDFAARCEARILRWHEGLLSSAGLDPRLAPLLAATSLGLAWRSPDAAAGGVAEEVSRLWRPAGAAPRQAVRAAPVLVSLVGAMPPIAAIRAEPRSAAFPRLLETRLAGRARRKGRRTRAALRIAAARLIHLNGYDRVHTADIADAAGLSKAAFYVYFRDKADVAVSVLRPFVAVAFPARSPCFEAVDPVRSAFARLAPLIGENRRLIQALEPLRDDAPDFAARCEARILRWHEGLLSSAGLDPRLAPLLAATSLGLAWRSPDAAAGGVAEEVSRLWRPAGAAPRQAVRAAPVLVSLVGA